Protein AF-0000000085027949 (afdb_homodimer)

Secondary structure (DSSP, 8-state):
--HHHHHHHHHTT-SEEETHHHHHHHHHH-SSPEEEEEE---S--BHIIIIIHHHHHHHHHHTT-EEEEEE-HHHHHHTTGGGG-HHHHHHHHHHHHHHHHHHT--GGGEEEEEHHHHHHHTHHHHHHHHHHHHHHSBHHHHHHHGGGGT--TTS--BTHHHHHHHHHHHHHHHTT-SEE--BGGGHHHHHHHHHHHHHTT-S-PPEEEEBP----SSTT-SS--TT-GGGS-BTT--HHHHHHHHHHS---TT--TT-HHHHHIIIIIHHHHSSEEE---GGGT--EEESSHHHHHHHHHTTSS-HHHHHHHHHHHHHHHHHHHHHHHHH-HHHHHHHHHHHTSPP--/--HHHHHHHHHTT-SEEETHHHHHHHHHH-SSPEEEEEE---S--BHIIIIIHHHHHHHHHHTT-EEEEEE-HHHHHHTTGGGG-HHHHHHHHHHHHHHHHHHT--GGGEEEEEHHHHHHHTHHHHHHHHHHHHHHSBHHHHHHHGGGGT--TTS--BTHHHHHHHHHHHHHHHTT-SEE--BGGGHHHHHHHHHHHHHTT-S-PPEEEEBPPPPPSSTT-SS--TT-GGGS-BTT--HHHHHHHHHHS---TT--TT-HHHHHIIIIIHHHHSSEEE---GGGT--EEE-SHHHHHHHHHTTSS-HHHHHHHHHHHHHHHHHHHHHHHHH-HHHHHHHHHHHTSPP--

Sequence (698 aa):
MTLDERYELCRSVGEECIQEAELRNLLDKKPVPVCYDGFEPSGRMHIAQGVMKCLNVNKLTKAGCHFKFWVADWFALMNNKMGGDLKKIQKVGQYMVEVWKAVGMDLSRVEFIWSSEEINKRGHEYWPLVLDIARRNKLARILRCTQIMGRSETDELAASQIFYPVMQCADIFFLGADICQLGVDQRKVNMLAREYCEDIKRKNKPVILSHHMLMGLKQGQEKMSKSDPESAIFMEDSEADVNVKLKKAYCPPGIVEGNPCLEYIKYVVIPWCGKFSVTRTEENGGDKDYLAYEEVEADFLAEALHPGDVKPALARHLNQILQPVRDHFQNNPEAKKLLDTIKKYKVTKMTLDERYELCRSVGEECIQEAELRNLLDKKPVPVCYDGFEPSGRMHIAQGVMKCLNVNKLTKAGCHFKFWVADWFALMNNKMGGDLKKIQKVGQYMVEVWKAVGMDLSRVEFIWSSEEINKRGHEYWPLVLDIARRNKLARILRCTQIMGRSETDELAASQIFYPVMQCADIFFLGADICQLGVDQRKVNMLAREYCEDIKRKNKPVILSHHMLMGLKQGQEKMSKSDPESAIFMEDSEADVNVKLKKAYCPPGIVEGNPCLEYIKYVVIPWCGKFSVTRTEENGGDKDYLAYEEVEADFLAEALHPGDVKPALARHLNQILQPVRDHFQNNPEAKKLLDTIKKYKVTK

Organism: Micromonas commoda (strain RCC299 / NOUM17 / CCMP2709) (NCBI:txid296587)

Foldseek 3Di:
DDLVLLLVLLLVQFPDKDPSVLSSVCVVPPQEAEEEDEDFLAFFAFCCLAQLVLLNQQSNVVSRYAYEYEDELVLNLLVCGLNNDSVLRVLSSVLSVLRNVLLPRDCVRYHYDYPVVVCVVPVVQQVVQLVVLVVVDDLVLLLPQLCLVVDHSPDDDDPSSSSNLSSVLSCCVVVNHQEYEEAPSNVSSLVSNQVVCVVVVNDRRRMYGHHAAQAWQAAPGRHDDPVDVLRTHGLQDDLVSLLVSLVPGDDDQLDDPRGRLLRCCQSGQCSPPQWQWWADDVVLVGID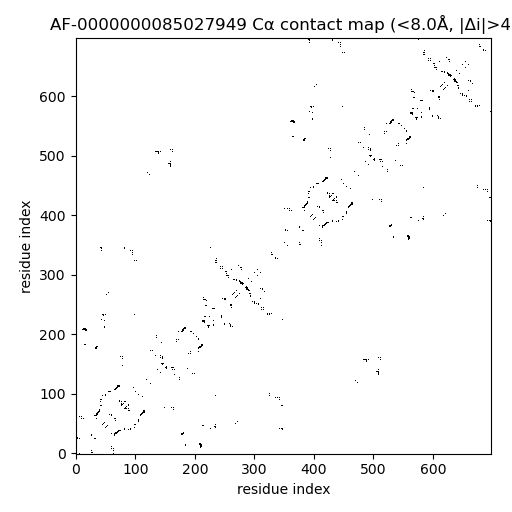IGRHSVVVNVCRNVRSDGSVGSSVSSSVSSCVSSVSVNCSLVVPPVNVVSVVVSVPRDRDD/DDLVLLLVLLLVQFPDKDPSVLSSVCVVPPQEAEEEDEDFLAFFAFCCLAQLVLLNQQSNVVSRYAYEYEDELVLNLLVCGLNNDSVLRVLSSVLRVLRNVLLPRDCVRYHYDYPVVVCVVPVVQQVVQLVVLVVVDDLVLLLPQLCLVVDHSPDDDDPSSSSNLSSVLSCCVVVNHQEYEEAPSNVSSLV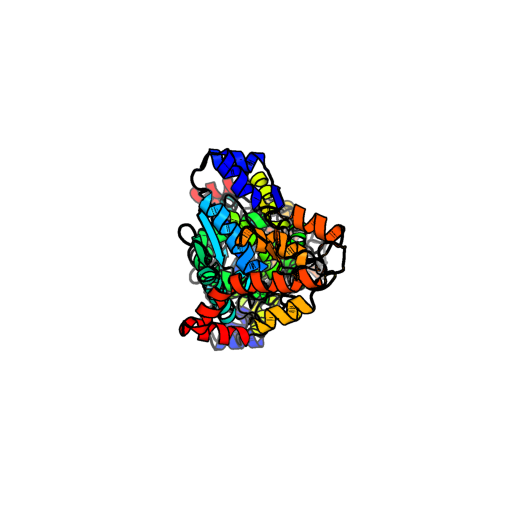SNQVVCVVVVNDRRRMYGHHAAQAWQAAPGRHDDPVDVLRTHGLQDDLVSLLVSLVPGDDDQLDDPRHRLLRCCQSGQCSPPQWQWWADDVVLVGIDTGRHSVVVNVCRNVRSDGSVGSSVSSSVSSCVSSVSVNCSLVVPPVNVVSVVVSVPRDRDD

Structure (mmCIF, N/CA/C/O backbone):
data_AF-0000000085027949-model_v1
#
loop_
_entity.id
_entity.type
_entity.pdbx_description
1 polymer 'tyrosine--tRNA ligase'
#
loop_
_atom_site.group_PDB
_atom_site.id
_atom_site.type_symbol
_atom_site.label_atom_id
_atom_site.label_alt_id
_atom_site.label_comp_id
_atom_site.label_asym_id
_atom_site.label_entity_id
_atom_site.label_seq_id
_atom_site.pdbx_PDB_ins_code
_atom_site.Cartn_x
_atom_site.Cartn_y
_atom_site.Cartn_z
_atom_site.occupancy
_atom_site.B_iso_or_equiv
_atom_site.auth_seq_id
_atom_site.auth_comp_id
_atom_site.auth_asym_id
_atom_site.auth_atom_id
_atom_site.pdbx_PDB_model_num
ATOM 1 N N . MET A 1 1 ? 14.586 40.469 1.258 1 92 1 MET A N 1
ATOM 2 C CA . MET A 1 1 ? 15.055 40.031 2.572 1 92 1 MET A CA 1
ATOM 3 C C . MET A 1 1 ? 16.453 39.469 2.488 1 92 1 MET A C 1
ATOM 5 O O . MET A 1 1 ? 16.797 38.781 1.519 1 92 1 MET A O 1
ATOM 9 N N . THR A 1 2 ? 17.219 39.75 3.473 1 96.56 2 THR A N 1
ATOM 10 C CA . THR A 1 2 ? 18.516 39.125 3.584 1 96.56 2 THR A CA 1
ATOM 11 C C . THR A 1 2 ? 18.375 37.656 3.969 1 96.56 2 THR A C 1
ATOM 13 O O . THR A 1 2 ? 17.297 37.188 4.375 1 96.56 2 THR A O 1
ATOM 16 N N . LEU A 1 3 ? 19.406 36.906 3.766 1 97.44 3 LEU A N 1
ATOM 17 C CA . LEU A 1 3 ? 19.406 35.5 4.148 1 97.44 3 LEU A CA 1
ATOM 18 C C . LEU A 1 3 ? 19.062 35.344 5.629 1 97.44 3 LEU A C 1
ATOM 20 O O . LEU A 1 3 ? 18.312 34.438 6.008 1 97.44 3 LEU A O 1
ATOM 24 N N . ASP A 1 4 ? 19.609 36.156 6.488 1 97.94 4 ASP A N 1
ATOM 25 C CA . ASP A 1 4 ? 19.359 36.094 7.926 1 97.94 4 ASP A CA 1
ATOM 26 C C . ASP A 1 4 ? 17.891 36.344 8.242 1 97.94 4 ASP A C 1
ATOM 28 O O . ASP A 1 4 ? 17.297 35.656 9.07 1 97.94 4 ASP A O 1
ATOM 32 N N . GLU A 1 5 ? 17.359 37.375 7.617 1 97.56 5 GLU A N 1
ATOM 33 C CA . GLU A 1 5 ? 15.953 37.688 7.816 1 97.56 5 GLU A CA 1
ATOM 34 C C . GLU A 1 5 ? 15.047 36.562 7.355 1 97.56 5 GLU A C 1
ATOM 36 O O . GLU A 1 5 ? 14.078 36.219 8.039 1 97.56 5 GLU A O 1
ATOM 41 N N . ARG A 1 6 ? 15.438 36.031 6.184 1 97.31 6 ARG A N 1
ATOM 42 C CA . ARG A 1 6 ? 14.695 34.906 5.621 1 97.31 6 ARG A CA 1
ATOM 43 C C . ARG A 1 6 ? 14.734 33.719 6.551 1 97.31 6 ARG A C 1
ATOM 45 O O . ARG A 1 6 ? 13.703 33.094 6.816 1 97.31 6 ARG A O 1
ATOM 52 N N . TYR A 1 7 ? 15.914 33.406 7.023 1 98.25 7 TYR A N 1
ATOM 53 C CA . TYR A 1 7 ? 16.109 32.281 7.922 1 98.25 7 TYR A CA 1
ATOM 54 C C . TYR A 1 7 ? 15.312 32.469 9.203 1 98.25 7 TYR A C 1
ATOM 56 O O . TYR A 1 7 ? 14.617 31.547 9.641 1 98.25 7 TYR A O 1
ATOM 64 N N . GLU A 1 8 ? 15.352 33.656 9.82 1 98.06 8 GLU A N 1
ATOM 65 C CA . GLU A 1 8 ? 14.672 33.906 11.086 1 98.06 8 GLU A CA 1
ATOM 66 C C . GLU A 1 8 ? 13.156 33.781 10.93 1 98.06 8 GLU A C 1
ATOM 68 O O . GLU A 1 8 ? 12.477 33.25 11.812 1 98.06 8 GLU A O 1
ATOM 73 N N . LEU A 1 9 ? 12.688 34.281 9.867 1 97.75 9 LEU A N 1
ATOM 74 C CA . LEU A 1 9 ? 11.25 34.25 9.617 1 97.75 9 LEU A CA 1
ATOM 75 C C . LEU A 1 9 ? 10.781 32.812 9.43 1 97.75 9 LEU A C 1
ATOM 77 O O . LEU A 1 9 ? 9.789 32.406 10.023 1 97.75 9 LEU A O 1
ATOM 81 N N . CYS A 1 10 ? 11.516 32.031 8.633 1 98.19 10 CYS A N 1
ATOM 82 C CA . CYS A 1 10 ? 11.172 30.609 8.43 1 98.19 10 CYS A CA 1
ATOM 83 C C . CYS A 1 10 ? 11.289 29.828 9.734 1 98.19 10 CYS A C 1
ATOM 85 O O . CYS A 1 10 ? 10.391 29.062 10.086 1 98.19 10 CYS A O 1
ATOM 87 N N . ARG A 1 11 ? 12.359 30.094 10.438 1 98.31 11 ARG A N 1
ATOM 88 C CA . ARG A 1 11 ? 12.625 29.359 11.672 1 98.31 11 ARG A CA 1
ATOM 89 C C . ARG A 1 11 ? 11.555 29.641 12.719 1 98.31 11 ARG A C 1
ATOM 91 O O . ARG A 1 11 ? 11.234 28.781 13.539 1 98.31 11 ARG A O 1
ATOM 98 N N . SER A 1 12 ? 10.938 30.781 12.695 1 97.19 12 SER A N 1
ATOM 99 C CA . SER A 1 12 ? 9.969 31.234 13.703 1 97.19 12 SER A CA 1
ATOM 100 C C . SER A 1 12 ? 8.703 30.391 13.648 1 97.19 12 SER A C 1
ATOM 102 O O . SER A 1 12 ? 7.914 30.375 14.594 1 97.19 12 SER A O 1
ATOM 104 N N . VAL A 1 13 ? 8.523 29.625 12.57 1 96.75 13 VAL A N 1
ATOM 105 C CA . VAL A 1 13 ? 7.309 28.844 12.375 1 96.75 13 VAL A CA 1
ATOM 106 C C . VAL A 1 13 ? 7.395 27.547 13.172 1 96.75 13 VAL A C 1
ATOM 108 O O . VAL A 1 13 ? 6.375 27.016 13.633 1 96.75 13 VAL A O 1
ATOM 111 N N . GLY A 1 14 ? 8.602 27.078 13.336 1 96.62 14 GLY A N 1
ATOM 112 C CA . GLY A 1 14 ? 8.773 25.75 13.922 1 96.62 14 GLY A CA 1
ATOM 113 C C . GLY A 1 14 ? 9.18 25.797 15.383 1 96.62 14 GLY A C 1
ATOM 114 O O . GLY A 1 14 ? 10.094 26.547 15.75 1 96.62 14 GLY A O 1
ATOM 115 N N . GLU A 1 15 ? 8.453 25.031 16.203 1 95.88 15 GLU A N 1
ATOM 116 C CA . GLU A 1 15 ? 8.945 24.734 17.547 1 95.88 15 GLU A CA 1
ATOM 117 C C . GLU A 1 15 ? 10.203 23.875 17.5 1 95.88 15 GLU A C 1
ATOM 119 O O . GLU A 1 15 ? 11.07 23.984 18.375 1 95.88 15 GLU A O 1
ATOM 124 N N . GLU A 1 16 ? 10.242 23.047 16.453 1 96.81 16 GLU A N 1
ATOM 125 C CA . GLU A 1 16 ? 11.391 22.188 16.188 1 96.81 16 GLU A CA 1
ATOM 126 C C . GLU A 1 16 ? 11.852 22.328 14.734 1 96.81 16 GLU A C 1
ATOM 128 O O . GLU A 1 16 ? 11.031 22.453 13.828 1 96.81 16 GLU A O 1
ATOM 133 N N . CYS A 1 17 ? 13.188 22.422 14.578 1 98.19 17 CYS A N 1
ATOM 134 C CA . CYS A 1 17 ? 13.781 22.453 13.25 1 98.19 17 CYS A CA 1
ATOM 135 C C . CYS A 1 17 ? 14.836 21.344 13.109 1 98.19 17 CYS A C 1
ATOM 137 O O . CYS A 1 17 ? 15.82 21.328 13.844 1 98.19 17 CYS A O 1
ATOM 139 N N . ILE A 1 18 ? 14.602 20.406 12.25 1 97.56 18 ILE A N 1
ATOM 140 C CA . ILE A 1 18 ? 15.57 19.359 11.938 1 97.56 18 ILE A CA 1
ATOM 141 C C . ILE A 1 18 ? 16.016 19.484 10.477 1 97.56 18 ILE A C 1
ATOM 143 O O . ILE A 1 18 ? 15.281 19.094 9.562 1 97.56 18 ILE A O 1
ATOM 147 N N . GLN A 1 19 ? 17.281 20.109 10.117 1 94.44 19 GLN A N 1
ATOM 148 C CA . GLN A 1 19 ? 18.25 20.688 11.047 1 94.44 19 GLN A CA 1
ATOM 149 C C . GLN A 1 19 ? 18.469 22.172 10.75 1 94.44 19 GLN A C 1
ATOM 151 O O . GLN A 1 19 ? 18.375 22.594 9.594 1 94.44 19 GLN A O 1
ATOM 156 N N . GLU A 1 20 ? 18.875 22.984 11.695 1 97.62 20 GLU A N 1
ATOM 157 C CA . GLU A 1 20 ? 19.031 24.422 11.547 1 97.62 20 GLU A CA 1
ATOM 158 C C . GLU A 1 20 ? 20.031 24.75 10.43 1 97.62 20 GLU A C 1
ATOM 160 O O . GLU A 1 20 ? 19.766 25.641 9.609 1 97.62 20 GLU A O 1
ATOM 165 N N . ALA A 1 21 ? 21.125 24.047 10.367 1 97.75 21 ALA A N 1
ATOM 166 C CA . ALA A 1 21 ? 22.141 24.297 9.352 1 97.75 21 ALA A CA 1
ATOM 167 C C . ALA A 1 21 ? 21.609 23.969 7.957 1 97.75 21 ALA A C 1
ATOM 169 O O . ALA A 1 21 ? 21.938 24.656 6.992 1 97.75 21 ALA A O 1
ATOM 170 N N . GLU A 1 22 ? 20.828 22.922 7.812 1 98.12 22 GLU A N 1
ATOM 171 C CA . GLU A 1 22 ? 20.25 22.531 6.531 1 98.12 22 GLU A CA 1
ATOM 172 C C . GLU A 1 22 ? 19.219 23.547 6.055 1 98.12 22 GLU A C 1
ATOM 174 O O . GLU A 1 22 ? 19.109 23.812 4.855 1 98.12 22 GLU A O 1
ATOM 179 N N . LEU A 1 23 ? 18.469 24.094 7.008 1 98.44 23 LEU A N 1
ATOM 180 C CA . LEU A 1 23 ? 17.516 25.141 6.648 1 98.44 23 LEU A CA 1
ATOM 181 C C . LEU A 1 23 ? 18.234 26.359 6.074 1 98.44 23 LEU A C 1
ATOM 183 O O . LEU A 1 23 ? 17.844 26.875 5.027 1 98.44 23 LEU A O 1
ATOM 187 N N . ARG A 1 24 ? 19.281 26.781 6.766 1 98.25 24 ARG A N 1
ATOM 188 C CA . ARG A 1 24 ? 20.031 27.938 6.305 1 98.25 24 ARG A CA 1
ATOM 189 C C . ARG A 1 24 ? 20.625 27.703 4.922 1 98.25 24 ARG A C 1
ATOM 191 O O . ARG A 1 24 ? 20.562 28.562 4.051 1 98.25 24 ARG A O 1
ATOM 198 N N . ASN A 1 25 ? 21.25 26.516 4.758 1 98.19 25 ASN A N 1
ATOM 199 C CA . ASN A 1 25 ? 21.844 26.156 3.479 1 98.19 25 ASN A CA 1
ATOM 200 C C . ASN A 1 25 ? 20.797 26.125 2.361 1 98.19 25 ASN A C 1
ATOM 202 O O . ASN A 1 25 ? 21.062 26.594 1.251 1 98.19 25 ASN A O 1
ATOM 206 N N . LEU A 1 26 ? 19.641 25.594 2.631 1 98.31 26 LEU A N 1
ATOM 207 C CA . LEU A 1 26 ? 18.562 25.531 1.656 1 98.31 26 LEU A CA 1
ATOM 208 C C . LEU A 1 26 ? 18.141 26.922 1.206 1 98.31 26 LEU A C 1
ATOM 210 O O . LEU A 1 26 ? 18.031 27.188 0.006 1 98.31 26 LEU A O 1
ATOM 214 N N . LEU A 1 27 ? 17.938 27.812 2.172 1 98.19 27 LEU A N 1
ATOM 215 C CA . LEU A 1 27 ? 17.469 29.156 1.871 1 98.19 27 LEU A CA 1
ATOM 216 C C . LEU A 1 27 ? 18.531 29.953 1.117 1 98.19 27 LEU A C 1
ATOM 218 O O . LEU A 1 27 ? 18.203 30.844 0.339 1 98.19 27 LEU A O 1
ATOM 222 N N . ASP A 1 28 ? 19.75 29.594 1.372 1 97.88 28 ASP A N 1
ATOM 223 C CA . ASP A 1 28 ? 20.859 30.25 0.684 1 97.88 28 ASP A CA 1
ATOM 224 C C . ASP A 1 28 ? 20.938 29.797 -0.777 1 97.88 28 ASP A C 1
ATOM 226 O O . ASP A 1 28 ? 21.203 30.609 -1.663 1 97.88 28 ASP A O 1
ATOM 230 N N . LYS A 1 29 ? 20.672 28.562 -1.055 1 97.44 29 LYS A N 1
ATOM 231 C CA . LYS A 1 29 ? 20.984 27.969 -2.354 1 97.44 29 LYS A CA 1
ATOM 232 C C . LYS A 1 29 ? 19.75 27.969 -3.25 1 97.44 29 LYS A C 1
ATOM 234 O O . LYS A 1 29 ? 19.859 27.969 -4.477 1 97.44 29 LYS A O 1
ATOM 239 N N . LYS A 1 30 ? 18.578 27.922 -2.678 1 97.25 30 LYS A N 1
ATOM 240 C CA . LYS A 1 30 ? 17.344 27.844 -3.459 1 97.25 30 LYS A CA 1
ATOM 241 C C . LYS A 1 30 ? 16.5 29.094 -3.277 1 97.25 30 LYS A C 1
ATOM 243 O O . LYS A 1 30 ? 15.969 29.328 -2.189 1 97.25 30 LYS A O 1
ATOM 248 N N . PRO A 1 31 ? 16.344 29.812 -4.266 1 96.31 31 PRO A N 1
ATOM 249 C CA . PRO A 1 31 ? 15.594 31.078 -4.156 1 96.31 31 PRO A CA 1
ATOM 250 C C . PRO A 1 31 ? 14.133 30.859 -3.76 1 96.31 31 PRO A C 1
ATOM 252 O O . PRO A 1 31 ? 13.57 31.641 -2.992 1 96.31 31 PRO A O 1
ATOM 255 N N . VAL A 1 32 ? 13.523 29.766 -4.285 1 98.25 32 VAL A N 1
ATOM 256 C CA . VAL A 1 32 ? 12.125 29.5 -3.977 1 98.25 32 VAL A CA 1
ATOM 257 C C . VAL A 1 32 ? 11.969 28.078 -3.443 1 98.25 32 VAL A C 1
ATOM 259 O O . VAL A 1 32 ? 11.555 27.172 -4.176 1 98.25 32 VAL A O 1
ATOM 262 N N . PRO A 1 33 ? 12.258 27.875 -2.148 1 98.44 33 PRO A N 1
ATOM 263 C CA . PRO A 1 33 ? 12.016 26.547 -1.571 1 98.44 33 PRO A CA 1
ATOM 264 C C . PRO A 1 33 ? 10.531 26.172 -1.578 1 98.44 33 PRO A C 1
ATOM 266 O O . PRO A 1 33 ? 9.664 27.031 -1.441 1 98.44 33 PRO A O 1
ATOM 269 N N . VAL A 1 34 ? 10.25 24.906 -1.696 1 98.81 34 VAL A N 1
ATOM 270 C CA . VAL A 1 34 ? 8.883 24.391 -1.691 1 98.81 34 VAL A CA 1
ATOM 271 C C . VAL A 1 34 ? 8.539 23.859 -0.304 1 98.81 34 VAL A C 1
ATOM 273 O O . VAL A 1 34 ? 9.219 22.969 0.218 1 98.81 34 VAL A O 1
ATOM 276 N N . CYS A 1 35 ? 7.547 24.469 0.305 1 98.69 35 CYS A N 1
ATOM 277 C CA . CYS A 1 35 ? 6.996 23.969 1.564 1 98.69 35 CYS A CA 1
ATOM 278 C C . CYS A 1 35 ? 5.77 23.109 1.32 1 98.69 35 CYS A C 1
ATOM 280 O O . CYS A 1 35 ? 5.082 23.266 0.312 1 98.69 35 CYS A O 1
ATOM 282 N N . TYR A 1 36 ? 5.617 22.203 2.299 1 96.94 36 TYR A N 1
ATOM 283 C CA . TYR A 1 36 ? 4.516 21.266 2.16 1 96.94 36 TYR A CA 1
ATOM 284 C C . TYR A 1 36 ? 3.781 21.094 3.484 1 96.94 36 TYR A C 1
ATOM 286 O O . TYR A 1 36 ? 4.402 21.078 4.551 1 96.94 36 TYR A O 1
ATOM 294 N N . ASP A 1 37 ? 2.48 21.031 3.398 1 97.56 37 ASP A N 1
ATOM 295 C CA . ASP A 1 37 ? 1.646 20.547 4.492 1 97.56 37 ASP A CA 1
ATOM 296 C C . ASP A 1 37 ? 0.448 19.75 3.963 1 97.56 37 ASP A C 1
ATOM 298 O O . ASP A 1 37 ? -0.269 20.234 3.08 1 97.56 37 ASP A O 1
ATOM 302 N N . GLY A 1 38 ? 0.281 18.578 4.445 1 96.06 38 GLY A N 1
ATOM 303 C CA . GLY A 1 38 ? -0.892 17.781 4.117 1 96.06 38 GLY A CA 1
ATOM 304 C C . GLY A 1 38 ? -1.945 17.797 5.211 1 96.06 38 GLY A C 1
ATOM 305 O O . GLY A 1 38 ? -1.616 17.766 6.398 1 96.06 38 GLY A O 1
ATOM 306 N N . PHE A 1 39 ? -3.215 17.875 4.82 1 93.19 39 PHE A N 1
ATOM 307 C CA . PHE A 1 39 ? -4.293 17.875 5.801 1 93.19 39 PHE A CA 1
ATOM 308 C C . PHE A 1 39 ? -5.387 16.891 5.414 1 93.19 39 PHE A C 1
ATOM 310 O O . PHE A 1 39 ? -5.781 16.828 4.246 1 93.19 39 PHE A O 1
ATOM 317 N N . GLU A 1 40 ? -5.852 16.141 6.34 1 94 40 GLU A N 1
ATOM 318 C CA . GLU A 1 40 ? -7 15.266 6.137 1 94 40 GLU A CA 1
ATOM 319 C C . GLU A 1 40 ? -8.312 16.016 6.297 1 94 40 GLU A C 1
ATOM 321 O O . GLU A 1 40 ? -8.609 16.531 7.379 1 94 40 GLU A O 1
ATOM 326 N N . PRO A 1 41 ? -9.102 16.094 5.25 1 95.31 41 PRO A N 1
ATOM 327 C CA . PRO A 1 41 ? -10.43 16.688 5.438 1 95.31 41 PRO A CA 1
ATOM 328 C C . PRO A 1 41 ? -11.336 15.82 6.312 1 95.31 41 PRO A C 1
ATOM 330 O O . PRO A 1 41 ? -11.805 14.766 5.871 1 95.31 41 PRO A O 1
ATOM 333 N N . SER A 1 42 ? -11.609 16.172 7.535 1 90.44 42 SER A N 1
ATOM 334 C CA . SER A 1 42 ? -12.328 15.289 8.445 1 90.44 42 SER A CA 1
ATOM 335 C C . SER A 1 42 ? -13.336 16.062 9.289 1 90.44 42 SER A C 1
ATOM 337 O O . SER A 1 42 ? -13.789 15.562 10.328 1 90.44 42 SER A O 1
ATOM 339 N N . GLY A 1 43 ? -13.797 17.219 8.93 1 90.31 43 GLY A N 1
ATOM 340 C CA . GLY A 1 43 ? -14.781 17.969 9.695 1 90.31 43 GLY A CA 1
ATOM 341 C C . GLY A 1 43 ? -14.5 19.453 9.742 1 90.31 43 GLY A C 1
ATOM 342 O O . GLY A 1 43 ? -13.812 20 8.867 1 90.31 43 GLY A O 1
ATOM 343 N N . ARG A 1 44 ? -15.117 20.062 10.773 1 93.12 44 ARG A N 1
ATOM 344 C CA . ARG A 1 44 ? -14.969 21.516 10.906 1 93.12 44 ARG A CA 1
ATOM 345 C C . ARG A 1 44 ? -13.547 21.891 11.32 1 93.12 44 ARG A C 1
ATOM 347 O O . ARG A 1 44 ? -12.906 21.172 12.094 1 93.12 44 ARG A O 1
ATOM 354 N N . MET A 1 45 ? -13.148 22.969 10.82 1 95.31 45 MET A N 1
ATOM 355 C CA . MET A 1 45 ? -11.781 23.438 11.062 1 95.31 45 MET A CA 1
ATOM 356 C C . MET A 1 45 ? -11.695 24.234 12.352 1 95.31 45 MET A C 1
ATOM 358 O O . MET A 1 45 ? -12.516 25.141 12.586 1 95.31 45 MET A O 1
ATOM 362 N N . HIS A 1 46 ? -10.758 23.844 13.172 1 95.69 46 HIS A N 1
ATOM 363 C CA . HIS A 1 46 ? -10.539 24.641 14.367 1 95.69 46 HIS A CA 1
ATOM 364 C C . HIS A 1 46 ? -9.461 25.703 14.133 1 95.69 46 HIS A C 1
ATOM 366 O O . HIS A 1 46 ? -8.836 25.734 13.07 1 95.69 46 HIS A O 1
ATOM 372 N N . ILE A 1 47 ? -9.203 26.578 15.094 1 96.25 47 ILE A N 1
ATOM 373 C CA . ILE A 1 47 ? -8.383 27.781 14.961 1 96.25 47 ILE A CA 1
ATOM 374 C C . ILE A 1 47 ? -6.926 27.391 14.734 1 96.25 47 ILE A C 1
ATOM 376 O O . ILE A 1 47 ? -6.18 28.094 14.062 1 96.25 47 ILE A O 1
ATOM 380 N N . ALA A 1 48 ? -6.465 26.234 15.305 1 94.75 48 ALA A N 1
ATOM 381 C CA . ALA A 1 48 ? -5.098 25.766 15.07 1 94.75 48 ALA A CA 1
ATOM 382 C C . ALA A 1 48 ? -4.863 25.484 13.586 1 94.75 48 ALA A C 1
ATOM 384 O O . ALA A 1 48 ? -3.852 25.906 13.023 1 94.75 48 ALA A O 1
ATOM 385 N N . GLN A 1 49 ? -5.777 24.844 12.945 1 94.56 49 GLN A N 1
ATOM 386 C CA . GLN A 1 49 ? -5.691 24.484 11.531 1 94.56 49 GLN A CA 1
ATOM 387 C C . GLN A 1 49 ? -5.941 25.703 10.641 1 94.56 49 GLN A C 1
ATOM 389 O O . GLN A 1 49 ? -5.488 25.734 9.492 1 94.56 49 GLN A O 1
ATOM 394 N N . GLY A 1 50 ? -6.719 26.609 11.148 1 96.19 50 GLY A N 1
ATOM 395 C CA . GLY A 1 50 ? -7.074 27.781 10.344 1 96.19 50 GLY A CA 1
ATOM 396 C C . GLY A 1 50 ? -6.121 28.938 10.531 1 96.19 50 GLY A C 1
ATOM 397 O O . GLY A 1 50 ? -5.215 29.141 9.719 1 96.19 50 GLY A O 1
ATOM 398 N N . VAL A 1 51 ? -6.215 29.547 11.695 1 97.25 51 VAL A N 1
ATOM 399 C CA . VAL A 1 51 ? -5.516 30.812 11.961 1 97.25 51 VAL A CA 1
ATOM 400 C C . VAL A 1 51 ? -4.016 30.547 12.094 1 97.25 51 VAL A C 1
ATOM 402 O O . VAL A 1 51 ? -3.203 31.219 11.469 1 97.25 51 VAL A O 1
ATOM 405 N N . MET A 1 52 ? -3.672 29.578 12.891 1 95.94 52 MET A N 1
ATOM 406 C CA . MET A 1 52 ? -2.252 29.297 13.102 1 95.94 52 MET A CA 1
ATOM 407 C C . MET A 1 52 ? -1.589 28.859 11.797 1 95.94 52 MET A C 1
ATOM 409 O O . MET A 1 52 ? -0.469 29.281 11.492 1 95.94 52 MET A O 1
ATOM 413 N N . LYS A 1 53 ? -2.254 28.031 11.047 1 96.69 53 LYS A N 1
ATOM 414 C CA . LYS A 1 53 ? -1.713 27.609 9.758 1 96.69 53 LYS A CA 1
ATOM 415 C C . LYS A 1 53 ? -1.559 28.797 8.812 1 96.69 53 LYS A C 1
ATOM 417 O O . LYS A 1 53 ? -0.554 28.906 8.109 1 96.69 53 LYS A O 1
ATOM 422 N N . CYS A 1 54 ? -2.523 29.641 8.805 1 97.62 54 CYS A N 1
ATOM 423 C CA . CYS A 1 54 ? -2.447 30.844 7.984 1 97.62 54 CYS A CA 1
ATOM 424 C C . CYS A 1 54 ? -1.229 31.688 8.352 1 97.62 54 CYS A C 1
ATOM 426 O O . CYS A 1 54 ? -0.49 32.125 7.48 1 97.62 54 CYS A O 1
ATOM 428 N N . LEU A 1 55 ? -1.021 31.844 9.648 1 97.38 55 LEU A N 1
ATOM 429 C CA . LEU A 1 55 ? 0.135 32.594 10.133 1 97.38 55 LEU A CA 1
ATOM 430 C C . LEU A 1 55 ? 1.433 31.984 9.609 1 97.38 55 LEU A C 1
ATOM 432 O O . LEU A 1 55 ? 2.291 32.688 9.078 1 97.38 55 LEU A O 1
ATOM 436 N N . ASN A 1 56 ? 1.545 30.703 9.758 1 97.69 56 ASN A N 1
ATOM 437 C CA . ASN A 1 56 ? 2.762 29.984 9.375 1 97.69 56 ASN A CA 1
ATOM 438 C C . ASN A 1 56 ? 3.002 30.078 7.867 1 97.69 56 ASN A C 1
ATOM 440 O O . ASN A 1 56 ? 4.121 30.328 7.426 1 97.69 56 ASN A O 1
ATOM 444 N N . VAL A 1 57 ? 1.97 29.875 7.086 1 98.12 57 VAL A N 1
ATOM 445 C CA . VAL A 1 57 ? 2.07 29.891 5.633 1 98.12 57 VAL A CA 1
ATOM 446 C C . VAL A 1 57 ? 2.463 31.297 5.16 1 98.12 57 VAL A C 1
ATOM 448 O O . VAL A 1 57 ? 3.34 31.438 4.305 1 98.12 57 VAL A O 1
ATOM 451 N N . ASN A 1 58 ? 1.842 32.312 5.742 1 97.75 58 ASN A N 1
ATOM 452 C CA . ASN A 1 58 ? 2.15 33.688 5.352 1 97.75 58 ASN A CA 1
ATOM 453 C C . ASN A 1 58 ? 3.6 34.031 5.668 1 97.75 58 ASN A C 1
ATOM 455 O O . ASN A 1 58 ? 4.25 34.75 4.895 1 97.75 58 ASN A O 1
ATOM 459 N N . LYS A 1 59 ? 4.102 33.562 6.793 1 97.62 59 LYS A N 1
ATOM 460 C CA . LYS A 1 59 ? 5.504 33.812 7.129 1 97.62 59 LYS A CA 1
ATOM 461 C C . LYS A 1 59 ? 6.43 33.156 6.109 1 97.62 59 LYS A C 1
ATOM 463 O O . LYS A 1 59 ? 7.383 33.781 5.641 1 97.62 59 LYS A O 1
ATOM 468 N N . LEU A 1 60 ? 6.125 31.969 5.707 1 98.38 60 LEU A N 1
ATOM 469 C CA . LEU A 1 60 ? 6.973 31.219 4.785 1 98.38 60 LEU A CA 1
ATOM 470 C C . LEU A 1 60 ? 6.91 31.812 3.381 1 98.38 60 LEU A C 1
ATOM 472 O O . LEU A 1 60 ? 7.938 31.922 2.709 1 98.38 60 LEU A O 1
ATOM 476 N N . THR A 1 61 ? 5.703 32.156 2.957 1 98 61 THR A N 1
ATOM 477 C CA . THR A 1 61 ? 5.574 32.75 1.631 1 98 61 THR A CA 1
ATOM 478 C C . THR A 1 61 ? 6.25 34.125 1.585 1 98 61 THR A C 1
ATOM 480 O O . THR A 1 61 ? 6.867 34.469 0.581 1 98 61 THR A O 1
ATOM 483 N N . LYS A 1 62 ? 6.125 34.875 2.686 1 97.5 62 LYS A N 1
ATOM 484 C CA . LYS A 1 62 ? 6.82 36.156 2.785 1 97.5 62 LYS A CA 1
ATOM 485 C C . LYS A 1 62 ? 8.336 35.969 2.695 1 97.5 62 LYS A C 1
ATOM 487 O O . LYS A 1 62 ? 9.039 36.812 2.141 1 97.5 62 LYS A O 1
ATOM 492 N N . ALA A 1 63 ? 8.773 34.812 3.17 1 97.62 63 ALA A N 1
ATOM 493 C CA . ALA A 1 63 ? 10.203 34.5 3.146 1 97.62 63 ALA A CA 1
ATOM 494 C C . ALA A 1 63 ? 10.625 34 1.774 1 97.62 63 ALA A C 1
ATOM 496 O O . ALA A 1 63 ? 11.797 33.656 1.569 1 97.62 63 ALA A O 1
ATOM 497 N N . GLY A 1 64 ? 9.68 33.875 0.855 1 97.31 64 GLY A N 1
ATOM 498 C CA . GLY A 1 64 ? 10.023 33.531 -0.513 1 97.31 64 GLY A CA 1
ATOM 499 C C . GLY A 1 64 ? 9.727 32.094 -0.858 1 97.31 64 GLY A C 1
ATOM 500 O O . GLY A 1 64 ? 10.047 31.625 -1.953 1 97.31 64 GLY A O 1
ATOM 501 N N . CYS A 1 65 ? 9.055 31.391 -0.021 1 98.44 65 CYS A N 1
ATOM 502 C CA . CYS A 1 65 ? 8.742 29.984 -0.266 1 98.44 65 CYS A CA 1
ATOM 503 C C . CYS A 1 65 ? 7.465 29.859 -1.088 1 98.44 65 CYS A C 1
ATOM 505 O O . CYS A 1 65 ? 6.648 30.766 -1.133 1 98.44 65 CYS A O 1
ATOM 507 N N . HIS A 1 66 ? 7.398 28.812 -1.833 1 98.75 66 HIS A N 1
ATOM 508 C CA . HIS A 1 66 ? 6.16 28.344 -2.434 1 98.75 66 HIS A CA 1
ATOM 509 C C . HIS A 1 66 ? 5.508 27.266 -1.573 1 98.75 66 HIS A C 1
ATOM 511 O O . HIS A 1 66 ? 6.168 26.297 -1.168 1 98.75 66 HIS A O 1
ATOM 517 N N . PHE A 1 67 ? 4.246 27.484 -1.292 1 98.62 67 PHE A N 1
ATOM 518 C CA . PHE A 1 67 ? 3.605 26.578 -0.347 1 98.62 67 PHE A CA 1
ATOM 519 C C . PHE A 1 67 ? 2.59 25.688 -1.054 1 98.62 67 PHE A C 1
ATOM 521 O O . PHE A 1 67 ? 1.671 26.188 -1.708 1 98.62 67 PHE A O 1
ATOM 528 N N . LYS A 1 68 ? 2.732 24.359 -0.896 1 98.62 68 LYS A N 1
ATOM 529 C CA . LYS A 1 68 ? 1.801 23.391 -1.442 1 98.62 68 LYS A CA 1
ATOM 530 C C . LYS A 1 68 ? 0.924 22.781 -0.345 1 98.62 68 LYS A C 1
ATOM 532 O O . LYS A 1 68 ? 1.416 22.078 0.531 1 98.62 68 LYS A O 1
ATOM 537 N N . PHE A 1 69 ? -0.315 23.141 -0.425 1 98.25 69 PHE A N 1
ATOM 538 C CA . PHE A 1 69 ? -1.294 22.469 0.42 1 98.25 69 PHE A CA 1
ATOM 539 C C . PHE A 1 69 ? -1.745 21.156 -0.213 1 98.25 69 PHE A C 1
ATOM 541 O O . PHE A 1 69 ? -2.352 21.156 -1.287 1 98.25 69 PHE A O 1
ATOM 548 N N . TRP A 1 70 ? -1.417 20.094 0.443 1 98.12 70 TRP A N 1
ATOM 549 C CA . TRP A 1 70 ? -1.821 18.766 0.006 1 98.12 70 TRP A CA 1
ATOM 550 C C . TRP A 1 70 ? -3.156 18.359 0.628 1 98.12 70 TRP A C 1
ATOM 552 O O . TRP A 1 70 ? -3.221 18.031 1.813 1 98.12 70 TRP A O 1
ATOM 562 N N . VAL A 1 71 ? -4.242 18.562 -0.112 1 97.88 71 VAL A N 1
ATOM 563 C CA . VAL A 1 71 ? -5.555 18.125 0.363 1 97.88 71 VAL A CA 1
ATOM 564 C C . VAL A 1 71 ? -5.637 16.594 0.34 1 97.88 71 VAL A C 1
ATOM 566 O O . VAL A 1 71 ? -5.848 16 -0.716 1 97.88 71 VAL A O 1
ATOM 569 N N . ALA A 1 72 ? -5.598 16.016 1.417 1 97.69 72 ALA A N 1
ATOM 570 C CA . ALA A 1 72 ? -5.348 14.594 1.555 1 97.69 72 ALA A CA 1
ATOM 571 C C . ALA A 1 72 ? -6.656 13.812 1.622 1 97.69 72 ALA A C 1
ATOM 573 O O . ALA A 1 72 ? -6.898 13.078 2.582 1 97.69 72 ALA A O 1
ATOM 574 N N . ASP A 1 73 ? -7.438 13.891 0.584 1 97.44 73 ASP A N 1
ATOM 575 C CA . ASP A 1 73 ? -8.742 13.234 0.565 1 97.44 73 ASP A CA 1
ATOM 576 C C . ASP A 1 73 ? -8.594 11.719 0.565 1 97.44 73 ASP A C 1
ATOM 578 O O . ASP A 1 73 ? -9.336 11.016 1.257 1 97.44 73 ASP A O 1
ATOM 582 N N . TRP A 1 74 ? -7.602 11.133 -0.119 1 96.25 74 TRP A N 1
ATOM 583 C CA . TRP A 1 74 ? -7.359 9.695 -0.11 1 96.25 74 TRP A CA 1
ATOM 584 C C . TRP A 1 74 ? -6.887 9.227 1.264 1 96.25 74 TRP A C 1
ATOM 586 O O . TRP A 1 74 ? -7.211 8.117 1.694 1 96.25 74 TRP A O 1
ATOM 596 N N . PHE A 1 75 ? -6.125 10.055 1.857 1 97.5 75 PHE A N 1
ATOM 597 C CA . PHE A 1 75 ? -5.625 9.695 3.178 1 97.5 75 PHE A CA 1
ATOM 598 C C . PHE A 1 75 ? -6.754 9.672 4.199 1 97.5 75 PHE A C 1
ATOM 600 O O . PHE A 1 75 ? -6.82 8.781 5.047 1 97.5 75 PHE A O 1
ATOM 607 N N . ALA A 1 76 ? -7.609 10.719 4.07 1 96.19 76 ALA A N 1
ATOM 608 C CA . ALA A 1 76 ? -8.797 10.711 4.922 1 96.19 76 ALA A CA 1
ATOM 609 C C . ALA A 1 76 ? -9.633 9.453 4.688 1 96.19 76 ALA A C 1
ATOM 611 O O . ALA A 1 76 ? -10.148 8.859 5.633 1 96.19 76 ALA A O 1
ATOM 612 N N . LEU A 1 77 ? -9.727 9.086 3.445 1 95.06 77 LEU A N 1
ATOM 613 C CA . LEU A 1 77 ? -10.453 7.875 3.082 1 95.06 77 LEU A CA 1
ATOM 614 C C . LEU A 1 77 ? -9.82 6.645 3.721 1 95.06 77 LEU A C 1
ATOM 616 O O . LEU A 1 77 ? -10.508 5.828 4.332 1 95.06 77 LEU A O 1
ATOM 620 N N . MET A 1 78 ? -8.516 6.504 3.625 1 94.69 78 MET A N 1
ATOM 621 C CA . MET A 1 78 ? -7.777 5.355 4.145 1 94.69 78 MET A CA 1
ATOM 622 C C . MET A 1 78 ? -7.891 5.277 5.664 1 94.69 78 MET A C 1
ATOM 624 O O . MET A 1 78 ? -7.797 4.195 6.246 1 94.69 78 MET A O 1
ATOM 628 N N . ASN A 1 79 ? -8.102 6.457 6.254 1 93.06 79 ASN A N 1
ATOM 629 C CA . ASN A 1 79 ? -8.266 6.52 7.699 1 93.06 79 ASN A CA 1
ATOM 630 C C . ASN A 1 79 ? -9.742 6.508 8.102 1 93.06 79 ASN A C 1
ATOM 632 O O . ASN A 1 79 ? -10.078 6.828 9.242 1 93.06 79 ASN A O 1
ATOM 636 N N . ASN A 1 80 ? -10.672 6.238 7.18 1 90.88 80 ASN A N 1
ATOM 637 C CA . ASN A 1 80 ? -12.109 6.031 7.355 1 90.88 80 ASN A CA 1
ATOM 638 C C . ASN A 1 80 ? -12.789 7.277 7.922 1 90.88 80 ASN A C 1
ATOM 640 O O . ASN A 1 80 ? -13.711 7.172 8.734 1 90.88 80 ASN A O 1
ATOM 644 N N . LYS A 1 81 ? -12.273 8.391 7.543 1 91.75 81 LYS A N 1
ATOM 645 C CA . LYS A 1 81 ? -12.945 9.625 7.949 1 91.75 81 LYS A CA 1
ATOM 646 C C . LYS A 1 81 ? -14.281 9.789 7.227 1 91.75 81 LYS A C 1
ATOM 648 O O . LYS A 1 81 ? -14.469 9.258 6.129 1 91.75 81 LYS A O 1
ATOM 653 N N . MET A 1 82 ? -15.211 10.453 7.883 1 92.75 82 MET A N 1
ATOM 654 C CA . MET A 1 82 ? -16.531 10.711 7.332 1 92.75 82 MET A CA 1
ATOM 655 C C . MET A 1 82 ? -17.203 9.406 6.891 1 92.75 82 MET A C 1
ATOM 657 O O . MET A 1 82 ? -17.875 9.367 5.859 1 92.75 82 MET A O 1
ATOM 661 N N . GLY A 1 83 ? -16.875 8.312 7.582 1 88.31 83 GLY A N 1
ATOM 662 C CA . GLY A 1 83 ? -17.469 7.016 7.293 1 88.31 83 GLY A CA 1
ATOM 663 C C . GLY A 1 83 ? -16.953 6.406 6 1 88.31 83 GLY A C 1
ATOM 664 O O . GLY A 1 83 ? -17.641 5.582 5.387 1 88.31 83 GLY A O 1
ATOM 665 N N . GLY A 1 84 ? -15.875 6.941 5.531 1 89.5 84 GLY A N 1
ATOM 666 C CA . GLY A 1 84 ? -15.312 6.418 4.297 1 89.5 84 GLY A CA 1
ATOM 667 C C . GLY A 1 84 ? -16.031 6.922 3.057 1 89.5 84 GLY A C 1
ATOM 668 O O . GLY A 1 84 ? -15.977 6.285 2.002 1 89.5 84 GLY A O 1
ATOM 669 N N . ASP A 1 85 ? -16.656 8 3.162 1 93.88 85 ASP A N 1
ATOM 670 C CA . ASP A 1 85 ? -17.375 8.609 2.041 1 93.88 85 ASP A CA 1
ATOM 671 C C . ASP A 1 85 ? -16.516 9.688 1.367 1 93.88 85 ASP A C 1
ATOM 673 O O . ASP A 1 85 ? -16.438 10.812 1.851 1 93.88 85 ASP A O 1
ATOM 677 N N . LEU A 1 86 ? -16 9.383 0.223 1 94.25 86 LEU A N 1
ATOM 678 C CA . LEU A 1 86 ? -15.062 10.258 -0.461 1 94.25 86 LEU A CA 1
ATOM 679 C C . LEU A 1 86 ? -15.719 11.578 -0.834 1 94.25 86 LEU A C 1
ATOM 681 O O . LEU A 1 86 ? -15.078 12.633 -0.777 1 94.25 86 LEU A O 1
ATOM 685 N N . LYS A 1 87 ? -16.953 11.547 -1.233 1 95.94 87 LYS A N 1
ATOM 686 C CA . LYS A 1 87 ? -17.656 12.773 -1.612 1 95.94 87 LYS A CA 1
ATOM 687 C C . LYS A 1 87 ? -17.797 13.719 -0.422 1 95.94 87 LYS A C 1
ATOM 689 O O . LYS A 1 87 ? -17.594 14.922 -0.554 1 95.94 87 LYS A O 1
ATOM 694 N N . LYS A 1 88 ? -18.125 13.172 0.703 1 96.75 88 LYS A N 1
ATOM 695 C CA . LYS A 1 88 ? -18.203 13.977 1.917 1 96.75 88 LYS A CA 1
ATOM 696 C C . LYS A 1 88 ? -16.844 14.555 2.283 1 96.75 88 LYS A C 1
ATOM 698 O O . LYS A 1 88 ? -16.734 15.719 2.652 1 96.75 88 LYS A O 1
ATOM 703 N N . ILE A 1 89 ? -15.852 13.695 2.145 1 97.12 89 ILE A N 1
ATOM 704 C CA . ILE A 1 89 ? -14.477 14.102 2.443 1 97.12 89 ILE A CA 1
ATOM 705 C C . ILE A 1 89 ? -14.078 15.273 1.551 1 97.12 89 ILE A C 1
ATOM 707 O O . ILE A 1 89 ? -13.5 16.25 2.025 1 97.12 89 ILE A O 1
ATOM 711 N N . GLN A 1 90 ? -14.406 15.203 0.319 1 97.5 90 GLN A N 1
ATOM 712 C CA . GLN A 1 90 ? -14.031 16.234 -0.64 1 97.5 90 GLN A CA 1
ATOM 713 C C . GLN A 1 90 ? -14.797 17.531 -0.374 1 97.5 90 GLN A C 1
ATOM 715 O O . GLN A 1 90 ? -14.258 18.625 -0.549 1 97.5 90 GLN A O 1
ATOM 720 N N . LYS A 1 91 ? -16.031 17.422 0.06 1 97.38 91 LYS A N 1
ATOM 721 C CA . LYS A 1 91 ? -16.781 18.609 0.455 1 97.38 91 LYS A CA 1
ATOM 722 C C . LYS A 1 91 ? -16.141 19.297 1.653 1 97.38 91 LYS A C 1
ATOM 724 O O . LYS A 1 91 ? -16.062 20.516 1.702 1 97.38 91 LYS A O 1
ATOM 729 N N . VAL A 1 92 ? -15.711 18.469 2.566 1 97.12 92 VAL A N 1
ATOM 730 C CA . VAL A 1 92 ? -15.023 19.031 3.729 1 97.12 92 VAL A CA 1
ATOM 731 C C . VAL A 1 92 ? -13.742 19.734 3.285 1 97.12 92 VAL A C 1
ATOM 733 O O . VAL A 1 92 ? -13.391 20.797 3.801 1 97.12 92 VAL A O 1
ATOM 736 N N . GLY A 1 93 ? -13.016 19.109 2.355 1 97.56 93 GLY A N 1
ATOM 737 C CA . GLY A 1 93 ? -11.828 19.75 1.808 1 97.56 93 GLY A CA 1
ATOM 738 C C . GLY A 1 93 ? -12.109 21.094 1.184 1 97.56 93 GLY A C 1
ATOM 739 O O . GLY A 1 93 ? -11.336 22.047 1.364 1 97.56 93 GLY A O 1
ATOM 740 N N . GLN A 1 94 ? -13.18 21.203 0.443 1 97.75 94 GLN A N 1
ATOM 741 C CA . GLN A 1 94 ? -13.586 22.469 -0.153 1 97.75 94 GLN A CA 1
ATOM 742 C C . GLN A 1 94 ? -13.859 23.516 0.92 1 97.75 94 GLN A C 1
ATOM 744 O O . GLN A 1 94 ? -13.453 24.672 0.786 1 97.75 94 GLN A O 1
ATOM 749 N N . TYR A 1 95 ? -14.516 23.062 1.927 1 97.69 95 TYR A N 1
ATOM 750 C CA . TYR A 1 95 ? -14.797 23.922 3.068 1 97.69 95 TYR A CA 1
ATOM 751 C C . TYR A 1 95 ? -13.508 24.453 3.682 1 97.69 95 TYR A C 1
ATOM 753 O O . TYR A 1 95 ? -13.391 25.656 3.953 1 97.69 95 TYR A O 1
ATOM 761 N N . MET A 1 96 ? -12.539 23.609 3.857 1 97.12 96 MET A N 1
ATOM 762 C CA . MET A 1 96 ? -11.273 24.016 4.457 1 97.12 96 MET A CA 1
ATOM 763 C C . MET A 1 96 ? -10.586 25.078 3.598 1 97.12 96 MET A C 1
ATOM 765 O O . MET A 1 96 ? -10.055 26.062 4.117 1 97.12 96 MET A O 1
ATOM 769 N N . VAL A 1 97 ? -10.594 24.875 2.314 1 96.38 97 VAL A N 1
ATOM 770 C CA . VAL A 1 97 ? -9.984 25.828 1.385 1 96.38 97 VAL A CA 1
ATOM 771 C C . VAL A 1 97 ? -10.68 27.188 1.494 1 96.38 97 VAL A C 1
ATOM 773 O O . VAL A 1 97 ? -10.031 28.219 1.523 1 96.38 97 VAL A O 1
ATOM 776 N N . GLU A 1 98 ? -12 27.172 1.615 1 97.06 98 GLU A N 1
ATOM 777 C CA . GLU A 1 98 ? -12.766 28.406 1.761 1 97.06 98 GLU A CA 1
ATOM 778 C C . GLU A 1 98 ? -12.398 29.141 3.051 1 97.06 98 GLU A C 1
ATOM 780 O O . GLU A 1 98 ? -12.328 30.375 3.078 1 97.06 98 GLU A O 1
ATOM 785 N N . VAL A 1 99 ? -12.18 28.375 4.047 1 97.88 99 VAL A N 1
ATOM 786 C CA . VAL A 1 99 ? -11.828 28.969 5.332 1 97.88 99 VAL A CA 1
ATOM 787 C C . VAL A 1 99 ? -10.492 29.703 5.219 1 97.88 99 VAL A C 1
ATOM 789 O O . VAL A 1 99 ? -10.352 30.828 5.676 1 97.88 99 VAL A O 1
ATOM 792 N N . TRP A 1 100 ? -9.5 29.062 4.598 1 97.25 100 TRP A N 1
ATOM 793 C CA . TRP A 1 100 ? -8.172 29.672 4.484 1 97.25 100 TRP A CA 1
ATOM 794 C C . TRP A 1 100 ? -8.211 30.906 3.598 1 97.25 100 TRP A C 1
ATOM 796 O O . TRP A 1 100 ? -7.516 31.891 3.863 1 97.25 100 TRP A O 1
ATOM 806 N N . LYS A 1 101 ? -9.023 30.891 2.623 1 95.25 101 LYS A N 1
ATOM 807 C CA . LYS A 1 101 ? -9.219 32.094 1.797 1 95.25 101 LYS A CA 1
ATOM 808 C C . LYS A 1 101 ? -9.859 33.219 2.6 1 95.25 101 LYS A C 1
ATOM 810 O O . LYS A 1 101 ? -9.406 34.344 2.537 1 95.25 101 LYS A O 1
ATOM 815 N N . ALA A 1 102 ? -10.797 32.875 3.363 1 97.25 102 ALA A N 1
ATOM 816 C CA . ALA A 1 102 ? -11.625 33.844 4.074 1 97.25 102 ALA A CA 1
ATOM 817 C C . ALA A 1 102 ? -10.852 34.469 5.23 1 97.25 102 ALA A C 1
ATOM 819 O O . ALA A 1 102 ? -11.062 35.656 5.559 1 97.25 102 ALA A O 1
ATOM 820 N N . VAL A 1 103 ? -10.016 33.688 5.867 1 96.94 103 VAL A N 1
ATOM 821 C CA . VAL A 1 103 ? -9.336 34.188 7.059 1 96.94 103 VAL A CA 1
ATOM 822 C C . VAL A 1 103 ? -8.227 35.156 6.652 1 96.94 103 VAL A C 1
ATOM 824 O O . VAL A 1 103 ? -7.746 35.938 7.477 1 96.94 103 VAL A O 1
ATOM 827 N N . GLY A 1 104 ? -7.777 35.125 5.367 1 93.25 104 GLY A N 1
ATOM 828 C CA . GLY A 1 104 ? -6.84 36.156 4.895 1 93.25 104 GLY A CA 1
ATOM 829 C C . GLY A 1 104 ? -5.48 35.562 4.547 1 93.25 104 GLY A C 1
ATOM 830 O O . GLY A 1 104 ? -4.473 36.281 4.586 1 93.25 104 GLY A O 1
ATOM 831 N N . MET A 1 105 ? -5.441 34.312 4.219 1 96.56 105 MET A N 1
ATOM 832 C CA . MET A 1 105 ? -4.18 33.75 3.766 1 96.56 105 MET A CA 1
ATOM 833 C C . MET A 1 105 ? -3.736 34.344 2.445 1 96.56 105 MET A C 1
ATOM 835 O O . MET A 1 105 ? -4.551 34.562 1.542 1 96.56 105 MET A O 1
ATOM 839 N N . ASP A 1 106 ? -2.496 34.812 2.42 1 96.5 106 ASP A N 1
ATOM 840 C CA . ASP A 1 106 ? -1.933 35.25 1.149 1 96.5 106 ASP A CA 1
ATOM 841 C C . ASP A 1 106 ? -1.739 34.062 0.192 1 96.5 106 ASP A C 1
ATOM 843 O O . ASP A 1 106 ? -0.829 33.281 0.372 1 96.5 106 ASP A O 1
ATOM 847 N N . LEU A 1 107 ? -2.496 34.031 -0.845 1 96.69 107 LEU A N 1
ATOM 848 C CA . LEU A 1 107 ? -2.533 32.875 -1.708 1 96.69 107 LEU A CA 1
ATOM 849 C C . LEU A 1 107 ? -1.611 33.031 -2.91 1 96.69 107 LEU A C 1
ATOM 851 O O . LEU A 1 107 ? -1.55 32.188 -3.785 1 96.69 107 LEU A O 1
ATOM 855 N N . SER A 1 108 ? -0.855 34.125 -2.939 1 96.94 108 SER A N 1
ATOM 856 C CA . SER A 1 108 ? -0.063 34.469 -4.121 1 96.94 108 SER A CA 1
ATOM 857 C C . SER A 1 108 ? 0.984 33.375 -4.398 1 96.94 108 SER A C 1
ATOM 859 O O . SER A 1 108 ? 1.377 33.188 -5.551 1 96.94 108 SER A O 1
ATOM 861 N N . ARG A 1 109 ? 1.441 32.688 -3.396 1 97.81 109 ARG A N 1
ATOM 862 C CA . ARG A 1 109 ? 2.453 31.625 -3.549 1 97.81 109 ARG A CA 1
ATOM 863 C C . ARG A 1 109 ? 1.98 30.312 -2.941 1 97.81 109 ARG A C 1
ATOM 865 O O . ARG A 1 109 ? 2.785 29.547 -2.416 1 97.81 109 ARG A O 1
ATOM 872 N N . VAL A 1 110 ? 0.658 30.172 -2.953 1 98.12 110 VAL A N 1
ATOM 873 C CA . VAL A 1 110 ? 0.056 28.984 -2.354 1 98.12 110 VAL A CA 1
ATOM 874 C C . VAL A 1 110 ? -0.68 28.172 -3.424 1 98.12 110 VAL A C 1
ATOM 876 O O . VAL A 1 110 ? -1.299 28.75 -4.324 1 98.12 110 VAL A O 1
ATOM 879 N N . GLU A 1 111 ? -0.512 26.906 -3.365 1 97.44 111 GLU A N 1
ATOM 880 C CA . GLU A 1 111 ? -1.234 25.984 -4.238 1 97.44 111 GLU A CA 1
ATOM 881 C C . GLU A 1 111 ? -1.969 24.906 -3.432 1 97.44 111 GLU A C 1
ATOM 883 O O . GLU A 1 111 ? -1.411 24.344 -2.49 1 97.44 111 GLU A O 1
ATOM 888 N N . PHE A 1 112 ? -3.236 24.703 -3.775 1 97.56 112 PHE A N 1
ATOM 889 C CA . PHE A 1 112 ? -4 23.594 -3.215 1 97.56 112 PHE A CA 1
ATOM 890 C C . PHE A 1 112 ? -4.035 22.422 -4.184 1 97.56 112 PHE A C 1
ATOM 892 O O . PHE A 1 112 ? -4.453 22.562 -5.336 1 97.56 112 PHE A O 1
ATOM 899 N N . ILE A 1 113 ? -3.57 21.266 -3.76 1 98.06 113 ILE A N 1
ATOM 900 C CA . ILE A 1 113 ? -3.473 20.078 -4.617 1 98.06 113 ILE A CA 1
ATOM 901 C C . ILE A 1 113 ? -4.242 18.922 -3.988 1 98.06 113 ILE A C 1
ATOM 903 O O . ILE A 1 113 ? -3.98 18.547 -2.844 1 98.06 113 ILE A O 1
ATOM 907 N N . TRP A 1 114 ? -5.141 18.391 -4.707 1 97.88 114 TRP A N 1
ATOM 908 C CA . TRP A 1 114 ? -5.922 17.266 -4.223 1 97.88 114 TRP A CA 1
ATOM 909 C C . TRP A 1 114 ? -5.168 15.953 -4.438 1 97.88 114 TRP A C 1
ATOM 911 O O . TRP A 1 114 ? -4.777 15.625 -5.559 1 97.88 114 TRP A O 1
ATOM 921 N N . SER A 1 115 ? -4.992 15.188 -3.408 1 97.69 115 SER A N 1
ATOM 922 C CA . SER A 1 115 ? -4.156 13.992 -3.463 1 97.69 115 SER A CA 1
ATOM 923 C C . SER A 1 115 ? -4.727 12.961 -4.43 1 97.69 115 SER A C 1
ATOM 925 O O . SER A 1 115 ? -4 12.398 -5.25 1 97.69 115 SER A O 1
ATOM 927 N N . SER A 1 116 ? -6.043 12.695 -4.355 1 95.75 116 SER A N 1
ATOM 928 C CA . SER A 1 116 ? -6.66 11.703 -5.223 1 95.75 116 SER A CA 1
ATOM 929 C C . SER A 1 116 ? -6.449 12.039 -6.695 1 95.75 116 SER A C 1
ATOM 931 O O . SER A 1 116 ? -6.043 11.188 -7.484 1 95.75 116 SER A O 1
ATOM 933 N N . GLU A 1 117 ? -6.625 13.305 -7.027 1 96.06 117 GLU A N 1
ATOM 934 C CA . GLU A 1 117 ? -6.5 13.742 -8.414 1 96.06 117 GLU A CA 1
ATOM 935 C C . GLU A 1 117 ? -5.055 13.656 -8.891 1 96.06 117 GLU A C 1
ATOM 937 O O . GLU A 1 117 ? -4.781 13.117 -9.969 1 96.06 117 GLU A O 1
ATOM 942 N N . GLU A 1 118 ? -4.164 14.195 -8.141 1 97.12 118 GLU A N 1
ATOM 943 C CA . GLU A 1 118 ? -2.764 14.289 -8.547 1 97.12 118 GLU A CA 1
ATOM 944 C C . GLU A 1 118 ? -2.125 12.906 -8.625 1 97.12 118 GLU A C 1
ATOM 946 O O . GLU A 1 118 ? -1.362 12.617 -9.547 1 97.12 118 GLU A O 1
ATOM 951 N N . ILE A 1 119 ? -2.408 12.031 -7.664 1 96.5 119 ILE A N 1
ATOM 952 C CA . ILE A 1 119 ? -1.854 10.68 -7.656 1 96.5 119 ILE A CA 1
ATOM 953 C C . ILE A 1 119 ? -2.387 9.898 -8.852 1 96.5 119 ILE A C 1
ATOM 955 O O . ILE A 1 119 ? -1.638 9.172 -9.508 1 96.5 119 ILE A O 1
ATOM 959 N N . ASN A 1 120 ? -3.674 10.055 -9.125 1 93.56 120 ASN A N 1
ATOM 960 C CA . ASN A 1 120 ? -4.258 9.352 -10.258 1 93.56 120 ASN A CA 1
ATOM 961 C C . ASN A 1 120 ? -3.662 9.828 -11.586 1 93.56 120 ASN A C 1
ATOM 963 O O . ASN A 1 120 ? -3.471 9.039 -12.508 1 93.56 120 ASN A O 1
ATOM 967 N N . LYS A 1 121 ? -3.383 11.102 -11.633 1 94.31 121 LYS A N 1
ATOM 968 C CA . LYS A 1 121 ? -2.83 11.68 -12.859 1 94.31 121 LYS A CA 1
ATOM 969 C C . LYS A 1 121 ? -1.398 11.211 -13.094 1 94.31 121 LYS A C 1
ATOM 971 O O . LYS A 1 121 ? -0.962 11.07 -14.234 1 94.31 121 LYS A O 1
ATOM 976 N N . ARG A 1 122 ? -0.698 10.93 -12.023 1 95.69 122 ARG A N 1
ATOM 977 C CA . ARG A 1 122 ? 0.723 10.617 -12.125 1 95.69 122 ARG A CA 1
ATOM 978 C C . ARG A 1 122 ? 1.057 9.344 -11.344 1 95.69 122 ARG A C 1
ATOM 980 O O . ARG A 1 122 ? 2.07 9.289 -10.648 1 95.69 122 ARG A O 1
ATOM 987 N N . GLY A 1 123 ? 0.141 8.391 -11.492 1 93.5 123 GLY A N 1
ATOM 988 C CA . GLY A 1 123 ? 0.315 7.133 -10.781 1 93.5 123 GLY A CA 1
ATOM 989 C C . GLY A 1 123 ? 1.617 6.434 -11.117 1 93.5 123 GLY A C 1
ATOM 990 O O . GLY A 1 123 ? 2.229 5.797 -10.258 1 93.5 123 GLY A O 1
ATOM 991 N N . HIS A 1 124 ? 2.156 6.555 -12.312 1 93.19 124 HIS A N 1
ATOM 992 C CA . HIS A 1 124 ? 3.359 5.887 -12.797 1 93.19 124 HIS A CA 1
ATOM 993 C C . HIS A 1 124 ? 4.602 6.398 -12.078 1 93.19 124 HIS A C 1
ATOM 995 O O . HIS A 1 124 ? 5.641 5.73 -12.07 1 93.19 124 HIS A O 1
ATOM 1001 N N . GLU A 1 125 ? 4.469 7.574 -11.5 1 95.81 125 GLU A N 1
ATOM 1002 C CA . GLU A 1 125 ? 5.551 8.148 -10.703 1 95.81 125 GLU A CA 1
ATOM 1003 C C . GLU A 1 125 ? 5.352 7.875 -9.219 1 95.81 125 GLU A C 1
ATOM 1005 O O . GLU A 1 125 ? 6.297 7.52 -8.516 1 95.81 125 GLU A O 1
ATOM 1010 N N . TYR A 1 126 ? 4.16 8 -8.789 1 97.62 126 TYR A N 1
ATOM 1011 C CA . TYR A 1 126 ? 3.822 8.008 -7.371 1 97.62 126 TYR A CA 1
ATOM 1012 C C . TYR A 1 126 ? 3.982 6.617 -6.77 1 97.62 126 TYR A C 1
ATOM 1014 O O . TYR A 1 126 ? 4.641 6.453 -5.738 1 97.62 126 TYR A O 1
ATOM 1022 N N . TRP A 1 127 ? 3.473 5.621 -7.371 1 96.69 127 TRP A N 1
ATOM 1023 C CA . TRP A 1 127 ? 3.324 4.332 -6.707 1 96.69 127 TRP A CA 1
ATOM 1024 C C . TRP A 1 127 ? 4.645 3.566 -6.703 1 96.69 127 TRP A C 1
ATOM 1026 O O . TRP A 1 127 ? 4.961 2.871 -5.734 1 96.69 127 TRP A O 1
ATOM 1036 N N . PRO A 1 128 ? 5.477 3.658 -7.805 1 95.44 128 PRO A N 1
ATOM 1037 C CA . PRO A 1 128 ? 6.82 3.092 -7.664 1 95.44 128 PRO A CA 1
ATOM 1038 C C . PRO A 1 128 ? 7.586 3.672 -6.477 1 95.44 128 PRO A C 1
ATOM 1040 O O . PRO A 1 128 ? 8.328 2.951 -5.805 1 95.44 128 PRO A O 1
ATOM 1043 N N . LEU A 1 129 ? 7.383 4.941 -6.223 1 97.75 129 LEU A N 1
ATOM 1044 C CA . LEU A 1 129 ? 8.016 5.586 -5.078 1 97.75 129 LEU A CA 1
ATOM 1045 C C . LEU A 1 129 ? 7.492 5.008 -3.77 1 97.75 129 LEU A C 1
ATOM 1047 O O . LEU A 1 129 ? 8.273 4.688 -2.869 1 97.75 129 LEU A O 1
ATOM 1051 N N . VAL A 1 130 ? 6.199 4.844 -3.658 1 98.31 130 VAL A N 1
ATOM 1052 C CA . VAL A 1 130 ? 5.566 4.273 -2.473 1 98.31 130 VAL A CA 1
ATOM 1053 C C . VAL A 1 130 ? 6.109 2.865 -2.225 1 98.31 130 VAL A C 1
ATOM 1055 O O . VAL A 1 130 ? 6.492 2.531 -1.103 1 98.31 130 VAL A O 1
ATOM 1058 N N . LEU A 1 131 ? 6.164 2.109 -3.266 1 97.19 131 LEU A N 1
ATOM 1059 C CA . LEU A 1 131 ? 6.598 0.724 -3.129 1 97.19 131 LEU A CA 1
ATOM 1060 C C . LEU A 1 131 ? 8.07 0.652 -2.732 1 97.19 131 LEU A C 1
ATOM 1062 O O . LEU A 1 131 ? 8.469 -0.22 -1.956 1 97.19 131 LEU A O 1
ATOM 1066 N N . ASP A 1 132 ? 8.898 1.528 -3.287 1 97.38 132 ASP A N 1
ATOM 1067 C CA . ASP A 1 132 ? 10.312 1.556 -2.92 1 97.38 132 ASP A CA 1
ATOM 1068 C C . ASP A 1 132 ? 10.484 1.878 -1.438 1 97.38 132 ASP A C 1
ATOM 1070 O O . ASP A 1 132 ? 11.281 1.236 -0.75 1 97.38 132 ASP A O 1
ATOM 1074 N N . ILE A 1 133 ? 9.727 2.822 -0.981 1 98.5 133 ILE A N 1
ATOM 1075 C CA . ILE A 1 133 ? 9.781 3.197 0.427 1 98.5 133 ILE A CA 1
ATOM 1076 C C . ILE A 1 133 ? 9.312 2.029 1.291 1 98.5 133 ILE A C 1
ATOM 1078 O O . ILE A 1 133 ? 9.93 1.716 2.311 1 98.5 133 ILE A O 1
ATOM 1082 N N . ALA A 1 134 ? 8.258 1.409 0.897 1 98.19 134 ALA A N 1
ATOM 1083 C CA . ALA A 1 134 ? 7.719 0.274 1.641 1 98.19 134 ALA A CA 1
ATOM 1084 C C . ALA A 1 134 ? 8.734 -0.864 1.717 1 98.19 134 ALA A C 1
ATOM 1086 O O . ALA A 1 134 ? 8.852 -1.53 2.748 1 98.19 134 ALA A O 1
ATOM 1087 N N . ARG A 1 135 ? 9.461 -1.106 0.643 1 96.88 135 ARG A N 1
ATOM 1088 C CA . ARG A 1 135 ? 10.43 -2.193 0.575 1 96.88 135 ARG A CA 1
ATOM 1089 C C . ARG A 1 135 ? 11.625 -1.921 1.485 1 96.88 135 ARG A C 1
ATOM 1091 O O . ARG A 1 135 ? 12.219 -2.852 2.037 1 96.88 135 ARG A O 1
ATOM 1098 N N . ARG A 1 136 ? 11.922 -0.701 1.675 1 97 136 ARG A N 1
ATOM 1099 C CA . ARG A 1 136 ? 13.141 -0.321 2.373 1 97 136 ARG A CA 1
ATOM 1100 C C . ARG A 1 136 ? 12.883 -0.122 3.863 1 97 136 ARG A C 1
ATOM 1102 O O . ARG A 1 136 ? 13.812 0.153 4.629 1 97 136 ARG A O 1
ATOM 1109 N N . ASN A 1 137 ? 11.602 -0.249 4.27 1 97.69 137 ASN A N 1
ATOM 1110 C CA . ASN A 1 137 ? 11.281 -0.063 5.676 1 97.69 137 ASN A CA 1
ATOM 1111 C C . ASN A 1 137 ? 10.625 -1.309 6.27 1 97.69 137 ASN A C 1
ATOM 1113 O O . ASN A 1 137 ? 9.789 -1.941 5.625 1 97.69 137 ASN A O 1
ATOM 1117 N N . LYS A 1 138 ? 11.031 -1.621 7.484 1 97.12 138 LYS A N 1
ATOM 1118 C CA . LYS A 1 138 ? 10.414 -2.736 8.203 1 97.12 138 LYS A CA 1
ATOM 1119 C C . LYS A 1 138 ? 8.992 -2.396 8.633 1 97.12 138 LYS A C 1
ATOM 1121 O O . LYS A 1 138 ? 8.688 -1.236 8.914 1 97.12 138 LYS A O 1
ATOM 1126 N N . LEU A 1 139 ? 8.172 -3.395 8.727 1 96.31 139 LEU A N 1
ATOM 1127 C CA . LEU A 1 139 ? 6.797 -3.213 9.164 1 96.31 139 LEU A CA 1
ATOM 1128 C C . LEU A 1 139 ? 6.746 -2.584 10.555 1 96.31 139 LEU A C 1
ATOM 1130 O O . LEU A 1 139 ? 5.918 -1.706 10.812 1 96.31 139 LEU A O 1
ATOM 1134 N N . ALA A 1 140 ? 7.629 -2.988 11.391 1 95.75 140 ALA A N 1
ATOM 1135 C CA . ALA A 1 140 ? 7.66 -2.469 12.758 1 95.75 140 ALA A CA 1
ATOM 1136 C C . ALA A 1 140 ? 7.863 -0.957 12.766 1 95.75 140 ALA A C 1
ATOM 1138 O O . ALA A 1 140 ? 7.258 -0.247 13.57 1 95.75 140 ALA A O 1
ATOM 1139 N N . ARG A 1 141 ? 8.703 -0.481 11.898 1 96.62 141 ARG A N 1
ATOM 1140 C CA . ARG A 1 141 ? 8.969 0.951 11.797 1 96.62 141 ARG A CA 1
ATOM 1141 C C . ARG A 1 141 ? 7.73 1.702 11.32 1 96.62 141 ARG A C 1
ATOM 1143 O O . ARG A 1 141 ? 7.398 2.762 11.852 1 96.62 141 ARG A O 1
ATOM 1150 N N . ILE A 1 142 ? 7.059 1.155 10.359 1 97.5 142 ILE A N 1
ATOM 1151 C CA . ILE A 1 142 ? 5.859 1.78 9.805 1 97.5 142 ILE A CA 1
ATOM 1152 C C . ILE A 1 142 ? 4.746 1.768 10.852 1 97.5 142 ILE A C 1
ATOM 1154 O O . ILE A 1 142 ? 3.984 2.73 10.969 1 97.5 142 ILE A O 1
ATOM 1158 N N . LEU A 1 143 ? 4.645 0.725 11.609 1 96.56 143 LEU A N 1
ATOM 1159 C CA . LEU A 1 143 ? 3.654 0.626 12.672 1 96.56 143 LEU A CA 1
ATOM 1160 C C . LEU A 1 143 ? 3.832 1.752 13.688 1 96.56 143 LEU A C 1
ATOM 1162 O O . LEU A 1 143 ? 2.85 2.348 14.133 1 96.56 143 LEU A O 1
ATOM 1166 N N . ARG A 1 144 ? 5.016 2.086 13.977 1 96.12 144 ARG A N 1
ATOM 1167 C CA . ARG A 1 144 ? 5.281 3.18 14.906 1 96.12 144 ARG A CA 1
ATOM 1168 C C . ARG A 1 144 ? 4.852 4.52 14.312 1 96.12 144 ARG A C 1
ATOM 1170 O O . ARG A 1 144 ? 4.445 5.426 15.039 1 96.12 144 ARG A O 1
ATOM 1177 N N . CYS A 1 145 ? 4.926 4.609 13.031 1 97.19 145 CYS A N 1
ATOM 1178 C CA . CYS A 1 145 ? 4.578 5.855 12.352 1 97.19 145 CYS A CA 1
ATOM 1179 C C . CYS A 1 145 ? 3.066 6.051 12.312 1 97.19 145 CYS A C 1
ATOM 1181 O O . CYS A 1 145 ? 2.586 7.148 12.023 1 97.19 145 CYS A O 1
ATOM 1183 N N . THR A 1 146 ? 2.242 5.059 12.656 1 95.56 146 THR A N 1
ATOM 1184 C CA . THR A 1 146 ? 0.792 5.18 12.562 1 95.56 146 THR A CA 1
ATOM 1185 C C . THR A 1 146 ? 0.264 6.191 13.57 1 95.56 146 THR A C 1
ATOM 1187 O O . THR A 1 146 ? -0.877 6.645 13.469 1 95.56 146 THR A O 1
ATOM 1190 N N . GLN A 1 147 ? 1.058 6.664 14.492 1 94 147 GLN A N 1
ATOM 1191 C CA . GLN A 1 147 ? 0.68 7.68 15.461 1 94 147 GLN A CA 1
ATOM 1192 C C . GLN A 1 147 ? 0.342 9 14.773 1 94 147 GLN A C 1
ATOM 1194 O O . GLN A 1 147 ? -0.414 9.812 15.32 1 94 147 GLN A O 1
ATOM 1199 N N . ILE A 1 148 ? 0.821 9.125 13.578 1 94.25 148 ILE A N 1
ATOM 1200 C CA . ILE A 1 148 ? 0.605 10.367 12.844 1 94.25 148 ILE A CA 1
ATOM 1201 C C . ILE A 1 148 ? -0.876 10.516 12.508 1 94.25 148 ILE A C 1
ATOM 1203 O O . ILE A 1 148 ? -1.338 11.609 12.172 1 94.25 148 ILE A O 1
ATOM 1207 N N . MET A 1 149 ? -1.577 9.414 12.586 1 91.88 149 MET A N 1
ATOM 1208 C CA . MET A 1 149 ? -3.01 9.461 12.297 1 91.88 149 MET A CA 1
ATOM 1209 C C . MET A 1 149 ? -3.822 9.305 13.578 1 91.88 149 MET A C 1
ATOM 1211 O O . MET A 1 149 ? -5.035 9.086 13.531 1 91.88 149 MET A O 1
ATOM 1215 N N . GLY A 1 150 ? -3.139 9.414 14.742 1 86.31 150 GLY A N 1
ATOM 1216 C CA . GLY A 1 150 ? -3.814 9.312 16.031 1 86.31 150 GLY A CA 1
ATOM 1217 C C . GLY A 1 150 ? -4.078 7.875 16.438 1 86.31 150 GLY A C 1
ATOM 1218 O O . GLY A 1 150 ? -4.973 7.609 17.25 1 86.31 150 GLY A O 1
ATOM 1219 N N . ARG A 1 151 ? -3.326 6.961 15.836 1 86.88 151 ARG A N 1
ATOM 1220 C CA . ARG A 1 151 ? -3.467 5.547 16.172 1 86.88 151 ARG A CA 1
ATOM 1221 C C . ARG A 1 151 ? -2.27 5.051 16.969 1 86.88 151 ARG A C 1
ATOM 1223 O O . ARG A 1 151 ? -1.148 5.527 16.781 1 86.88 151 ARG A O 1
ATOM 1230 N N . SER A 1 152 ? -2.662 4.113 17.828 1 86.19 152 SER A N 1
ATOM 1231 C CA . SER A 1 152 ? -1.587 3.447 18.562 1 86.19 152 SER A CA 1
ATOM 1232 C C . SER A 1 152 ? -1.265 2.088 17.938 1 86.19 152 SER A C 1
ATOM 1234 O O . SER A 1 152 ? -2.066 1.537 17.188 1 86.19 152 SER A O 1
ATOM 1236 N N . GLU A 1 153 ? -0.159 1.542 18.297 1 83.25 153 GLU A N 1
ATOM 1237 C CA . GLU A 1 153 ? 0.284 0.248 17.781 1 83.25 153 GLU A CA 1
ATOM 1238 C C . GLU A 1 153 ? -0.622 -0.878 18.281 1 83.25 153 GLU A C 1
ATOM 1240 O O . GLU A 1 153 ? -0.663 -1.954 17.672 1 83.25 153 GLU A O 1
ATOM 1245 N N . THR A 1 154 ? -1.291 -0.598 19.281 1 83.88 154 THR A N 1
ATOM 1246 C CA . THR A 1 154 ? -2.1 -1.643 19.891 1 83.88 154 THR A CA 1
ATOM 1247 C C . THR A 1 154 ? -3.52 -1.631 19.328 1 83.88 154 THR A C 1
ATOM 1249 O O . THR A 1 154 ? -4.297 -2.557 19.578 1 83.88 154 THR A O 1
ATOM 1252 N N . ASP A 1 155 ? -3.836 -0.583 18.609 1 88.12 155 ASP A N 1
ATOM 1253 C CA . ASP A 1 155 ? -5.168 -0.509 18.031 1 88.12 155 ASP A CA 1
ATOM 1254 C C . ASP A 1 155 ? -5.359 -1.588 16.953 1 88.12 155 ASP A C 1
ATOM 1256 O O . ASP A 1 155 ? -4.383 -2.086 16.391 1 88.12 155 ASP A O 1
ATOM 1260 N N . GLU A 1 156 ? -6.598 -2.006 16.906 1 92.5 156 GLU A N 1
ATOM 1261 C CA . GLU A 1 156 ? -6.926 -2.822 15.75 1 92.5 156 GLU A CA 1
ATOM 1262 C C . GLU A 1 156 ? -6.906 -1.99 14.469 1 92.5 156 GLU A C 1
ATOM 1264 O O . GLU A 1 156 ? -7.82 -1.199 14.219 1 92.5 156 GLU A O 1
ATOM 1269 N N . LEU A 1 157 ? -5.922 -2.195 13.695 1 94.69 157 LEU A N 1
ATOM 1270 C CA . LEU A 1 157 ? -5.695 -1.368 12.516 1 94.69 157 LEU A CA 1
ATOM 1271 C C . LEU A 1 157 ? -6.273 -2.027 11.266 1 94.69 157 LEU A C 1
ATOM 1273 O O . LEU A 1 157 ? -6.254 -3.256 11.141 1 94.69 157 LEU A O 1
ATOM 1277 N N . ALA A 1 158 ? -6.793 -1.22 10.406 1 95.75 158 ALA A N 1
ATOM 1278 C CA . ALA A 1 158 ? -7.008 -1.659 9.031 1 95.75 158 ALA A CA 1
ATOM 1279 C C . ALA A 1 158 ? -5.688 -1.721 8.258 1 95.75 158 ALA A C 1
ATOM 1281 O O . ALA A 1 158 ? -4.719 -1.055 8.633 1 95.75 158 ALA A O 1
ATOM 1282 N N . ALA A 1 159 ? -5.629 -2.539 7.207 1 97 159 ALA A N 1
ATOM 1283 C CA . ALA A 1 159 ? -4.418 -2.645 6.395 1 97 159 ALA A CA 1
ATOM 1284 C C . ALA A 1 159 ? -4.062 -1.3 5.766 1 97 159 ALA A C 1
ATOM 1286 O O . ALA A 1 159 ? -2.885 -0.978 5.598 1 97 159 ALA A O 1
ATOM 1287 N N . SER A 1 160 ? -5.094 -0.515 5.461 1 97.06 160 SER A N 1
ATOM 1288 C CA . SER A 1 160 ? -4.891 0.78 4.816 1 97.06 160 SER A CA 1
ATOM 1289 C C . SER A 1 160 ? -4.07 1.713 5.703 1 97.06 160 SER A C 1
ATOM 1291 O O . SER A 1 160 ? -3.383 2.605 5.203 1 97.06 160 SER A O 1
ATOM 1293 N N . GLN A 1 161 ? -4.117 1.514 6.949 1 96.06 161 GLN A N 1
ATOM 1294 C CA . GLN A 1 161 ? -3.408 2.381 7.887 1 96.06 161 GLN A CA 1
ATOM 1295 C C . GLN A 1 161 ? -1.912 2.078 7.895 1 96.06 161 GLN A C 1
ATOM 1297 O O . GLN A 1 161 ? -1.12 2.85 8.438 1 96.06 161 GLN A O 1
ATOM 1302 N N . ILE A 1 162 ? -1.461 0.979 7.27 1 96.81 162 ILE A N 1
ATOM 1303 C CA . ILE A 1 162 ? -0.052 0.719 7 1 96.81 162 ILE A CA 1
ATOM 1304 C C . ILE A 1 162 ? 0.371 1.443 5.723 1 96.81 162 ILE A C 1
ATOM 1306 O O . ILE A 1 162 ? 1.499 1.933 5.625 1 96.81 162 ILE A O 1
ATOM 1310 N N . PHE A 1 163 ? -0.519 1.555 4.758 1 98.12 163 PHE A N 1
ATOM 1311 C CA . PHE A 1 163 ? -0.267 2.287 3.523 1 98.12 163 PHE A CA 1
ATOM 1312 C C . PHE A 1 163 ? -0.04 3.768 3.809 1 98.12 163 PHE A C 1
ATOM 1314 O O . PHE A 1 163 ? 0.814 4.402 3.186 1 98.12 163 PHE A O 1
ATOM 1321 N N . TYR A 1 164 ? -0.658 4.242 4.781 1 97.81 164 TYR A N 1
ATOM 1322 C CA . TYR A 1 164 ? -0.79 5.668 5.062 1 97.81 164 TYR A CA 1
ATOM 1323 C C . TYR A 1 164 ? 0.573 6.305 5.316 1 97.81 164 TYR A C 1
ATOM 1325 O O . TYR A 1 164 ? 0.993 7.203 4.582 1 97.81 164 TYR A O 1
ATOM 1333 N N . PRO A 1 165 ? 1.376 5.82 6.301 1 98.25 165 PRO A N 1
ATOM 1334 C CA . PRO A 1 165 ? 2.668 6.465 6.539 1 98.25 165 PRO A CA 1
ATOM 1335 C C . PRO A 1 165 ? 3.611 6.352 5.344 1 98.25 165 PRO A C 1
ATOM 1337 O O . PRO A 1 165 ? 4.383 7.277 5.07 1 98.25 165 PRO A O 1
ATOM 1340 N N . VAL A 1 166 ? 3.553 5.246 4.66 1 98.75 166 VAL A N 1
ATOM 1341 C CA . VAL A 1 166 ? 4.402 5.039 3.494 1 98.75 166 VAL A CA 1
ATOM 1342 C C . VAL A 1 166 ? 4.051 6.055 2.408 1 98.75 166 VAL A C 1
ATOM 1344 O O . VAL A 1 166 ? 4.938 6.684 1.828 1 98.75 166 VAL A O 1
ATOM 1347 N N . MET A 1 167 ? 2.797 6.191 2.18 1 98.69 167 MET A N 1
ATOM 1348 C CA . MET A 1 167 ? 2.324 7.145 1.179 1 98.69 167 MET A CA 1
ATOM 1349 C C . MET A 1 167 ? 2.654 8.578 1.592 1 98.69 167 MET A C 1
ATOM 1351 O O . MET A 1 167 ? 3.064 9.391 0.76 1 98.69 167 MET A O 1
ATOM 1355 N N . GLN A 1 168 ? 2.43 8.859 2.859 1 98.69 168 GLN A N 1
ATOM 1356 C CA . GLN A 1 168 ? 2.742 10.211 3.314 1 98.69 168 GLN A CA 1
ATOM 1357 C C . GLN A 1 168 ? 4.223 10.523 3.127 1 98.69 168 GLN A C 1
ATOM 1359 O O . GLN A 1 168 ? 4.586 11.641 2.758 1 98.69 168 GLN A O 1
ATOM 1364 N N . CYS A 1 169 ? 5.066 9.57 3.43 1 98.75 169 CYS A N 1
ATOM 1365 C CA . CYS A 1 169 ? 6.488 9.742 3.15 1 98.75 169 CYS A CA 1
ATOM 1366 C C . CYS A 1 169 ? 6.727 10 1.668 1 98.75 169 CYS A C 1
ATOM 1368 O O . CYS A 1 169 ? 7.5 10.891 1.307 1 98.75 169 CYS A O 1
ATOM 1370 N N . ALA A 1 170 ? 6.039 9.273 0.813 1 98.75 170 ALA A N 1
ATOM 1371 C CA . ALA A 1 170 ? 6.172 9.422 -0.634 1 98.75 170 ALA A CA 1
ATOM 1372 C C . ALA A 1 170 ? 5.73 10.805 -1.087 1 98.75 170 ALA A C 1
ATOM 1374 O O . ALA A 1 170 ? 6.301 11.367 -2.027 1 98.75 170 ALA A O 1
ATOM 1375 N N . ASP A 1 171 ? 4.723 11.367 -0.425 1 98.75 171 ASP A N 1
ATOM 1376 C CA . ASP A 1 171 ? 4.195 12.688 -0.78 1 98.75 171 ASP A CA 1
ATOM 1377 C C . ASP A 1 171 ? 5.293 13.742 -0.738 1 98.75 171 ASP A C 1
ATOM 1379 O O . ASP A 1 171 ? 5.332 14.641 -1.585 1 98.75 171 ASP A O 1
ATOM 1383 N N . ILE A 1 172 ? 6.125 13.641 0.229 1 98.62 172 ILE A N 1
ATOM 1384 C CA . ILE A 1 172 ? 7.184 14.617 0.432 1 98.62 172 ILE A CA 1
ATOM 1385 C 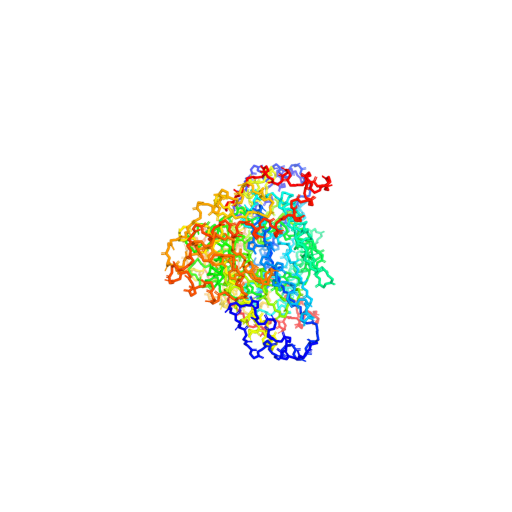C . ILE A 1 172 ? 8.062 14.695 -0.814 1 98.62 172 ILE A C 1
ATOM 1387 O O . ILE A 1 172 ? 8.352 15.789 -1.314 1 98.62 172 ILE A O 1
ATOM 1391 N N . PHE A 1 173 ? 8.352 13.586 -1.391 1 98.62 173 PHE A N 1
ATOM 1392 C CA . PHE A 1 173 ? 9.227 13.516 -2.561 1 98.62 173 PHE A CA 1
ATOM 1393 C C . PHE A 1 173 ? 8.43 13.773 -3.838 1 98.62 173 PHE A C 1
ATOM 1395 O O . PHE A 1 173 ? 8.914 14.461 -4.742 1 98.62 173 PHE A O 1
ATOM 1402 N N . PHE A 1 174 ? 7.258 13.266 -3.93 1 98.62 174 PHE A N 1
ATOM 1403 C CA . PHE A 1 174 ? 6.387 13.398 -5.09 1 98.62 174 PHE A CA 1
ATOM 1404 C C . PHE A 1 174 ? 6.066 14.867 -5.363 1 98.62 174 PHE A C 1
ATOM 1406 O O . PHE A 1 174 ? 6.02 15.289 -6.52 1 98.62 174 PHE A O 1
ATOM 1413 N N . LEU A 1 175 ? 5.895 15.633 -4.273 1 98.38 175 LEU A N 1
ATOM 1414 C CA . LEU A 1 175 ? 5.539 17.047 -4.383 1 98.38 175 LEU A CA 1
ATOM 1415 C C . LEU A 1 175 ? 6.785 17.906 -4.52 1 98.38 175 LEU A C 1
ATOM 1417 O O . LEU A 1 175 ? 6.688 19.125 -4.727 1 98.38 175 LEU A O 1
ATOM 1421 N N . GLY A 1 176 ? 7.949 17.328 -4.355 1 98.06 176 GLY A N 1
ATOM 1422 C CA . GLY A 1 176 ? 9.188 18.094 -4.402 1 98.06 176 GLY A CA 1
ATOM 1423 C C . GLY A 1 176 ? 9.367 19 -3.203 1 98.06 176 GLY A C 1
ATOM 1424 O O . GLY A 1 176 ? 9.875 20.109 -3.336 1 98.06 176 GLY A O 1
ATOM 1425 N N . ALA A 1 177 ? 8.953 18.547 -2.053 1 98.38 177 ALA A N 1
ATOM 1426 C CA . ALA A 1 177 ? 8.992 19.375 -0.848 1 98.38 177 ALA A CA 1
ATOM 1427 C C . ALA A 1 177 ? 10.43 19.516 -0.336 1 98.38 177 ALA A C 1
ATOM 1429 O O . ALA A 1 177 ? 11.164 18.531 -0.239 1 98.38 177 ALA A O 1
ATOM 1430 N N . ASP A 1 178 ? 10.82 20.734 -0.077 1 98.69 178 ASP A N 1
ATOM 1431 C CA . ASP A 1 178 ? 12.094 21.031 0.569 1 98.69 178 ASP A CA 1
ATOM 1432 C C . ASP A 1 178 ? 11.93 21.156 2.082 1 98.69 178 ASP A C 1
ATOM 1434 O O . ASP A 1 178 ? 12.836 20.812 2.842 1 98.69 178 ASP A O 1
ATOM 1438 N N . ILE A 1 179 ? 10.789 21.672 2.471 1 98.75 179 ILE A N 1
ATOM 1439 C CA . ILE A 1 179 ? 10.484 21.906 3.879 1 98.75 179 ILE A CA 1
ATOM 1440 C C . ILE A 1 179 ? 9.148 21.25 4.23 1 98.75 179 ILE A C 1
ATOM 1442 O O . ILE A 1 179 ? 8.125 21.531 3.605 1 98.75 179 ILE A O 1
ATOM 1446 N N . CYS A 1 180 ? 9.211 20.344 5.145 1 98.62 180 CYS A N 1
ATOM 1447 C CA . CYS A 1 180 ? 7.984 19.797 5.723 1 98.62 180 CYS A CA 1
ATOM 1448 C C . CYS A 1 180 ? 7.492 20.672 6.867 1 98.62 180 CYS A C 1
ATOM 1450 O O . CYS A 1 180 ? 8.016 20.609 7.98 1 98.62 180 CYS A O 1
ATOM 1452 N N . GLN A 1 181 ? 6.504 21.438 6.59 1 98.31 181 GLN A N 1
ATOM 1453 C CA . GLN A 1 181 ? 5.941 22.297 7.621 1 98.31 181 GLN A CA 1
ATOM 1454 C C . GLN A 1 181 ? 4.66 21.719 8.195 1 98.31 181 GLN A C 1
ATOM 1456 O O . GLN A 1 181 ? 3.559 22.172 7.871 1 98.31 181 GLN A O 1
ATOM 1461 N N . LEU A 1 182 ? 4.797 20.781 9.078 1 97.56 182 LEU A N 1
ATOM 1462 C CA . LEU A 1 182 ? 3.699 20.078 9.742 1 97.56 182 LEU A CA 1
ATOM 1463 C C . LEU A 1 182 ? 3.783 20.25 11.258 1 97.56 182 LEU A C 1
ATOM 1465 O O . LEU A 1 182 ? 4.668 20.938 11.758 1 97.56 182 LEU A O 1
ATOM 1469 N N . GLY A 1 183 ? 2.83 19.672 11.945 1 96.94 183 GLY A N 1
ATOM 1470 C CA . GLY A 1 183 ? 2.869 19.672 13.398 1 96.94 183 GLY A CA 1
ATOM 1471 C C . GLY A 1 183 ? 3.91 18.719 13.961 1 96.94 183 GLY A C 1
ATOM 1472 O O . GLY A 1 183 ? 4.371 17.812 13.273 1 96.94 183 GLY A O 1
ATOM 1473 N N . VAL A 1 184 ? 4.238 18.938 15.188 1 96.69 184 VAL A N 1
ATOM 1474 C CA . VAL A 1 184 ? 5.227 18.109 15.859 1 96.69 184 VAL A CA 1
ATOM 1475 C C . VAL A 1 184 ? 4.738 16.672 15.914 1 96.69 184 VAL A C 1
ATOM 1477 O O . VAL A 1 184 ? 5.543 15.734 15.922 1 96.69 184 VAL A O 1
ATOM 1480 N N . ASP A 1 185 ? 3.49 16.453 15.891 1 94.56 185 ASP A N 1
ATOM 1481 C CA . ASP A 1 185 ? 2.92 15.117 15.961 1 94.56 185 ASP A CA 1
ATOM 1482 C C . ASP A 1 185 ? 3.209 14.336 14.68 1 94.56 185 ASP A C 1
ATOM 1484 O O . ASP A 1 185 ? 3.043 13.109 14.648 1 94.56 185 ASP A O 1
ATOM 1488 N N . GLN A 1 186 ? 3.654 14.984 13.633 1 97.12 186 GLN A N 1
ATOM 1489 C CA . GLN A 1 186 ? 3.951 14.328 12.367 1 97.12 186 GLN A CA 1
ATOM 1490 C C . GLN A 1 186 ? 5.441 14.023 12.242 1 97.12 186 GLN A C 1
ATOM 1492 O O . GLN A 1 186 ? 5.906 13.594 11.18 1 97.12 186 GLN A O 1
ATOM 1497 N N . ARG A 1 187 ? 6.16 14.164 13.312 1 97 187 ARG A N 1
ATOM 1498 C CA . ARG A 1 187 ? 7.617 14.062 13.32 1 97 187 ARG A CA 1
ATOM 1499 C C . ARG A 1 187 ? 8.07 12.695 12.812 1 97 187 ARG A C 1
ATOM 1501 O O . ARG A 1 187 ? 9.047 12.594 12.07 1 97 187 ARG A O 1
ATOM 1508 N N . LYS A 1 188 ? 7.41 11.664 13.188 1 97.31 188 LYS A N 1
ATOM 1509 C CA . LYS A 1 188 ? 7.859 10.305 12.891 1 97.31 188 LYS A CA 1
ATOM 1510 C C . LYS A 1 188 ? 7.93 10.062 11.391 1 97.31 188 LYS A C 1
ATOM 1512 O O . LYS A 1 188 ? 8.914 9.508 10.891 1 97.31 188 LYS A O 1
ATOM 1517 N N . VAL A 1 189 ? 6.953 10.469 10.641 1 98.06 189 VAL A N 1
ATOM 1518 C CA . VAL A 1 189 ? 6.949 10.227 9.195 1 98.06 189 VAL A CA 1
ATOM 1519 C C . VAL A 1 189 ? 7.926 11.188 8.516 1 98.06 189 VAL A C 1
ATOM 1521 O O . VAL A 1 189 ? 8.539 10.836 7.5 1 98.06 189 VAL A O 1
ATOM 1524 N N . ASN A 1 190 ? 8.086 12.398 9.07 1 98.19 190 ASN A N 1
ATOM 1525 C CA . ASN A 1 190 ? 9.078 13.32 8.531 1 98.19 190 ASN A CA 1
ATOM 1526 C C . ASN A 1 190 ? 10.492 12.758 8.664 1 98.19 190 ASN A C 1
ATOM 1528 O O . ASN A 1 190 ? 11.305 12.883 7.746 1 98.19 190 ASN A O 1
ATOM 1532 N N . MET A 1 191 ? 10.703 12.141 9.836 1 98.31 191 MET A N 1
ATOM 1533 C CA . MET A 1 191 ? 12 11.5 10.047 1 98.31 191 MET A CA 1
ATOM 1534 C C . MET A 1 191 ? 12.164 10.297 9.125 1 98.31 191 MET A C 1
ATOM 1536 O O . MET A 1 191 ? 13.266 10.016 8.648 1 98.31 191 MET A O 1
ATOM 1540 N N . LEU A 1 192 ? 11.109 9.609 8.898 1 98.62 192 LEU A N 1
ATOM 1541 C CA . LEU A 1 192 ? 11.125 8.5 7.953 1 98.62 192 LEU A CA 1
ATOM 1542 C C . LEU A 1 192 ? 11.609 8.961 6.582 1 98.62 192 LEU A C 1
ATOM 1544 O O . LEU A 1 192 ? 12.375 8.266 5.922 1 98.62 192 LEU A O 1
ATOM 1548 N N . ALA A 1 193 ? 11.141 10.117 6.133 1 98.62 193 ALA A N 1
ATOM 1549 C CA . ALA A 1 193 ? 11.531 10.672 4.844 1 98.62 193 ALA A CA 1
ATOM 1550 C C . ALA A 1 193 ? 13.023 10.969 4.801 1 98.62 193 ALA A C 1
ATOM 1552 O O . ALA A 1 193 ? 13.688 10.711 3.793 1 98.62 193 ALA A O 1
ATOM 1553 N N . ARG A 1 194 ? 13.555 11.492 5.902 1 98.56 194 ARG A N 1
ATOM 1554 C CA . ARG A 1 194 ? 14.977 11.797 5.945 1 98.56 194 ARG A CA 1
ATOM 1555 C C . ARG A 1 194 ? 15.805 10.516 5.934 1 98.56 194 ARG A C 1
ATOM 1557 O O . ARG A 1 194 ? 16.844 10.445 5.277 1 98.56 194 ARG A O 1
ATOM 1564 N N . GLU A 1 195 ? 15.359 9.492 6.66 1 98.38 195 GLU A N 1
ATOM 1565 C CA . GLU A 1 195 ? 16.031 8.195 6.66 1 98.38 195 GLU A CA 1
ATOM 1566 C C . GLU A 1 195 ? 16 7.562 5.273 1 98.38 195 GLU A C 1
ATOM 1568 O O . GLU A 1 195 ? 16.984 6.945 4.848 1 98.38 195 GLU A O 1
ATOM 1573 N N . TYR A 1 196 ? 14.914 7.699 4.586 1 98.5 196 TYR A N 1
ATOM 1574 C CA . TYR A 1 196 ? 14.805 7.199 3.221 1 98.5 196 TYR A CA 1
ATOM 1575 C C . TYR A 1 196 ? 15.852 7.836 2.318 1 98.5 196 TYR A C 1
ATOM 1577 O O . TYR A 1 196 ? 16.438 7.168 1.46 1 98.5 196 TYR A O 1
ATOM 1585 N N . CYS A 1 197 ? 16.094 9.133 2.508 1 98.44 197 CYS A N 1
ATOM 1586 C CA . CYS A 1 197 ? 17.141 9.812 1.743 1 98.44 197 CYS A CA 1
ATOM 1587 C C . CYS A 1 197 ? 18.5 9.164 1.959 1 98.44 197 CYS A C 1
ATOM 1589 O O . CYS A 1 197 ? 19.297 9.086 1.032 1 98.44 197 CYS A O 1
ATOM 1591 N N . GLU A 1 198 ? 18.703 8.75 3.205 1 97.88 198 GLU A N 1
ATOM 1592 C CA . GLU A 1 198 ? 19.953 8.047 3.479 1 97.88 198 GLU A CA 1
ATOM 1593 C C . GLU A 1 198 ? 20.031 6.734 2.703 1 97.88 198 GLU A C 1
ATOM 1595 O O . GLU A 1 198 ? 21.062 6.406 2.125 1 97.88 198 GLU A O 1
ATOM 1600 N N . ASP A 1 199 ? 18.938 6.012 2.695 1 96 199 ASP A N 1
ATOM 1601 C CA . ASP A 1 199 ? 18.875 4.723 2.021 1 96 199 ASP A CA 1
ATOM 1602 C C . ASP A 1 199 ? 19.172 4.863 0.531 1 96 199 ASP A C 1
ATOM 1604 O O . ASP A 1 199 ? 19.844 4 -0.058 1 96 199 ASP A O 1
ATOM 1608 N N . ILE A 1 200 ? 18.719 5.934 -0.087 1 96.62 200 ILE A N 1
ATOM 1609 C CA . ILE A 1 200 ? 18.859 6.062 -1.534 1 96.62 200 ILE A CA 1
ATOM 1610 C C . ILE A 1 200 ? 20.016 7.012 -1.86 1 96.62 200 ILE A C 1
ATOM 1612 O O . ILE A 1 200 ? 20.188 7.406 -3.014 1 96.62 200 ILE A O 1
ATOM 1616 N N . LYS A 1 201 ? 20.703 7.496 -0.813 1 97.12 201 LYS A N 1
ATOM 1617 C CA . LYS A 1 201 ? 21.906 8.336 -0.923 1 97.12 201 LYS A CA 1
ATOM 1618 C C . LYS A 1 201 ? 21.562 9.68 -1.565 1 97.12 201 LYS A C 1
ATOM 1620 O O . LYS A 1 201 ? 22.312 10.164 -2.426 1 97.12 201 LYS A O 1
ATOM 1625 N N . ARG A 1 202 ? 20.422 10.102 -1.187 1 96.5 202 ARG A N 1
ATOM 1626 C CA . ARG A 1 202 ? 20.047 11.453 -1.583 1 96.5 202 ARG A CA 1
ATOM 1627 C C . ARG A 1 202 ? 20.625 12.492 -0.625 1 96.5 202 ARG A C 1
ATOM 1629 O O . ARG A 1 202 ? 20.406 12.414 0.586 1 96.5 202 ARG A O 1
ATOM 1636 N N . LYS A 1 203 ? 21.281 13.445 -1.151 1 93.69 203 LYS A N 1
ATOM 1637 C CA . LYS A 1 203 ? 22 14.422 -0.331 1 93.69 203 LYS A CA 1
ATOM 1638 C C . LYS A 1 203 ? 21.047 15.453 0.263 1 93.69 203 LYS A C 1
ATOM 1640 O O . LYS A 1 203 ? 21.109 15.758 1.455 1 93.69 203 LYS A O 1
ATOM 1645 N N . ASN A 1 204 ? 20.172 15.961 -0.599 1 94.69 204 ASN A N 1
ATOM 1646 C CA . ASN A 1 204 ? 19.25 16.984 -0.119 1 94.69 204 ASN A CA 1
ATOM 1647 C C . ASN A 1 204 ? 18.047 16.359 0.586 1 94.69 204 ASN A C 1
ATOM 1649 O O . ASN A 1 204 ? 17.109 15.883 -0.066 1 94.69 204 ASN A O 1
ATOM 1653 N N . LYS A 1 205 ? 18.078 16.406 1.888 1 97.94 205 LYS A N 1
ATOM 1654 C CA . LYS A 1 205 ? 16.984 15.898 2.699 1 97.94 205 LYS A CA 1
ATOM 1655 C C . LYS A 1 205 ? 15.961 17 2.988 1 97.94 205 LYS A C 1
ATOM 1657 O O . LYS A 1 205 ? 16.312 18.172 3.074 1 97.94 205 LYS A O 1
ATOM 1662 N N . PRO A 1 206 ? 14.727 16.625 3.057 1 98.44 206 PRO A N 1
ATOM 1663 C CA . PRO A 1 206 ? 13.758 17.641 3.467 1 98.44 206 PRO A CA 1
ATOM 1664 C C . PRO A 1 206 ? 14.047 18.203 4.859 1 98.44 206 PRO A C 1
ATOM 1666 O O . PRO A 1 206 ? 14.445 17.453 5.758 1 98.44 206 PRO A O 1
ATOM 1669 N N . VAL A 1 207 ? 13.906 19.484 4.98 1 98.69 207 VAL A N 1
ATOM 1670 C CA . VAL A 1 207 ? 14.016 20.125 6.281 1 98.69 207 VAL A CA 1
ATOM 1671 C C . VAL A 1 207 ? 12.68 20.031 7.02 1 98.69 207 VAL A C 1
ATOM 1673 O O . VAL A 1 207 ? 11.617 20.219 6.426 1 98.69 207 VAL A O 1
ATOM 1676 N N . ILE A 1 208 ? 12.781 19.672 8.289 1 98.56 208 ILE A N 1
ATOM 1677 C CA . ILE A 1 208 ? 11.57 19.516 9.094 1 98.56 208 ILE A CA 1
ATOM 1678 C C . ILE A 1 208 ? 11.375 20.75 9.977 1 98.56 208 ILE A C 1
ATOM 1680 O O . ILE A 1 208 ? 12.219 21.062 10.812 1 98.56 208 ILE A O 1
ATOM 1684 N N . LEU A 1 209 ? 10.352 21.469 9.719 1 98.31 209 LEU A N 1
ATOM 1685 C CA . LEU A 1 209 ? 9.922 22.594 10.523 1 98.31 209 LEU A CA 1
ATOM 1686 C C . LEU A 1 209 ? 8.562 22.328 11.164 1 98.31 209 LEU A C 1
ATOM 1688 O O . LEU A 1 209 ? 7.523 22.656 10.586 1 98.31 209 LEU A O 1
ATOM 1692 N N . SER A 1 210 ? 8.586 21.844 12.406 1 98.06 210 SER A N 1
ATOM 1693 C CA . SER A 1 210 ? 7.363 21.391 13.07 1 98.06 210 SER A CA 1
ATOM 1694 C C . SER A 1 210 ? 6.797 22.5 13.961 1 98.06 210 SER A C 1
ATOM 1696 O O . SER A 1 210 ? 7.484 23 14.852 1 98.06 210 SER A O 1
ATOM 1698 N N . HIS A 1 211 ? 5.594 22.766 13.719 1 97.38 211 HIS A N 1
ATOM 1699 C CA . HIS A 1 211 ? 4.98 23.797 14.555 1 97.38 211 HIS A CA 1
ATOM 1700 C C . HIS A 1 211 ? 4.34 23.188 15.797 1 97.38 211 HIS A C 1
ATOM 1702 O O . HIS A 1 211 ? 4.129 21.969 15.859 1 97.38 211 HIS A O 1
ATOM 1708 N N . HIS A 1 212 ? 4.09 24.062 16.719 1 95.88 212 HIS A N 1
ATOM 1709 C CA . HIS A 1 212 ? 3.48 23.703 18 1 95.88 212 HIS A CA 1
ATOM 1710 C C . HIS A 1 212 ? 2.029 23.266 17.812 1 95.88 212 HIS A C 1
ATOM 1712 O O . HIS A 1 212 ? 1.312 23.828 16.984 1 95.88 212 HIS A O 1
ATOM 1718 N N . MET A 1 213 ? 1.658 22.25 18.625 1 94.69 213 MET A N 1
ATOM 1719 C CA . MET A 1 213 ? 0.255 21.859 18.656 1 94.69 213 MET A CA 1
ATOM 1720 C C . MET A 1 213 ? -0.527 22.688 19.656 1 94.69 213 MET A C 1
ATOM 1722 O O . MET A 1 213 ? -0.289 22.609 20.859 1 94.69 213 MET A O 1
ATOM 1726 N N . LEU A 1 214 ? -1.46 23.453 19.203 1 95.38 214 LEU A N 1
ATOM 1727 C CA . LEU A 1 214 ? -2.234 24.328 20.094 1 95.38 214 LEU A CA 1
ATOM 1728 C C . LEU A 1 214 ? -3.107 23.516 21.031 1 95.38 214 LEU A C 1
ATOM 1730 O O . LEU A 1 214 ? -3.766 22.562 20.609 1 95.38 214 LEU A O 1
ATOM 1734 N N . MET A 1 215 ? -3.207 23.953 22.281 1 95.25 215 MET A N 1
ATOM 1735 C CA . MET A 1 215 ? -3.943 23.234 23.312 1 95.25 215 MET A CA 1
ATOM 1736 C C . MET A 1 215 ? -5.449 23.359 23.109 1 95.25 215 MET A C 1
ATOM 1738 O O . MET A 1 215 ? -5.914 24.359 22.547 1 95.25 215 MET A O 1
ATOM 1742 N N . GLY A 1 216 ? -6.148 22.328 23.594 1 95.88 216 GLY A N 1
ATOM 1743 C CA . GLY A 1 216 ? -7.578 22.516 23.781 1 95.88 216 GLY A CA 1
ATOM 1744 C C . GLY A 1 216 ? -7.918 23.438 24.938 1 95.88 216 GLY A C 1
ATOM 1745 O O . GLY A 1 216 ? -7.047 23.781 25.734 1 95.88 216 GLY A O 1
ATOM 1746 N N . LEU A 1 217 ? -9.141 23.719 25.062 1 97.19 217 LEU A N 1
ATOM 1747 C CA . LEU A 1 217 ? -9.547 24.75 26.031 1 97.19 217 LEU A CA 1
ATOM 1748 C C . LEU A 1 217 ? -9.68 24.156 27.422 1 97.19 217 LEU A C 1
ATOM 1750 O O . LEU A 1 217 ? -9.703 24.891 28.422 1 97.19 217 LEU A O 1
ATOM 1754 N N . LYS A 1 218 ? -9.734 22.828 27.5 1 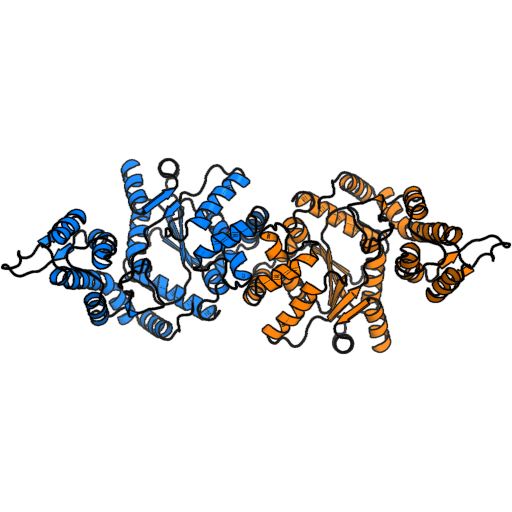95.5 218 LYS A N 1
ATOM 1755 C CA . LYS A 1 218 ? -9.961 22.188 28.781 1 95.5 218 LYS A CA 1
ATOM 1756 C C . LYS A 1 218 ? -8.641 21.766 29.422 1 95.5 218 LYS A C 1
ATOM 1758 O O . LYS A 1 218 ? -7.637 21.578 28.734 1 95.5 218 LYS A O 1
ATOM 1763 N N . GLN A 1 219 ? -8.695 21.594 30.703 1 94.06 219 GLN A N 1
ATOM 1764 C CA . GLN A 1 219 ? -7.5 21.203 31.453 1 94.06 219 GLN A CA 1
ATOM 1765 C C . GLN A 1 219 ? -6.945 19.875 30.922 1 94.06 219 GLN A C 1
ATOM 1767 O O . GLN A 1 219 ? -7.691 18.922 30.734 1 94.06 219 GLN A O 1
ATOM 1772 N N . GLY A 1 220 ? -5.695 19.938 30.641 1 90.88 220 GLY A N 1
ATOM 1773 C CA . GLY A 1 220 ? -5.02 18.688 30.344 1 90.88 220 GLY A CA 1
ATOM 1774 C C . GLY A 1 220 ? -5.074 18.328 28.859 1 90.88 220 GLY A C 1
ATOM 1775 O O . GLY A 1 220 ? -4.496 17.328 28.438 1 90.88 220 GLY A O 1
ATOM 1776 N N . GLN A 1 221 ? -5.695 19.094 28.016 1 90.19 221 GLN A N 1
ATOM 1777 C CA . GLN A 1 221 ? -5.762 18.844 26.578 1 90.19 221 GLN A CA 1
ATOM 1778 C C . GLN A 1 221 ? -4.531 19.391 25.875 1 90.19 221 GLN A C 1
ATOM 1780 O O . GLN A 1 221 ? -4.449 20.594 25.609 1 90.19 221 GLN A O 1
ATOM 1785 N N . GLU A 1 222 ? -3.705 18.469 25.484 1 85.62 222 GLU A N 1
ATOM 1786 C CA . GLU A 1 222 ? -2.43 18.859 24.891 1 85.62 222 GLU A CA 1
ATOM 1787 C C . GLU A 1 222 ? -2.605 19.312 23.453 1 85.62 222 GLU A C 1
ATOM 1789 O O . GLU A 1 222 ? -1.741 20 22.891 1 85.62 222 GLU A O 1
ATOM 1794 N N . LYS A 1 223 ? -3.674 18.891 22.875 1 84.94 223 LYS A N 1
ATOM 1795 C CA . LYS A 1 223 ? -3.998 19.344 21.531 1 84.94 223 LYS A CA 1
ATOM 1796 C C . LYS A 1 223 ? -5.508 19.484 21.344 1 84.94 223 LYS A C 1
ATOM 1798 O O . LYS A 1 223 ? -6.285 18.828 22.031 1 84.94 223 LYS A O 1
ATOM 1803 N N . MET A 1 224 ? -5.777 20.344 20.5 1 85.31 224 MET A N 1
ATOM 1804 C CA . MET A 1 224 ? -7.191 20.547 20.203 1 85.31 224 MET A CA 1
ATOM 1805 C C . MET A 1 224 ? -7.789 19.312 19.531 1 85.31 224 MET A C 1
ATOM 1807 O O . MET A 1 224 ? -7.102 18.609 18.797 1 85.31 224 MET A O 1
ATOM 1811 N N . SER A 1 225 ? -9.102 19.031 19.984 1 79.5 225 SER A N 1
ATOM 1812 C CA . SER A 1 225 ? -9.781 17.875 19.406 1 79.5 225 SER A CA 1
ATOM 1813 C C . SER A 1 225 ? -11.141 18.266 18.828 1 79.5 225 SER A C 1
ATOM 1815 O O . SER A 1 225 ? -11.852 19.078 19.422 1 79.5 225 SER A O 1
ATOM 1817 N N . LYS A 1 226 ? -11.43 17.656 17.703 1 79.69 226 LYS A N 1
ATOM 1818 C CA . LYS A 1 226 ? -12.719 17.891 17.062 1 79.69 226 LYS A CA 1
ATOM 1819 C C . LYS A 1 226 ? -13.828 17.094 17.734 1 79.69 226 LYS A C 1
ATOM 1821 O O . LYS A 1 226 ? -15.016 17.391 17.578 1 79.69 226 LYS A O 1
ATOM 1826 N N . SER A 1 227 ? -13.445 16.141 18.547 1 77.25 227 SER A N 1
ATOM 1827 C CA . SER A 1 227 ? -14.398 15.203 19.125 1 77.25 227 SER A CA 1
ATOM 1828 C C . SER A 1 227 ? -15.164 15.844 20.281 1 77.25 227 SER A C 1
ATOM 1830 O O . SER A 1 227 ? -16.266 15.406 20.625 1 77.25 227 SER A O 1
ATOM 1832 N N . ASP A 1 228 ? -14.609 16.953 20.828 1 82.25 228 ASP A N 1
ATOM 1833 C CA . ASP A 1 228 ? -15.273 17.719 21.859 1 82.25 228 ASP A CA 1
ATOM 1834 C C . ASP A 1 228 ? -15.461 19.172 21.422 1 82.25 228 ASP A C 1
ATOM 1836 O O . ASP A 1 228 ? -14.609 20.031 21.672 1 82.25 228 ASP A O 1
ATOM 1840 N N . PRO A 1 229 ? -16.594 19.438 20.938 1 83.44 229 PRO A N 1
ATOM 1841 C CA . PRO A 1 229 ? -16.812 20.75 20.344 1 83.44 229 PRO A CA 1
ATOM 1842 C C . PRO A 1 229 ? -16.625 21.891 21.359 1 83.44 229 PRO A C 1
ATOM 1844 O O . PRO A 1 229 ? -16.297 23.016 20.969 1 83.44 229 PRO A O 1
ATOM 1847 N N . GLU A 1 230 ? -16.781 21.609 22.562 1 88.56 230 GLU A N 1
ATOM 1848 C CA . GLU A 1 230 ? -16.672 22.656 23.578 1 88.56 230 GLU A CA 1
ATOM 1849 C C . GLU A 1 230 ? -15.211 22.938 23.938 1 88.56 230 GLU A C 1
ATOM 1851 O O . GLU A 1 230 ? -14.898 23.953 24.547 1 88.56 230 GLU A O 1
ATOM 1856 N N . SER A 1 231 ? -14.398 22.078 23.484 1 91.44 231 SER A N 1
ATOM 1857 C CA . SER A 1 231 ? -12.992 22.203 23.859 1 91.44 231 SER A CA 1
ATOM 1858 C C . SER A 1 231 ? -12.18 22.859 22.766 1 91.44 231 SER A C 1
ATOM 1860 O O . SER A 1 231 ? -10.961 23 22.875 1 91.44 231 SER A O 1
ATOM 1862 N N . ALA A 1 232 ? -12.867 23.281 21.703 1 94.25 232 ALA A N 1
ATOM 1863 C CA . ALA A 1 232 ? -12.148 23.859 20.562 1 94.25 232 ALA A CA 1
ATOM 1864 C C . ALA A 1 232 ? -12.891 25.078 20 1 94.25 232 ALA A C 1
ATOM 1866 O O . ALA A 1 232 ? -14.117 25.156 20.094 1 94.25 232 ALA A O 1
ATOM 1867 N N . ILE A 1 233 ? -12.125 26 19.547 1 96.56 233 ILE A N 1
ATOM 1868 C CA . ILE A 1 233 ? -12.703 27.125 18.812 1 96.56 233 ILE A CA 1
ATOM 1869 C C . ILE A 1 233 ? -12.68 26.812 17.312 1 96.56 233 ILE A C 1
ATOM 1871 O O . ILE A 1 233 ? -11.609 26.625 16.734 1 96.56 233 ILE A O 1
ATOM 1875 N N . PHE A 1 234 ? -13.859 26.766 16.75 1 96.5 234 PHE A N 1
ATOM 1876 C CA . PHE A 1 234 ? -13.938 26.516 15.312 1 96.5 234 PHE A CA 1
ATOM 1877 C C . PHE A 1 234 ? -13.945 27.828 14.531 1 96.5 234 PHE A C 1
ATOM 1879 O O . PHE A 1 234 ? -14.352 28.875 15.055 1 96.5 234 PHE A O 1
ATOM 1886 N N . MET A 1 235 ? -13.547 27.781 13.32 1 97.62 235 MET A N 1
ATOM 1887 C CA . MET A 1 235 ? -13.289 28.969 12.5 1 97.62 235 MET A CA 1
ATOM 1888 C C . MET A 1 235 ? -14.57 29.734 12.234 1 97.62 235 MET A C 1
ATOM 1890 O O . MET A 1 235 ? -14.539 30.953 12.055 1 97.62 235 MET A O 1
ATOM 1894 N N . GLU A 1 236 ? -15.68 29.031 12.25 1 96.44 236 GLU A N 1
ATOM 1895 C CA . GLU A 1 236 ? -16.938 29.688 11.922 1 96.44 236 GLU A CA 1
ATOM 1896 C C . GLU A 1 236 ? -17.812 29.875 13.156 1 96.44 236 GLU A C 1
ATOM 1898 O O . GLU A 1 236 ? -18.984 30.219 13.047 1 96.44 236 GLU A O 1
ATOM 1903 N N . ASP A 1 237 ? -17.297 29.594 14.312 1 96.94 237 ASP A N 1
ATOM 1904 C CA . ASP A 1 237 ? -18.062 29.781 15.539 1 96.94 237 ASP A CA 1
ATOM 1905 C C . ASP A 1 237 ? -18.625 31.188 15.625 1 96.94 237 ASP A C 1
ATOM 1907 O O . ASP A 1 237 ? -17.953 32.156 15.266 1 96.94 237 ASP A O 1
ATOM 1911 N N . SER A 1 238 ? -19.797 31.328 16.156 1 97.25 238 SER A N 1
ATOM 1912 C CA . SER A 1 238 ? -20.359 32.656 16.406 1 97.25 238 SER A CA 1
ATOM 1913 C C . SER A 1 238 ? -19.625 33.375 17.531 1 97.25 238 SER A C 1
ATOM 1915 O O . SER A 1 238 ? -18.891 32.719 18.297 1 97.25 238 SER A O 1
ATOM 1917 N N . GLU A 1 239 ? -19.797 34.656 17.547 1 98.25 239 GLU A N 1
ATOM 1918 C CA . GLU A 1 239 ? -19.203 35.406 18.656 1 98.25 239 GLU A CA 1
ATOM 1919 C C . GLU A 1 239 ? -19.688 34.875 20 1 98.25 239 GLU A C 1
ATOM 1921 O O . GLU A 1 239 ? -18.891 34.75 20.938 1 98.25 239 GLU A O 1
ATOM 1926 N N . ALA A 1 240 ? -20.938 34.562 20.078 1 98.06 240 ALA A N 1
ATOM 1927 C CA . ALA A 1 240 ? -21.5 34 21.297 1 98.06 240 ALA A CA 1
ATOM 1928 C C . ALA A 1 240 ? -20.828 32.688 21.672 1 98.06 240 ALA A C 1
ATOM 1930 O O . ALA A 1 240 ? -20.516 32.469 22.844 1 98.06 240 ALA A O 1
ATOM 1931 N N . ASP A 1 241 ? -20.656 31.844 20.719 1 97.06 241 ASP A N 1
ATOM 1932 C CA . ASP A 1 241 ? -20.016 30.562 20.938 1 97.06 241 ASP A CA 1
ATOM 1933 C C . ASP A 1 241 ? -18.594 30.75 21.484 1 97.06 241 ASP A C 1
ATOM 1935 O O . ASP A 1 241 ? -18.203 30.078 22.438 1 97.06 241 ASP A O 1
ATOM 1939 N N . VAL A 1 242 ? -17.828 31.609 20.859 1 98.31 242 VAL A N 1
ATOM 1940 C CA . VAL A 1 242 ? -16.453 31.875 21.266 1 98.31 242 VAL A CA 1
ATOM 1941 C C . VAL A 1 242 ? -16.422 32.375 22.703 1 98.31 242 VAL A C 1
ATOM 1943 O O . VAL A 1 242 ? -15.617 31.938 23.516 1 98.31 242 VAL A O 1
ATOM 1946 N N . ASN A 1 243 ? -17.312 33.312 23 1 98.19 243 ASN A N 1
ATOM 1947 C CA . ASN A 1 243 ? -17.375 33.875 24.328 1 98.19 243 ASN A CA 1
ATOM 1948 C C . ASN A 1 243 ? -17.672 32.844 25.391 1 98.19 243 ASN A C 1
ATOM 1950 O O . ASN A 1 243 ? -17.047 32.812 26.453 1 98.19 243 ASN A O 1
ATOM 1954 N N . VAL A 1 244 ? -18.625 31.969 25.109 1 97.69 244 VAL A N 1
ATOM 1955 C CA . VAL A 1 244 ? -19.031 30.938 26.047 1 97.69 244 VAL A CA 1
ATOM 1956 C C . VAL A 1 244 ? -17.891 29.938 26.266 1 97.69 244 VAL A C 1
ATOM 1958 O O . VAL A 1 244 ? -17.578 29.562 27.391 1 97.69 244 VAL A O 1
ATOM 1961 N N . LYS A 1 245 ? -17.266 29.516 25.188 1 97.31 245 LYS A N 1
ATOM 1962 C CA . LYS A 1 245 ? -16.188 28.547 25.266 1 97.31 245 LYS A CA 1
ATOM 1963 C C . LYS A 1 245 ? -15 29.109 26.031 1 97.31 245 LYS A C 1
ATOM 1965 O O . LYS A 1 245 ? -14.406 28.422 26.875 1 97.31 245 LYS A O 1
ATOM 1970 N N . LEU A 1 246 ? -14.656 30.375 25.844 1 97.88 246 LEU A N 1
ATOM 1971 C CA . LEU A 1 246 ? -13.516 30.984 26.516 1 97.88 246 LEU A CA 1
ATOM 1972 C C . LEU A 1 246 ? -13.828 31.25 27.984 1 97.88 246 LEU A C 1
ATOM 1974 O O . LEU A 1 246 ? -12.945 31.172 28.828 1 97.88 246 LEU A O 1
ATOM 1978 N N . LYS A 1 247 ? -15.086 31.562 28.234 1 97.31 247 LYS A N 1
ATOM 1979 C CA . LYS A 1 247 ? -15.5 31.734 29.625 1 97.31 247 LYS A CA 1
ATOM 1980 C C . LYS A 1 247 ? -15.266 30.453 30.422 1 97.31 247 LYS A C 1
ATOM 1982 O O . LYS A 1 247 ? -14.883 30.516 31.594 1 97.31 247 LYS A O 1
ATOM 1987 N N . LYS A 1 248 ? -15.445 29.359 29.812 1 96.56 248 LYS A N 1
ATOM 1988 C CA . LYS A 1 248 ? -15.344 28.062 30.484 1 96.56 248 LYS A CA 1
ATOM 1989 C C . LYS A 1 248 ? -13.93 27.5 30.375 1 96.56 248 LYS A C 1
ATOM 1991 O O . LYS A 1 248 ? -13.602 26.5 31 1 96.56 248 LYS A O 1
ATOM 1996 N N . ALA A 1 249 ? -13.07 28.125 29.625 1 97.56 249 ALA A N 1
ATOM 1997 C CA . ALA A 1 249 ? -11.727 27.625 29.344 1 97.56 249 ALA A CA 1
ATOM 1998 C C . ALA A 1 249 ? -10.883 27.562 30.609 1 97.56 249 ALA A C 1
ATOM 2000 O O . ALA A 1 249 ? -11.031 28.406 31.5 1 97.56 249 ALA A O 1
ATOM 2001 N N . TYR A 1 250 ? -10.047 26.578 30.719 1 97.81 250 TYR A N 1
ATOM 2002 C CA . TYR A 1 250 ? -9.133 26.422 31.844 1 97.81 250 TYR A CA 1
ATOM 2003 C C . TYR A 1 250 ? -8.133 27.562 31.891 1 97.81 250 TYR A C 1
ATOM 2005 O O . TYR A 1 250 ? -7.352 27.75 30.953 1 97.81 250 TYR A O 1
ATOM 2013 N N . CYS A 1 251 ? -8.148 28.375 32.938 1 98.12 251 CYS A N 1
ATOM 2014 C CA . CYS A 1 251 ? -7.262 29.516 33.156 1 98.12 251 CYS A CA 1
ATOM 2015 C C . CYS A 1 251 ? -7.129 29.844 34.625 1 98.12 251 CYS A C 1
ATOM 2017 O O . CYS A 1 251 ? -7.617 30.875 35.094 1 98.12 251 CYS A O 1
ATOM 2019 N N . PRO A 1 252 ? -6.34 28.969 35.344 1 97.69 252 PRO A N 1
ATOM 2020 C CA . PRO A 1 252 ? -6.168 29.234 36.75 1 97.69 252 PRO A CA 1
ATOM 2021 C C . PRO A 1 252 ? -5.27 30.453 37.031 1 97.69 252 PRO A C 1
ATOM 2023 O O . PRO A 1 252 ? -4.277 30.656 36.344 1 97.69 252 PRO A O 1
ATOM 2026 N N . PRO A 1 253 ? -5.68 31.188 38.031 1 97.12 253 PRO A N 1
ATOM 2027 C CA . PRO A 1 253 ? -4.879 32.375 38.375 1 97.12 253 PRO A CA 1
ATOM 2028 C C . PRO A 1 253 ? -3.43 32.031 38.688 1 97.12 253 PRO A C 1
ATOM 2030 O O . PRO A 1 253 ? -3.174 31.109 39.469 1 97.12 253 PRO A O 1
ATOM 2033 N N . GLY A 1 254 ? -2.564 32.719 38.031 1 97.12 254 GLY A N 1
ATOM 2034 C CA . GLY A 1 254 ? -1.152 32.656 38.375 1 97.12 254 GLY A CA 1
ATOM 2035 C C . GLY A 1 254 ? -0.476 31.406 37.812 1 97.12 254 GLY A C 1
ATOM 2036 O O . GLY A 1 254 ? 0.702 31.156 38.094 1 97.12 254 GLY A O 1
ATOM 2037 N N . ILE A 1 255 ? -1.135 30.641 37.125 1 97.06 255 ILE A N 1
ATOM 2038 C CA . ILE A 1 255 ? -0.561 29.422 36.562 1 97.06 255 ILE A CA 1
ATOM 2039 C C . ILE A 1 255 ? -0.414 29.562 35.062 1 97.06 255 ILE A C 1
ATOM 2041 O O . ILE A 1 255 ? -1.41 29.672 34.344 1 97.06 255 ILE A O 1
ATOM 2045 N N . VAL A 1 256 ? 0.791 29.516 34.562 1 96.75 256 VAL A N 1
ATOM 2046 C CA . VAL A 1 256 ? 1.084 29.734 33.156 1 96.75 256 VAL A CA 1
ATOM 2047 C C . VAL A 1 256 ? 1.121 28.391 32.438 1 96.75 256 VAL A C 1
ATOM 2049 O O . VAL A 1 256 ? 0.61 28.266 31.328 1 96.75 256 VAL A O 1
ATOM 2052 N N . GLU A 1 257 ? 1.726 27.328 33.125 1 95.19 257 GLU A N 1
ATOM 2053 C CA . GLU A 1 257 ? 1.899 26.016 32.5 1 95.19 257 GLU A CA 1
ATOM 2054 C C . GLU A 1 257 ? 0.554 25.344 32.281 1 95.19 257 GLU A C 1
ATOM 2056 O O . GLU A 1 257 ? -0.294 25.297 33.156 1 95.19 257 GLU A O 1
ATOM 2061 N N . GLY A 1 258 ? 0.421 24.875 31.031 1 95.56 258 GLY A N 1
ATOM 2062 C CA . GLY A 1 258 ? -0.788 24.125 30.703 1 95.56 258 GLY A CA 1
ATOM 2063 C C . GLY A 1 258 ? -2.014 25.016 30.578 1 95.56 258 GLY A C 1
ATOM 2064 O O . GLY A 1 258 ? -3.145 24.531 30.703 1 95.56 258 GLY A O 1
ATOM 2065 N N . ASN A 1 259 ? -1.808 26.328 30.406 1 97.31 259 ASN A N 1
ATOM 2066 C CA . ASN A 1 259 ? -2.895 27.297 30.312 1 97.31 259 ASN A CA 1
ATOM 2067 C C . ASN A 1 259 ? -3.24 27.625 28.875 1 97.31 259 ASN A C 1
ATOM 2069 O O . ASN A 1 259 ? -2.539 28.406 28.219 1 97.31 259 ASN A O 1
ATOM 2073 N N . PRO A 1 260 ? -4.363 27.109 28.391 1 97.38 260 PRO A N 1
ATOM 2074 C CA . PRO A 1 260 ? -4.676 27.312 26.969 1 97.38 260 PRO A CA 1
ATOM 2075 C C . PRO A 1 260 ? -4.902 28.766 26.609 1 97.38 260 PRO A C 1
ATOM 2077 O O . PRO A 1 260 ? -4.57 29.203 25.5 1 97.38 260 PRO A O 1
ATOM 2080 N N . CYS A 1 261 ? -5.434 29.547 27.484 1 98.19 261 CYS A N 1
ATOM 2081 C CA . CYS A 1 261 ? -5.691 30.953 27.203 1 98.19 261 CYS A CA 1
ATOM 2082 C C . CYS A 1 261 ? -4.391 31.688 26.922 1 98.19 261 CYS A C 1
ATOM 2084 O O . CYS A 1 261 ? -4.297 32.469 25.969 1 98.19 261 CYS A O 1
ATOM 2086 N N . LEU A 1 262 ? -3.465 31.438 27.781 1 98.12 262 LEU A N 1
ATOM 2087 C CA . LEU A 1 262 ? -2.166 32.062 27.578 1 98.12 262 LEU A CA 1
ATOM 2088 C C . LEU A 1 262 ? -1.497 31.562 26.312 1 98.12 262 LEU A C 1
ATOM 2090 O O . LEU A 1 262 ? -0.838 32.312 25.594 1 98.12 262 LEU A O 1
ATOM 2094 N N . GLU A 1 263 ? -1.695 30.359 26.078 1 96.44 263 GLU A N 1
ATOM 2095 C CA . GLU A 1 263 ? -1.135 29.75 24.875 1 96.44 263 GLU A CA 1
ATOM 2096 C C . GLU A 1 263 ? -1.697 30.422 23.609 1 96.44 263 GLU A C 1
ATOM 2098 O O . GLU A 1 263 ? -0.96 30.688 22.672 1 96.44 263 GLU A O 1
ATOM 2103 N N . TYR A 1 264 ? -2.969 30.625 23.562 1 98 264 TYR A N 1
ATOM 2104 C CA . TYR A 1 264 ? -3.611 31.25 22.422 1 98 264 TYR A CA 1
ATOM 2105 C C . TYR A 1 264 ? -3.111 32.688 22.234 1 98 264 TYR A C 1
ATOM 2107 O O . TYR A 1 264 ? -2.982 33.156 21.094 1 98 264 TYR A O 1
ATOM 2115 N N . ILE A 1 265 ? -2.854 33.344 23.328 1 98.44 265 ILE A N 1
ATOM 2116 C CA . ILE A 1 265 ? -2.291 34.688 23.25 1 98.44 265 ILE A CA 1
ATOM 2117 C C . ILE A 1 265 ? -0.904 34.625 22.609 1 98.44 265 ILE A C 1
ATOM 2119 O O . ILE A 1 265 ? -0.594 35.406 21.719 1 98.44 265 ILE A O 1
ATOM 2123 N N . LYS A 1 266 ? -0.128 33.656 23.016 1 97.62 266 LYS A N 1
ATOM 2124 C CA . LYS A 1 266 ? 1.262 33.5 22.594 1 97.62 266 LYS A CA 1
ATOM 2125 C C . LYS A 1 266 ? 1.351 33.125 21.125 1 97.62 266 LYS A C 1
ATOM 2127 O O . LYS A 1 266 ? 2.143 33.719 20.375 1 97.62 266 LYS A O 1
ATOM 2132 N N . TYR A 1 267 ? 0.497 32.219 20.672 1 96.94 267 TYR A N 1
ATOM 2133 C CA . TYR A 1 267 ? 0.719 31.609 19.359 1 96.94 267 TYR A CA 1
ATOM 2134 C C . TYR A 1 267 ? -0.263 32.156 18.328 1 96.94 267 TYR A C 1
ATOM 2136 O O . TYR A 1 267 ? -0.059 31.984 17.125 1 96.94 267 TYR A O 1
ATOM 2144 N N . VAL A 1 268 ? -1.321 32.812 18.75 1 97.44 268 VAL A N 1
ATOM 2145 C CA . VAL A 1 268 ? -2.344 33.25 17.812 1 97.44 268 VAL A CA 1
ATOM 2146 C C . VAL A 1 268 ? -2.512 34.75 17.875 1 97.44 268 VAL A C 1
ATOM 2148 O O . VAL A 1 268 ? -2.172 35.469 16.922 1 97.44 268 VAL A O 1
ATOM 2151 N N . VAL A 1 269 ? -2.799 35.312 19.031 1 98.31 269 VAL A N 1
ATOM 2152 C CA . VAL A 1 269 ? -3.268 36.688 19.156 1 98.31 269 VAL A CA 1
ATOM 2153 C C . VAL A 1 269 ? -2.111 37.625 18.891 1 98.31 269 VAL A C 1
ATOM 2155 O O . VAL A 1 269 ? -2.211 38.531 18.031 1 98.31 269 VAL A O 1
ATOM 2158 N N . ILE A 1 270 ? -1.059 37.469 19.594 1 98.06 270 ILE A N 1
ATOM 2159 C CA . ILE A 1 270 ? 0.032 38.438 19.469 1 98.06 270 ILE A CA 1
ATOM 2160 C C . ILE A 1 270 ? 0.657 38.312 18.078 1 98.06 270 ILE A C 1
ATOM 2162 O O . ILE A 1 270 ? 0.867 39.312 17.391 1 98.06 270 ILE A O 1
ATOM 2166 N N . PRO A 1 271 ? 0.871 37.125 17.625 1 96.62 271 PRO A N 1
ATOM 2167 C CA . PRO A 1 271 ? 1.412 37.031 16.281 1 96.62 271 PRO A CA 1
ATOM 2168 C C . PRO A 1 271 ? 0.461 37.594 15.219 1 96.62 271 PRO A C 1
ATOM 2170 O O . PRO A 1 271 ? 0.908 38.125 14.211 1 96.62 271 PRO A O 1
ATOM 2173 N N . TRP A 1 272 ? -0.805 37.469 15.414 1 97.25 272 TRP A N 1
ATOM 2174 C CA . TRP A 1 272 ? -1.784 37.875 14.414 1 97.25 272 TRP A CA 1
ATOM 2175 C C . TRP A 1 272 ? -2.031 39.375 14.492 1 97.25 272 TRP A C 1
ATOM 2177 O O . TRP A 1 272 ? -2.059 40.062 13.461 1 97.25 272 TRP A O 1
ATOM 2187 N N . CYS A 1 273 ? -2.17 39.875 15.75 1 96.81 273 CYS A N 1
ATOM 2188 C CA . CYS A 1 273 ? -2.623 41.25 15.961 1 96.81 273 CYS A CA 1
ATOM 2189 C C . CYS A 1 273 ? -1.449 42.156 16.266 1 96.81 273 CYS A C 1
ATOM 2191 O O . CYS A 1 273 ? -1.585 43.406 16.219 1 96.81 273 CYS A O 1
ATOM 2193 N N . GLY A 1 274 ? -0.358 41.625 16.625 1 96.62 274 GLY A N 1
ATOM 2194 C CA . GLY A 1 274 ? 0.801 42.406 17.016 1 96.62 274 GLY A CA 1
ATOM 2195 C C . GLY A 1 274 ? 0.766 42.875 18.453 1 96.62 274 GLY A C 1
ATOM 2196 O O . GLY A 1 274 ? 1.731 43.438 18.953 1 96.62 274 GLY A O 1
ATOM 2197 N N . LYS A 1 275 ? -0.357 42.625 19.078 1 98.06 275 LYS A N 1
ATOM 2198 C CA . LYS A 1 275 ? -0.521 43 20.484 1 98.06 275 LYS A CA 1
ATOM 2199 C C . LYS A 1 275 ? -1.674 42.219 21.125 1 98.06 275 LYS A C 1
ATOM 2201 O O . LYS A 1 275 ? -2.539 41.688 20.422 1 98.06 275 LYS A O 1
ATOM 2206 N N . PHE A 1 276 ? -1.678 42.125 22.391 1 98.5 276 PHE A N 1
ATOM 2207 C CA . PHE A 1 276 ? -2.789 41.688 23.219 1 98.5 276 PHE A CA 1
ATOM 2208 C C . PHE A 1 276 ? -3.307 42.812 24.094 1 98.5 276 PHE A C 1
ATOM 2210 O O . PHE A 1 276 ? -2.598 43.312 24.969 1 98.5 276 PHE A O 1
ATOM 2217 N N . SER A 1 277 ? -4.504 43.25 23.859 1 98.44 277 SER A N 1
ATOM 2218 C CA . SER A 1 277 ? -5.07 44.406 24.516 1 98.44 277 SER A CA 1
ATOM 2219 C C . SER A 1 277 ? -6.074 44 25.594 1 98.44 277 SER A C 1
ATOM 2221 O O . SER A 1 277 ? -7.043 43.312 25.312 1 98.44 277 SER A O 1
ATOM 2223 N N . VAL A 1 278 ? -5.84 44.5 26.734 1 97.31 278 VAL A N 1
ATOM 2224 C CA . VAL A 1 278 ? -6.723 44.25 27.875 1 97.31 278 VAL A CA 1
ATOM 2225 C C . VAL A 1 278 ? -7.398 45.562 28.297 1 97.31 278 VAL A C 1
ATOM 2227 O O . VAL A 1 278 ? -6.75 46.625 28.359 1 97.31 278 VAL A O 1
ATOM 2230 N N . THR A 1 279 ? -8.648 45.5 28.469 1 94.06 279 THR A N 1
ATOM 2231 C CA . THR A 1 279 ? -9.43 46.656 28.953 1 94.06 279 THR A CA 1
ATOM 2232 C C . THR A 1 279 ? -9.898 46.406 30.391 1 94.06 279 THR A C 1
ATOM 2234 O O . THR A 1 279 ? -10.617 45.438 30.656 1 94.06 279 THR A O 1
ATOM 2237 N N . ARG A 1 280 ? -9.461 47.188 31.25 1 90.81 280 ARG A N 1
ATOM 2238 C CA . ARG A 1 280 ? -9.828 47.062 32.656 1 90.81 280 ARG A CA 1
ATOM 2239 C C . ARG A 1 280 ? -10.102 48.438 33.25 1 90.81 280 ARG A C 1
ATOM 2241 O O . ARG A 1 280 ? -9.773 49.469 32.656 1 90.81 280 ARG A O 1
ATOM 2248 N N . THR A 1 281 ? -10.766 48.438 34.344 1 88.06 281 THR A N 1
ATOM 2249 C CA . THR A 1 281 ? -11 49.688 35.062 1 88.06 281 THR A CA 1
ATOM 2250 C C . THR A 1 281 ? -9.688 50.25 35.594 1 88.06 281 THR A C 1
ATOM 2252 O O . THR A 1 281 ? -8.703 49.531 35.75 1 88.06 281 THR A O 1
ATOM 2255 N N . GLU A 1 282 ? -9.812 51.531 35.906 1 87.94 282 GLU A N 1
ATOM 2256 C CA . GLU A 1 282 ? -8.625 52.156 36.469 1 87.94 282 GLU A CA 1
ATOM 2257 C C . GLU A 1 282 ? -8.219 51.5 37.781 1 87.94 282 GLU A C 1
ATOM 2259 O O . GLU A 1 282 ? -7.031 51.375 38.094 1 87.94 282 GLU A O 1
ATOM 2264 N N . GLU A 1 283 ? -9.156 51.094 38.562 1 86.56 283 GLU A N 1
ATOM 2265 C CA . GLU A 1 283 ? -8.914 50.438 39.844 1 86.56 283 GLU A CA 1
ATOM 2266 C C . GLU A 1 283 ? -8.164 49.125 39.688 1 86.56 283 GLU A C 1
ATOM 2268 O O . GLU A 1 283 ? -7.398 48.719 40.562 1 86.56 283 GLU A O 1
ATOM 2273 N N . ASN A 1 284 ? -8.312 48.594 38.469 1 83.69 284 ASN A N 1
ATOM 2274 C CA . ASN A 1 284 ? -7.703 47.281 38.219 1 83.69 284 ASN A CA 1
ATOM 2275 C C . ASN A 1 284 ? -6.469 47.406 37.344 1 83.69 284 ASN A C 1
ATOM 2277 O O . ASN A 1 284 ? -6.047 46.406 36.719 1 83.69 284 ASN A O 1
ATOM 2281 N N . GLY A 1 285 ? -5.902 48.656 37.219 1 84.12 285 GLY A N 1
ATOM 2282 C CA . GLY A 1 285 ? -4.652 48.844 36.5 1 84.12 285 GLY A CA 1
ATOM 2283 C C . GLY A 1 285 ? -4.828 49.531 35.156 1 84.12 285 GLY A C 1
ATOM 2284 O O . GLY A 1 285 ? -3.85 49.906 34.5 1 84.12 285 GLY A O 1
ATOM 2285 N N . GLY A 1 286 ? -6.145 49.688 34.625 1 89.31 286 GLY A N 1
ATOM 2286 C CA . GLY A 1 286 ? -6.398 50.406 33.375 1 89.31 286 GLY A CA 1
ATOM 2287 C C . GLY A 1 286 ? -6.098 49.594 32.156 1 89.31 286 GLY A C 1
ATOM 2288 O O . GLY A 1 286 ? -5.613 48.438 32.25 1 89.31 286 GLY A O 1
ATOM 2289 N N . ASP A 1 287 ? -6.363 50.156 31.031 1 94.44 287 ASP A N 1
ATOM 2290 C CA . ASP A 1 287 ? -6.133 49.5 29.734 1 94.44 287 ASP A CA 1
ATOM 2291 C C . ASP A 1 287 ? -4.645 49.312 29.484 1 94.44 287 ASP A C 1
ATOM 2293 O O . ASP A 1 287 ? -3.822 50.156 29.844 1 94.44 287 ASP A O 1
ATOM 2297 N N . LYS A 1 288 ? -4.348 48.188 28.969 1 96.31 288 LYS A N 1
ATOM 2298 C CA . LYS A 1 288 ? -2.947 47.875 28.688 1 96.31 288 LYS A CA 1
ATOM 22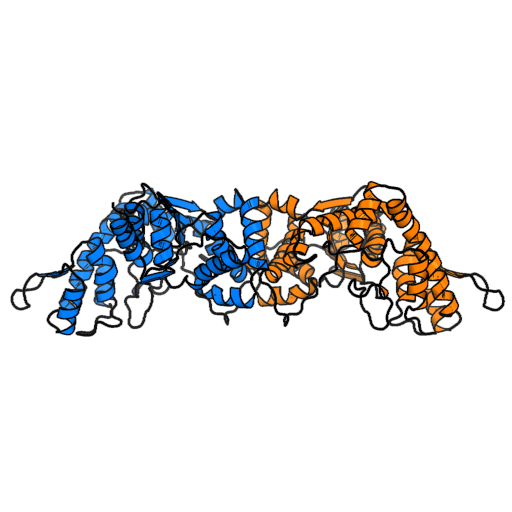99 C C . LYS A 1 288 ? -2.811 47.062 27.406 1 96.31 288 LYS A C 1
ATOM 2301 O O . LYS A 1 288 ? -3.609 46.156 27.141 1 96.31 288 LYS A O 1
ATOM 2306 N N . ASP A 1 289 ? -1.829 47.469 26.609 1 97.62 289 ASP A N 1
ATOM 2307 C CA . ASP A 1 289 ? -1.441 46.719 25.406 1 97.62 289 ASP A CA 1
ATOM 2308 C C . ASP A 1 289 ? -0.14 45.969 25.641 1 97.62 289 ASP A C 1
ATOM 2310 O O . ASP A 1 289 ? 0.893 46.562 25.953 1 97.62 289 ASP A O 1
ATOM 2314 N N . TYR A 1 290 ? -0.238 44.688 25.578 1 98.06 290 TYR A N 1
ATOM 2315 C CA . TYR A 1 290 ? 0.96 43.844 25.625 1 98.06 290 TYR A CA 1
ATOM 2316 C C . TYR A 1 290 ? 1.51 43.594 24.234 1 98.06 290 TYR A C 1
ATOM 2318 O O . TYR A 1 290 ? 0.821 43.031 23.375 1 98.06 290 TYR A O 1
ATOM 2326 N N . LEU A 1 291 ? 2.729 43.906 23.969 1 97.44 291 LEU A N 1
ATOM 2327 C CA . LEU A 1 291 ? 3.33 43.75 22.641 1 97.44 291 LEU A CA 1
ATOM 2328 C C . LEU A 1 291 ? 4.129 42.438 22.562 1 97.44 291 LEU A C 1
ATOM 2330 O O . LEU A 1 291 ? 4.453 41.969 21.484 1 97.44 291 LEU A O 1
ATOM 2334 N N . ALA A 1 292 ? 4.461 41.938 23.75 1 97.5 292 ALA A N 1
ATOM 2335 C CA . ALA A 1 292 ? 5.219 40.688 23.828 1 97.5 292 ALA A CA 1
ATOM 2336 C C . ALA A 1 292 ? 4.586 39.75 24.828 1 97.5 292 ALA A C 1
ATOM 2338 O O . ALA A 1 292 ? 4.098 40.156 25.891 1 97.5 292 ALA A O 1
ATOM 2339 N N . TYR A 1 293 ? 4.652 38.469 24.453 1 97.56 293 TYR A N 1
ATOM 2340 C CA . TYR A 1 293 ? 4.027 37.469 25.312 1 97.56 293 TYR A CA 1
ATOM 2341 C C . TYR A 1 293 ? 4.691 37.438 26.672 1 97.56 293 TYR A C 1
ATOM 2343 O O . TYR A 1 293 ? 4.023 37.188 27.688 1 97.56 293 TYR A O 1
ATOM 2351 N N . GLU A 1 294 ? 5.984 37.625 26.75 1 97.88 294 GLU A N 1
ATOM 2352 C CA . GLU A 1 294 ? 6.734 37.562 28 1 97.88 294 GLU A CA 1
ATOM 2353 C C . GLU A 1 294 ? 6.152 38.531 29.031 1 97.88 294 GLU A C 1
ATOM 2355 O O . GLU A 1 294 ? 6.164 38.25 30.219 1 97.88 294 GLU A O 1
ATOM 2360 N N . GLU A 1 295 ? 5.641 39.625 28.531 1 97.94 295 GLU A N 1
ATOM 2361 C CA . GLU A 1 295 ? 5.023 40.594 29.422 1 97.94 295 GLU A CA 1
ATOM 2362 C C . GLU A 1 295 ? 3.701 40.094 29.984 1 97.94 295 GLU A C 1
ATOM 2364 O O . GLU A 1 295 ? 3.377 40.312 31.141 1 97.94 295 GLU A O 1
ATOM 2369 N N . VAL A 1 296 ? 2.951 39.438 29.156 1 98.12 296 VAL A N 1
ATOM 2370 C CA . VAL A 1 296 ? 1.699 38.844 29.594 1 98.12 296 VAL A CA 1
ATOM 2371 C C . VAL A 1 296 ? 1.98 37.781 30.672 1 98.12 296 VAL A C 1
ATOM 2373 O O . VAL A 1 296 ? 1.34 37.781 31.719 1 98.12 296 VAL A O 1
ATOM 2376 N N . GLU A 1 297 ? 2.924 36.938 30.344 1 98.19 297 GLU A N 1
ATOM 2377 C CA . GLU A 1 297 ? 3.295 35.844 31.25 1 98.19 297 GLU A CA 1
ATOM 2378 C C . GLU A 1 297 ? 3.74 36.406 32.594 1 98.19 297 GLU A C 1
ATOM 2380 O O . GLU A 1 297 ? 3.328 35.906 33.656 1 98.19 297 GLU A O 1
ATOM 2385 N N . ALA A 1 298 ? 4.574 37.406 32.594 1 97.88 298 ALA A N 1
ATOM 2386 C CA . ALA A 1 298 ? 5.086 38 33.844 1 97.88 298 ALA A CA 1
ATOM 2387 C C . ALA A 1 298 ? 3.949 38.562 34.688 1 97.88 298 ALA A C 1
ATOM 2389 O O . ALA A 1 298 ? 3.881 38.312 35.875 1 97.88 298 ALA A O 1
ATOM 2390 N N . ASP A 1 299 ? 3.082 39.312 34.062 1 97.25 299 ASP A N 1
ATOM 2391 C CA . ASP A 1 299 ? 1.971 39.938 34.781 1 97.25 299 ASP A CA 1
ATOM 2392 C C . ASP A 1 299 ? 0.999 38.875 35.281 1 97.25 299 ASP A C 1
ATOM 2394 O O . ASP A 1 299 ? 0.409 39.031 36.375 1 97.25 299 ASP A O 1
ATOM 2398 N N . PHE A 1 300 ? 0.792 37.844 34.531 1 97.81 300 PHE A N 1
ATOM 2399 C CA . PHE A 1 300 ? -0.124 36.781 34.938 1 97.81 300 PHE A CA 1
ATOM 2400 C C . PHE A 1 300 ? 0.43 36.031 36.125 1 97.81 300 PHE A C 1
ATOM 2402 O O . PHE A 1 300 ? -0.302 35.719 37.062 1 97.81 300 PHE A O 1
ATOM 2409 N N . LEU A 1 301 ? 1.725 35.719 36.094 1 97.38 301 LEU A N 1
ATOM 2410 C CA . LEU A 1 301 ? 2.396 35.031 37.188 1 97.38 301 LEU A CA 1
ATOM 2411 C C . LEU A 1 301 ? 2.354 35.844 38.469 1 97.38 301 LEU A C 1
ATOM 2413 O O . LEU A 1 301 ? 2.213 35.312 39.562 1 97.38 301 LEU A O 1
ATOM 2417 N N . ALA A 1 302 ? 2.447 37.156 38.312 1 95.81 302 ALA A N 1
ATOM 2418 C CA . ALA A 1 302 ? 2.445 38.062 39.438 1 95.81 302 ALA A CA 1
ATOM 2419 C C . ALA A 1 302 ? 1.022 38.375 39.906 1 95.81 302 ALA A C 1
ATOM 2421 O O . ALA A 1 302 ? 0.819 39.125 40.844 1 95.81 302 ALA A O 1
ATOM 2422 N N . GLU A 1 303 ? 0.041 37.906 39.156 1 94.62 303 GLU A N 1
ATOM 2423 C CA . GLU A 1 303 ? -1.381 38.094 39.438 1 94.62 303 GLU A CA 1
ATOM 2424 C C . GLU A 1 303 ? -1.782 39.531 39.281 1 94.62 303 GLU A C 1
ATOM 2426 O O . GLU A 1 303 ? -2.738 40 39.906 1 94.62 303 GLU A O 1
ATOM 2431 N N . ALA A 1 304 ? -0.941 40.219 38.531 1 94.31 304 ALA A N 1
ATOM 2432 C CA . ALA A 1 304 ? -1.317 41.562 38.094 1 94.31 304 ALA A CA 1
ATOM 2433 C C . ALA A 1 304 ? -2.309 41.531 36.938 1 94.31 304 ALA A C 1
ATOM 2435 O O . ALA A 1 304 ? -2.99 42.5 36.656 1 94.31 304 ALA A O 1
ATOM 2436 N N . LEU A 1 305 ? -2.301 40.469 36.281 1 95.44 305 LEU A N 1
ATOM 2437 C CA . LEU A 1 305 ? -3.287 40.156 35.281 1 95.44 305 LEU A CA 1
ATOM 2438 C C . LEU A 1 305 ? -4.074 38.906 35.656 1 95.44 305 LEU A C 1
ATOM 2440 O O . LEU A 1 305 ? -3.484 37.875 35.969 1 95.44 305 LEU A O 1
ATOM 2444 N N . HIS A 1 306 ? -5.43 39 35.656 1 95.19 306 HIS A N 1
ATOM 2445 C CA . HIS A 1 306 ? -6.277 37.938 36.156 1 95.19 306 HIS A CA 1
ATOM 2446 C C . HIS A 1 306 ? -7.082 37.312 35.031 1 95.19 306 HIS A C 1
ATOM 2448 O O . HIS A 1 306 ? -7.336 37.938 34.031 1 95.19 306 HIS A O 1
ATOM 2454 N N . PRO A 1 307 ? -7.469 36.031 35.281 1 96.56 307 PRO A N 1
ATOM 2455 C CA . PRO A 1 307 ? -8.289 35.344 34.281 1 96.56 307 PRO A CA 1
ATOM 2456 C C . PRO A 1 307 ? -9.523 36.156 33.875 1 96.56 307 PRO A C 1
ATOM 2458 O O . PRO A 1 307 ? -9.945 36.094 32.719 1 96.56 307 PRO A O 1
ATOM 2461 N N . GLY A 1 308 ? -10.039 36.812 34.781 1 95.12 308 GLY A N 1
ATOM 2462 C CA . GLY A 1 308 ? -11.211 37.625 34.5 1 95.12 308 GLY A CA 1
ATOM 2463 C C . GLY A 1 308 ? -10.945 38.719 33.5 1 95.12 308 GLY A C 1
ATOM 2464 O O . GLY A 1 308 ? -11.883 39.219 32.875 1 95.12 308 GLY A O 1
ATOM 2465 N N . ASP A 1 309 ? -9.703 39.188 33.375 1 95.44 309 ASP A N 1
ATOM 2466 C CA . ASP A 1 309 ? -9.289 40.125 32.344 1 95.44 309 ASP A CA 1
ATOM 2467 C C . ASP A 1 309 ? -8.867 39.438 31.062 1 95.44 309 ASP A C 1
ATOM 2469 O O . ASP A 1 309 ? -9.188 39.875 29.969 1 95.44 309 ASP A O 1
ATOM 2473 N N . VAL A 1 310 ? -8.195 38.344 31.25 1 97.56 310 VAL A N 1
ATOM 2474 C CA . VAL A 1 310 ? -7.566 37.625 30.141 1 97.56 310 VAL A CA 1
ATOM 2475 C C . VAL A 1 310 ? -8.641 37.062 29.219 1 97.56 310 VAL A C 1
ATOM 2477 O O . VAL A 1 310 ? -8.586 37.219 28 1 97.56 310 VAL A O 1
ATOM 2480 N N . LYS A 1 311 ? -9.625 36.344 29.766 1 97.94 311 LYS A N 1
ATOM 2481 C CA . LYS A 1 311 ? -10.602 35.594 28.984 1 97.94 311 LYS A CA 1
ATOM 2482 C C . LYS A 1 311 ? -11.43 36.531 28.094 1 97.94 311 LYS A C 1
ATOM 2484 O O . LYS A 1 311 ? -11.539 36.312 26.875 1 97.94 311 LYS A O 1
ATOM 2489 N N . PRO A 1 312 ? -11.977 37.594 28.656 1 97.5 312 PRO A N 1
ATOM 2490 C CA . PRO A 1 312 ? -12.734 38.5 27.766 1 97.5 312 PRO A CA 1
ATOM 2491 C C . PRO A 1 312 ? -11.859 39.156 26.719 1 97.5 312 PRO A C 1
ATOM 2493 O O . PRO A 1 312 ? -12.297 39.375 25.578 1 97.5 312 PRO A O 1
ATOM 2496 N N . ALA A 1 313 ? -10.688 39.594 27.062 1 98.25 313 ALA A N 1
ATOM 2497 C CA . ALA A 1 313 ? -9.773 40.219 26.109 1 98.25 313 ALA A CA 1
ATOM 2498 C C . ALA A 1 313 ? -9.43 39.219 24.984 1 98.25 313 ALA A C 1
ATOM 2500 O O . ALA A 1 313 ? -9.406 39.594 23.812 1 98.25 313 ALA A O 1
ATOM 2501 N N . LEU A 1 314 ? -9.109 38 25.406 1 98.62 314 LEU A N 1
ATOM 2502 C CA . LEU A 1 314 ? -8.828 36.969 24.438 1 98.62 314 LEU A CA 1
ATOM 2503 C C . LEU A 1 314 ? -10.008 36.75 23.5 1 98.62 314 LEU A C 1
ATOM 2505 O O . LEU A 1 314 ? -9.828 36.656 22.281 1 98.62 314 LEU A O 1
ATOM 2509 N N . ALA A 1 315 ? -11.188 36.688 24.016 1 98.62 315 ALA A N 1
ATOM 2510 C CA . ALA A 1 315 ? -12.398 36.5 23.219 1 98.62 315 ALA A CA 1
ATOM 2511 C C . ALA A 1 315 ? -12.555 37.625 22.203 1 98.62 315 ALA A C 1
ATOM 2513 O O . ALA A 1 315 ? -12.898 37.375 21.047 1 98.62 315 ALA A O 1
ATOM 2514 N N . ARG A 1 316 ? -12.312 38.812 22.625 1 98.38 316 ARG A N 1
ATOM 2515 C CA . ARG A 1 316 ? -12.43 39.969 21.734 1 98.38 316 ARG A CA 1
ATOM 2516 C C . ARG A 1 316 ? -11.461 39.844 20.562 1 98.38 316 ARG A C 1
ATOM 2518 O O . ARG A 1 316 ? -11.844 40.062 19.406 1 98.38 316 ARG A O 1
ATOM 2525 N N . HIS A 1 317 ? -10.219 39.562 20.844 1 98.62 317 HIS A N 1
ATOM 2526 C CA . HIS A 1 317 ? -9.227 39.406 19.797 1 98.62 317 HIS A CA 1
ATOM 2527 C C . HIS A 1 317 ? -9.594 38.281 18.844 1 98.62 317 HIS A C 1
ATOM 2529 O O . HIS A 1 317 ? -9.523 38.438 17.625 1 98.62 317 HIS A O 1
ATOM 2535 N N . LEU A 1 318 ? -9.969 37.125 19.406 1 98.62 318 LEU A N 1
ATOM 2536 C CA . LEU A 1 318 ? -10.297 35.969 18.562 1 98.62 318 LEU A CA 1
ATOM 2537 C C . LEU A 1 318 ? -11.523 36.25 17.703 1 98.62 318 LEU A C 1
ATOM 2539 O O . LEU A 1 318 ? -11.578 35.844 16.547 1 98.62 318 LEU A O 1
ATOM 2543 N N . ASN A 1 319 ? -12.5 36.906 18.297 1 98.69 319 ASN A N 1
ATOM 2544 C CA . ASN A 1 319 ? -13.688 37.25 17.516 1 98.69 319 ASN A CA 1
ATOM 2545 C C . ASN A 1 319 ? -13.344 38.156 16.344 1 98.69 319 ASN A C 1
ATOM 2547 O O . ASN A 1 319 ? -13.93 38.031 15.266 1 98.69 319 ASN A O 1
ATOM 2551 N N . GLN A 1 320 ? -12.43 39.062 16.547 1 98.38 320 GLN A N 1
ATOM 2552 C CA . GLN A 1 320 ? -11.977 39.938 15.461 1 98.38 320 GLN A CA 1
ATOM 2553 C C . GLN A 1 320 ? -11.305 39.125 14.359 1 98.38 320 GLN A C 1
ATOM 2555 O O . GLN A 1 320 ? -11.523 39.344 13.172 1 98.38 320 GLN A O 1
ATOM 2560 N N . ILE A 1 321 ? -10.516 38.188 14.758 1 98.25 321 ILE A N 1
ATOM 2561 C CA . ILE A 1 321 ? -9.766 37.375 13.828 1 98.25 321 ILE A CA 1
ATOM 2562 C C . ILE A 1 321 ? -10.734 36.5 13.008 1 98.25 321 ILE A C 1
ATOM 2564 O O . ILE A 1 321 ? -10.531 36.312 11.812 1 98.25 321 ILE A O 1
ATOM 2568 N N . LEU A 1 322 ? -11.828 36 13.625 1 98.5 322 LEU A N 1
ATOM 2569 C CA . LEU A 1 322 ? -12.727 35.031 13.016 1 98.5 322 LEU A CA 1
ATOM 2570 C C . LEU A 1 322 ? -13.797 35.75 12.188 1 98.5 322 LEU A C 1
ATOM 2572 O O . LEU A 1 322 ? -14.469 35.094 11.375 1 98.5 322 LEU A O 1
ATOM 2576 N N . GLN A 1 323 ? -13.906 37.062 12.336 1 98.38 323 GLN A N 1
ATOM 2577 C CA . GLN A 1 323 ? -15.023 37.781 11.742 1 98.38 323 GLN A CA 1
ATOM 2578 C C . GLN A 1 323 ? -15.031 37.656 10.227 1 98.38 323 GLN A C 1
ATOM 2580 O O . GLN A 1 323 ? -16.078 37.438 9.625 1 98.38 323 GLN A O 1
ATOM 2585 N N . PRO A 1 324 ? -13.891 37.781 9.555 1 98.19 324 PRO A N 1
ATOM 2586 C CA . PRO A 1 324 ? -13.906 37.656 8.094 1 98.19 324 PRO A CA 1
ATOM 2587 C C . PRO A 1 324 ? -14.438 36.281 7.648 1 98.19 324 PRO A C 1
ATOM 2589 O O . PRO A 1 324 ? -15.062 36.188 6.594 1 98.19 324 PRO A O 1
ATOM 2592 N N . VAL A 1 325 ? -14.141 35.25 8.391 1 98.5 325 VAL A N 1
ATOM 2593 C CA . VAL A 1 325 ? -14.617 33.906 8.062 1 98.5 325 VAL A CA 1
ATOM 2594 C C . VAL A 1 325 ? -16.141 33.844 8.227 1 98.5 325 VAL A C 1
ATOM 2596 O O . VAL A 1 325 ? -16.844 33.344 7.352 1 98.5 325 VAL A O 1
ATOM 2599 N N . ARG A 1 326 ? -16.609 34.406 9.352 1 98.19 326 ARG A N 1
ATOM 2600 C CA . ARG A 1 326 ? -18.062 34.5 9.555 1 98.19 326 ARG A CA 1
ATOM 2601 C C . ARG A 1 326 ? -18.734 35.219 8.406 1 98.19 326 ARG A C 1
ATOM 2603 O O . ARG A 1 326 ? -19.75 34.75 7.879 1 98.19 326 ARG A O 1
ATOM 2610 N N . ASP A 1 327 ? -18.172 36.344 8.055 1 98.25 327 ASP A N 1
ATOM 2611 C CA . ASP A 1 327 ? -18.734 37.156 6.98 1 98.25 327 ASP A CA 1
ATOM 2612 C C . ASP A 1 327 ? -18.781 36.375 5.672 1 98.25 327 ASP A C 1
ATOM 2614 O O . ASP A 1 327 ? -19.781 36.438 4.938 1 98.25 327 ASP A O 1
ATOM 2618 N N . HIS A 1 328 ? -17.734 35.688 5.363 1 98.06 328 HIS A N 1
ATOM 2619 C CA . HIS A 1 328 ? -17.641 34.906 4.129 1 98.06 328 HIS A CA 1
ATOM 2620 C C . HIS A 1 328 ? -18.75 33.875 4.043 1 98.06 328 HIS A C 1
ATOM 2622 O O . HIS A 1 328 ? -19.438 33.781 3.027 1 98.06 328 HIS A O 1
ATOM 2628 N N . PHE A 1 329 ? -18.969 33.125 5.125 1 97.38 329 PHE A N 1
ATOM 2629 C CA . PHE A 1 329 ? -19.922 32.031 5.09 1 97.38 329 PHE A CA 1
ATOM 2630 C C . PHE A 1 329 ? -21.344 32.531 5.254 1 97.38 329 PHE A C 1
ATOM 2632 O O . PHE A 1 329 ? -22.312 31.828 4.953 1 97.38 329 PHE A O 1
ATOM 2639 N N . GLN A 1 330 ? -21.438 33.75 5.707 1 96.62 330 GLN A N 1
ATOM 2640 C CA . GLN A 1 330 ? -22.766 34.375 5.824 1 96.62 330 GLN A CA 1
ATOM 2641 C C . GLN A 1 330 ? -23.156 35.062 4.527 1 96.62 330 GLN A C 1
ATOM 2643 O O . GLN A 1 330 ? -24.328 35 4.125 1 96.62 330 GLN A O 1
ATOM 2648 N N . ASN A 1 331 ? -22.219 35.688 3.822 1 97.19 331 ASN A N 1
ATOM 2649 C CA . ASN A 1 331 ? -22.547 36.594 2.727 1 97.19 331 ASN A CA 1
ATOM 2650 C C . ASN A 1 331 ? -22.359 35.906 1.369 1 97.19 331 ASN A C 1
ATOM 2652 O O . ASN A 1 331 ? -22.875 36.406 0.357 1 97.19 331 ASN A O 1
ATOM 2656 N N . ASN A 1 332 ? -21.609 34.875 1.238 1 97.06 332 ASN A N 1
ATOM 2657 C CA . ASN A 1 332 ? -21.453 34.094 0.017 1 97.06 332 ASN A CA 1
ATOM 2658 C C . ASN A 1 332 ? -22.406 32.906 -0.003 1 97.06 332 ASN A C 1
ATOM 2660 O O . ASN A 1 332 ? -22.234 31.938 0.738 1 97.06 332 ASN A O 1
ATOM 2664 N N . PRO A 1 333 ? -23.312 32.906 -0.922 1 97.19 333 PRO A N 1
ATOM 2665 C CA . PRO A 1 333 ? -24.359 31.891 -0.914 1 97.19 333 PRO A CA 1
ATOM 2666 C C . PRO A 1 333 ? -23.797 30.484 -1.082 1 97.19 333 PRO A C 1
ATOM 2668 O O . PRO A 1 333 ? -24.25 29.547 -0.42 1 97.19 333 PRO A O 1
ATOM 2671 N N . GLU A 1 334 ? -22.891 30.359 -1.927 1 97.38 334 GLU A N 1
ATOM 2672 C CA . GLU A 1 334 ? -22.297 29.047 -2.146 1 97.38 334 GLU A CA 1
ATOM 2673 C C . GLU A 1 334 ? -21.547 28.562 -0.907 1 97.38 334 GLU A C 1
ATOM 2675 O O . GLU A 1 334 ? -21.656 27.391 -0.527 1 97.38 334 GLU A O 1
ATOM 2680 N N . ALA A 1 335 ? -20.844 29.422 -0.295 1 97.25 335 ALA A N 1
ATOM 2681 C CA . ALA A 1 335 ? -20.094 29.094 0.917 1 97.25 335 ALA A CA 1
ATOM 2682 C C . ALA A 1 335 ? -21.047 28.781 2.072 1 97.25 335 ALA A C 1
ATOM 2684 O O . ALA A 1 335 ? -20.781 27.875 2.875 1 97.25 335 ALA A O 1
ATOM 2685 N N . LYS A 1 336 ? -22.047 29.562 2.133 1 97.25 336 LYS A N 1
ATOM 2686 C CA . LYS A 1 336 ? -23.047 29.344 3.18 1 97.25 336 LYS A CA 1
ATOM 2687 C C . LYS A 1 336 ? -23.672 27.953 3.068 1 97.25 336 LYS A C 1
ATOM 2689 O O . LYS A 1 336 ? -23.797 27.25 4.066 1 97.25 336 LYS A O 1
ATOM 2694 N N . LYS A 1 337 ? -24.031 27.594 1.868 1 97.62 337 LYS A N 1
ATOM 2695 C CA . LYS A 1 337 ? -24.609 26.266 1.627 1 97.62 337 LYS A CA 1
ATOM 2696 C C . LYS A 1 337 ? -23.609 25.156 1.98 1 97.62 337 LYS A C 1
ATOM 2698 O O . LYS A 1 337 ? -24 24.141 2.557 1 97.62 337 LYS A O 1
ATOM 2703 N N . LEU A 1 338 ? -22.422 25.375 1.62 1 97.56 338 LEU A N 1
ATOM 2704 C CA . LEU A 1 338 ? -21.359 24.422 1.921 1 97.56 338 LEU A CA 1
ATOM 2705 C C . LEU A 1 338 ? -21.219 24.234 3.426 1 97.56 338 LEU A C 1
ATOM 2707 O O . LEU A 1 338 ? -21.156 23.094 3.912 1 97.56 338 LEU A O 1
ATOM 2711 N N . LEU A 1 339 ? -21.172 25.281 4.172 1 96.88 339 LEU A N 1
ATOM 2712 C CA . LEU A 1 339 ? -21.031 25.219 5.621 1 96.88 339 LEU A CA 1
ATOM 2713 C C . LEU A 1 339 ? -22.203 24.484 6.25 1 96.88 339 LEU A C 1
ATOM 2715 O O . LEU A 1 339 ? -22.031 23.672 7.168 1 96.88 339 LEU A O 1
ATOM 2719 N N . ASP A 1 340 ? -23.375 24.766 5.762 1 96.44 340 ASP A N 1
ATOM 2720 C CA . ASP A 1 340 ? -24.562 24.094 6.262 1 96.44 340 ASP A CA 1
ATOM 2721 C C . ASP A 1 340 ? -24.469 22.578 6.059 1 96.44 340 ASP A C 1
ATOM 2723 O O . ASP A 1 340 ? -24.875 21.797 6.926 1 96.44 340 ASP A O 1
ATOM 2727 N N . THR A 1 341 ? -23.953 22.25 4.949 1 96.25 341 THR A N 1
ATOM 2728 C CA . THR A 1 341 ? -23.766 20.844 4.633 1 96.25 341 THR A CA 1
ATOM 2729 C C . THR A 1 341 ? -22.75 20.203 5.582 1 96.25 341 THR A C 1
ATOM 2731 O O . THR A 1 341 ? -23 19.125 6.113 1 96.25 341 THR A O 1
ATOM 2734 N N . ILE A 1 342 ? -21.656 20.875 5.852 1 95.12 342 ILE A N 1
ATOM 2735 C CA . ILE A 1 342 ? -20.562 20.359 6.68 1 95.12 342 ILE A CA 1
ATOM 2736 C C . ILE A 1 342 ? -21.047 20.203 8.125 1 95.12 342 ILE A C 1
ATOM 2738 O O . ILE A 1 342 ? -20.719 19.219 8.797 1 95.12 342 ILE A O 1
ATOM 2742 N N . LYS A 1 343 ? -21.797 21.141 8.602 1 92.06 343 LYS A N 1
ATOM 2743 C CA . LYS A 1 343 ? -22.281 21.125 9.977 1 92.06 343 LYS A CA 1
ATOM 2744 C C . LYS A 1 343 ? -23.188 19.922 10.227 1 92.06 343 LYS A C 1
ATOM 2746 O O . LYS A 1 343 ? -23.359 19.5 11.367 1 92.06 343 LYS A O 1
ATOM 2751 N N . LYS A 1 344 ? -23.703 19.328 9.203 1 91.81 344 LYS A N 1
ATOM 2752 C CA . LYS A 1 344 ? -24.625 18.188 9.32 1 91.81 344 LYS A CA 1
ATOM 2753 C C . LYS A 1 344 ? -23.844 16.875 9.352 1 91.81 344 LYS A C 1
ATOM 2755 O O . LYS A 1 344 ? -24.406 15.828 9.711 1 91.81 344 LYS A O 1
ATOM 2760 N N . TYR A 1 345 ? -22.609 17.031 8.961 1 89.88 345 TYR A N 1
ATOM 2761 C CA . TYR A 1 345 ? -21.812 15.805 8.93 1 89.88 345 TYR A CA 1
ATOM 2762 C C . TYR A 1 345 ? -21.453 15.359 10.336 1 89.88 345 TYR A C 1
ATOM 2764 O O . TYR A 1 345 ? -21.156 16.188 11.203 1 89.88 345 TYR A O 1
ATOM 2772 N N . LYS A 1 346 ? -21.469 14.109 10.648 1 75.25 346 LYS A N 1
ATOM 2773 C CA . LYS A 1 346 ? -20.969 13.539 11.891 1 75.25 346 LYS A CA 1
ATOM 2774 C C . LYS A 1 346 ? -19.453 13.367 11.836 1 75.25 346 LYS A C 1
ATOM 2776 O O . LYS A 1 346 ? -18.906 12.938 10.82 1 75.25 346 LYS A O 1
ATOM 2781 N N . VAL A 1 347 ? -18.906 13.82 12.906 1 69.75 347 VAL A N 1
ATOM 2782 C CA . VAL A 1 347 ? -17.469 13.656 12.969 1 69.75 347 VAL A CA 1
ATOM 2783 C C . VAL A 1 347 ? -17.125 12.219 13.344 1 69.75 347 VAL A C 1
ATOM 2785 O O . VAL A 1 347 ? -17.703 11.656 14.273 1 69.75 347 VAL A O 1
ATOM 2788 N N . THR A 1 348 ? -16.297 11.562 12.609 1 67.38 348 THR A N 1
ATOM 2789 C CA . THR A 1 348 ? -15.883 10.188 12.883 1 67.38 348 THR A CA 1
ATOM 2790 C C . THR A 1 348 ? -14.438 10.141 13.359 1 67.38 348 THR A C 1
ATOM 2792 O O . THR A 1 348 ? -13.609 10.945 12.922 1 67.38 348 THR A O 1
ATOM 2795 N N . LYS A 1 349 ? -14.133 9.281 14.352 1 66.75 349 LYS A N 1
ATOM 2796 C CA . LYS A 1 349 ? -12.781 9.078 14.867 1 66.75 349 LYS A CA 1
ATOM 2797 C C . LYS A 1 349 ? -12.023 8.07 14.016 1 66.75 349 LYS A C 1
ATOM 2799 O O . LYS A 1 349 ? -12.609 7.141 13.461 1 66.75 349 LYS A O 1
ATOM 2804 N N . MET B 1 1 ? -17.75 -28.922 -26.734 1 92.12 1 MET B N 1
ATOM 2805 C CA . MET B 1 1 ? -17.891 -29.688 -25.5 1 92.12 1 MET B CA 1
ATOM 2806 C C . MET B 1 1 ? -19.219 -29.375 -24.812 1 92.12 1 MET B C 1
ATOM 2808 O O . MET B 1 1 ? -19.672 -28.234 -24.828 1 92.12 1 MET B O 1
ATOM 2812 N N . THR B 1 2 ? -19.766 -30.375 -24.25 1 96.56 2 THR B N 1
ATOM 2813 C CA . THR B 1 2 ? -20.938 -30.188 -23.422 1 96.56 2 THR B CA 1
ATOM 2814 C C . THR B 1 2 ? -20.578 -29.5 -22.094 1 96.56 2 THR B C 1
ATOM 2816 O O . THR B 1 2 ? -19.391 -29.422 -21.75 1 96.56 2 THR B O 1
ATOM 2819 N N . LEU B 1 3 ? -21.547 -28.984 -21.453 1 97.44 3 LEU B N 1
ATOM 2820 C CA . LEU B 1 3 ? -21.312 -28.344 -20.156 1 97.44 3 LEU B CA 1
ATOM 2821 C C . LEU B 1 3 ? -20.656 -29.328 -19.188 1 97.44 3 LEU B C 1
ATOM 2823 O O . LEU B 1 3 ? -19.75 -28.969 -18.438 1 97.44 3 LEU B O 1
ATOM 2827 N N . ASP B 1 4 ? -21.078 -30.578 -19.156 1 97.94 4 ASP B N 1
ATOM 2828 C CA . ASP B 1 4 ? -20.531 -31.594 -18.266 1 97.94 4 ASP B CA 1
ATOM 2829 C C . ASP B 1 4 ? -19.047 -31.844 -18.578 1 97.94 4 ASP B C 1
ATOM 2831 O O . ASP B 1 4 ? -18.234 -31.969 -17.672 1 97.94 4 ASP B O 1
ATOM 2835 N N . GLU B 1 5 ? -18.781 -31.969 -19.844 1 97.62 5 GLU B N 1
ATOM 2836 C CA . GLU B 1 5 ? -17.406 -32.219 -20.266 1 97.62 5 GLU B CA 1
ATOM 2837 C C . GLU B 1 5 ? -16.5 -31.031 -19.891 1 97.62 5 GLU B C 1
ATOM 2839 O O . GLU B 1 5 ? -15.383 -31.219 -19.406 1 97.62 5 GLU B O 1
ATOM 2844 N N . ARG B 1 6 ? -17.078 -29.844 -20.156 1 97.38 6 ARG B N 1
ATOM 2845 C CA . ARG B 1 6 ? -16.359 -28.625 -19.812 1 97.38 6 ARG B CA 1
ATOM 2846 C C . ARG B 1 6 ? -16.094 -28.547 -18.312 1 97.38 6 ARG B C 1
ATOM 2848 O O . ARG B 1 6 ? -14.969 -28.234 -17.906 1 97.38 6 ARG B O 1
ATOM 2855 N N . TYR B 1 7 ? -17.094 -28.844 -17.547 1 98.19 7 TYR B N 1
ATOM 2856 C CA . TYR B 1 7 ? -16.984 -28.797 -16.094 1 98.19 7 TYR B CA 1
ATOM 2857 C C . TYR B 1 7 ? -15.953 -29.797 -15.609 1 98.19 7 TYR B C 1
ATOM 2859 O O . TYR B 1 7 ? -15.094 -29.469 -14.781 1 98.19 7 TYR B O 1
ATOM 2867 N N . GLU B 1 8 ? -15.992 -31.031 -16.094 1 98.06 8 GLU B N 1
ATOM 2868 C CA . GLU B 1 8 ? -15.086 -32.094 -15.648 1 98.06 8 GLU B CA 1
ATOM 2869 C C . GLU B 1 8 ? -13.633 -31.734 -15.977 1 98.06 8 GLU B C 1
ATOM 2871 O O . GLU B 1 8 ? -12.734 -32 -15.18 1 98.06 8 GLU B O 1
ATOM 2876 N N . LEU B 1 9 ? -13.453 -31.234 -17.125 1 97.75 9 LEU B N 1
ATOM 2877 C CA . LEU B 1 9 ? -12.109 -30.859 -17.547 1 97.75 9 LEU B CA 1
ATOM 2878 C C . LEU B 1 9 ? -11.555 -29.734 -16.688 1 97.75 9 LEU B C 1
ATOM 2880 O O . LEU B 1 9 ? -10.422 -29.828 -16.203 1 97.75 9 LEU B O 1
ATOM 2884 N N . CYS B 1 10 ? -12.352 -28.703 -16.438 1 98.19 10 CYS B N 1
ATOM 2885 C CA . CYS B 1 10 ? -11.922 -27.609 -15.578 1 98.19 10 CYS B CA 1
ATOM 2886 C C . CYS B 1 10 ? -11.68 -28.094 -14.156 1 98.19 10 CYS B C 1
ATOM 2888 O O . CYS B 1 10 ? -10.656 -27.766 -13.547 1 98.19 10 CYS B O 1
ATOM 2890 N N . ARG B 1 11 ? -12.594 -28.891 -13.68 1 98.31 11 ARG B N 1
ATOM 2891 C CA . ARG B 1 11 ? -12.516 -29.375 -12.305 1 98.31 11 ARG B CA 1
ATOM 2892 C C . ARG B 1 11 ? -11.281 -30.25 -12.094 1 98.31 11 ARG B C 1
ATOM 2894 O O . ARG B 1 11 ? -10.703 -30.266 -11 1 98.31 11 ARG B O 1
ATOM 2901 N N . SER B 1 12 ? -10.797 -30.906 -13.102 1 97.19 12 SER B N 1
ATOM 2902 C CA . SER B 1 12 ? -9.688 -31.844 -13.016 1 97.19 12 SER B CA 1
ATOM 2903 C C . SER B 1 12 ? -8.375 -31.141 -12.688 1 97.19 12 SER B C 1
ATOM 2905 O O . SER B 1 12 ? -7.41 -31.766 -12.258 1 97.19 12 SER B O 1
ATOM 2907 N N . VAL B 1 13 ? -8.367 -29.812 -12.82 1 96.69 13 VAL B N 1
ATOM 2908 C CA . VAL B 1 13 ? -7.156 -29.031 -12.617 1 96.69 13 VAL B CA 1
ATOM 2909 C C . VAL B 1 13 ? -6.934 -28.797 -11.125 1 96.69 13 VAL B C 1
ATOM 2911 O O . VAL B 1 13 ? -5.793 -28.688 -10.664 1 96.69 13 VAL B O 1
ATOM 2914 N N . GLY B 1 14 ? -8.023 -28.734 -10.422 1 96.56 14 GLY B N 1
ATOM 2915 C CA . GLY B 1 14 ? -7.934 -28.344 -9.023 1 96.56 14 GLY B CA 1
ATOM 2916 C C . GLY B 1 14 ? -8.031 -29.516 -8.062 1 96.56 14 GLY B C 1
ATOM 2917 O O . GLY B 1 14 ? -8.914 -30.359 -8.195 1 96.56 14 GLY B O 1
ATOM 2918 N N . GLU B 1 15 ? -7.059 -29.578 -7.125 1 95.88 15 GLU B N 1
ATOM 2919 C CA . GLU B 1 15 ? -7.219 -30.453 -5.969 1 95.88 15 GLU B CA 1
ATOM 2920 C C . GLU B 1 15 ? -8.367 -29.984 -5.078 1 95.88 15 GLU B C 1
ATOM 2922 O O . GLU B 1 15 ? -9.023 -30.797 -4.426 1 95.88 15 GLU B O 1
ATOM 2927 N N . GLU B 1 16 ? -8.547 -28.656 -5.086 1 96.75 16 GLU B N 1
ATOM 2928 C CA . GLU B 1 16 ? -9.633 -28 -4.367 1 96.75 16 GLU B CA 1
ATOM 2929 C C . GLU B 1 16 ? -10.406 -27.047 -5.281 1 96.75 16 GLU B C 1
ATOM 2931 O O . GLU B 1 16 ? -9.812 -26.359 -6.117 1 96.75 16 GLU B O 1
ATOM 2936 N N . CYS B 1 17 ? -11.734 -27.125 -5.156 1 98.12 17 CYS B N 1
ATOM 2937 C CA . CYS B 1 17 ? -12.602 -26.188 -5.871 1 98.12 17 CYS B CA 1
ATOM 2938 C C . CYS B 1 17 ? -13.547 -25.484 -4.91 1 98.12 17 CYS B C 1
ATOM 2940 O O . CYS B 1 17 ? -14.344 -26.125 -4.223 1 98.12 17 CYS B O 1
ATOM 2942 N N . ILE B 1 18 ? -13.414 -24.172 -4.781 1 97.44 18 ILE B N 1
ATOM 2943 C CA . ILE B 1 18 ? -14.312 -23.359 -3.975 1 97.44 18 ILE B CA 1
ATOM 2944 C C . ILE B 1 18 ? -15.078 -22.391 -4.875 1 97.44 18 ILE B C 1
ATOM 2946 O O . ILE B 1 18 ? -14.523 -21.375 -5.312 1 97.44 18 ILE B O 1
ATOM 2950 N N . GLN B 1 19 ? -16.469 -22.641 -5.297 1 94.25 19 GLN B N 1
ATOM 2951 C CA . GLN B 1 19 ? -17.266 -23.828 -4.961 1 94.25 19 GLN B CA 1
ATOM 2952 C C . GLN B 1 19 ? -17.672 -24.578 -6.215 1 94.25 19 GLN B C 1
ATOM 2954 O O . GLN B 1 19 ? -17.875 -23.984 -7.273 1 94.25 19 GLN B O 1
ATOM 2959 N N . GLU B 1 20 ? -17.938 -25.859 -6.152 1 97.56 20 GLU B N 1
ATOM 2960 C CA . GLU B 1 20 ? -18.266 -26.703 -7.297 1 97.56 20 GLU B CA 1
ATOM 2961 C C . GLU B 1 20 ? -19.5 -26.188 -8.023 1 97.56 20 GLU B C 1
ATOM 2963 O O . GLU B 1 20 ? -19.516 -26.109 -9.258 1 97.56 20 GLU B O 1
ATOM 2968 N N . ALA B 1 21 ? -20.5 -25.781 -7.285 1 97.69 21 ALA B N 1
ATOM 2969 C CA . ALA B 1 21 ? -21.734 -25.281 -7.887 1 97.69 21 ALA B CA 1
ATOM 2970 C C . ALA B 1 21 ? -21.5 -23.969 -8.625 1 97.69 21 ALA B C 1
ATOM 2972 O O . ALA B 1 21 ? -22.094 -23.719 -9.68 1 97.69 21 ALA B O 1
ATOM 2973 N N . GLU B 1 22 ? -20.656 -23.109 -8.102 1 98.06 22 GLU B N 1
ATOM 2974 C CA . GLU B 1 22 ? -20.344 -21.828 -8.727 1 98.06 22 GLU B CA 1
ATOM 2975 C C . GLU B 1 22 ? -19.547 -22.031 -10.016 1 98.06 22 GLU B C 1
ATOM 2977 O O . GLU B 1 22 ? -19.719 -21.281 -10.977 1 98.06 22 GLU B O 1
ATOM 2982 N N . LEU B 1 23 ? -18.656 -23.016 -9.984 1 98.44 23 LEU B N 1
ATOM 2983 C CA . LEU B 1 23 ? -17.922 -23.328 -11.203 1 98.44 23 LEU B CA 1
ATOM 2984 C C . LEU B 1 23 ? -18.859 -23.766 -12.32 1 98.44 23 LEU B C 1
ATOM 2986 O O . LEU B 1 23 ? -18.75 -23.266 -13.445 1 98.44 23 LEU B O 1
ATOM 2990 N N . ARG B 1 24 ? -19.766 -24.656 -11.984 1 98.25 24 ARG B N 1
ATOM 2991 C CA . ARG B 1 24 ? -20.703 -25.141 -12.992 1 98.25 24 ARG B CA 1
ATOM 2992 C C . ARG B 1 24 ? -21.562 -24 -13.539 1 98.25 24 ARG B C 1
ATOM 2994 O O . ARG B 1 24 ? -21.766 -23.891 -14.742 1 98.25 24 ARG B O 1
ATOM 3001 N N . ASN B 1 25 ? -22.078 -23.172 -12.609 1 98.19 25 ASN B N 1
ATOM 3002 C CA . ASN B 1 25 ? -22.906 -22.031 -13.008 1 98.19 25 ASN B CA 1
ATOM 3003 C C . ASN B 1 25 ? -22.125 -21.062 -13.906 1 98.19 25 ASN B C 1
ATOM 3005 O O . ASN B 1 25 ? -22.672 -20.562 -14.891 1 98.19 25 ASN B O 1
ATOM 3009 N N . LEU B 1 26 ? -20.891 -20.812 -13.586 1 98.31 26 LEU B N 1
ATOM 3010 C CA . LEU B 1 26 ? -20.031 -19.922 -14.367 1 98.31 26 LEU B CA 1
ATOM 3011 C C . LEU B 1 26 ? -19.859 -20.453 -15.789 1 98.31 26 LEU B C 1
ATOM 3013 O O . LEU B 1 26 ? -20.031 -19.703 -16.75 1 98.31 26 LEU B O 1
ATOM 3017 N N . LEU B 1 27 ? -19.547 -21.734 -15.898 1 98.19 27 LEU B N 1
ATOM 3018 C CA . LEU B 1 27 ? -19.297 -22.328 -17.203 1 98.19 27 LEU B CA 1
ATOM 3019 C C . LEU B 1 27 ? -20.562 -22.391 -18.047 1 98.19 27 LEU B C 1
ATOM 3021 O O . LEU B 1 27 ? -20.516 -22.344 -19.266 1 98.19 27 LEU B O 1
ATOM 3025 N N . ASP B 1 28 ? -21.656 -22.453 -17.359 1 97.94 28 ASP B N 1
ATOM 3026 C CA . ASP B 1 28 ? -22.953 -22.469 -18.031 1 97.94 28 ASP B CA 1
ATOM 3027 C C . ASP B 1 28 ? -23.281 -21.094 -18.594 1 97.94 28 ASP B C 1
ATOM 3029 O O . ASP B 1 28 ? -23.812 -20.984 -19.703 1 97.94 28 ASP B O 1
ATOM 3033 N N . LYS B 1 29 ? -22.969 -20.062 -17.875 1 97.44 29 LYS B N 1
ATOM 3034 C CA . LYS B 1 29 ? -23.484 -18.719 -18.172 1 97.44 29 LYS B CA 1
ATOM 3035 C C . LYS B 1 29 ? -22.469 -17.922 -18.984 1 97.44 29 LYS B C 1
ATOM 3037 O O . LYS B 1 29 ? -22.844 -17 -19.719 1 97.44 29 LYS B O 1
ATOM 3042 N N . LYS B 1 30 ? -21.219 -18.203 -18.859 1 97.25 30 LYS B N 1
ATOM 3043 C CA . LYS B 1 30 ? -20.188 -17.438 -19.547 1 97.25 30 LYS B CA 1
ATOM 3044 C C . LYS B 1 30 ? -19.438 -18.312 -20.562 1 97.25 30 LYS B C 1
ATOM 3046 O O . LYS B 1 30 ? -18.719 -19.234 -20.188 1 97.25 30 LYS B O 1
ATOM 3051 N N . PRO B 1 31 ? -19.578 -18.016 -21.75 1 96.31 31 PRO B N 1
ATOM 3052 C CA . PRO B 1 31 ? -18.953 -18.844 -22.781 1 96.31 31 PRO B CA 1
ATOM 3053 C C . PRO B 1 31 ? -17.438 -18.859 -22.688 1 96.31 31 PRO B C 1
ATOM 3055 O O . PRO B 1 31 ? -16.812 -19.891 -22.938 1 96.31 31 PRO B O 1
ATOM 3058 N N . VAL B 1 32 ? -16.844 -17.703 -22.328 1 98.25 32 VAL B N 1
ATOM 3059 C CA . VAL B 1 32 ? -15.391 -17.625 -22.234 1 98.25 32 VAL B CA 1
ATOM 3060 C C . VAL B 1 32 ? -14.984 -17.078 -20.859 1 98.25 32 VAL B C 1
ATOM 3062 O O . VAL B 1 32 ? -14.672 -15.898 -20.719 1 98.25 32 VAL B O 1
ATOM 3065 N N . PRO B 1 33 ? -14.961 -17.969 -19.844 1 98.44 33 PRO B N 1
ATOM 3066 C CA . PRO B 1 33 ? -14.469 -17.516 -18.547 1 98.44 33 PRO B CA 1
ATOM 3067 C C . PRO B 1 33 ? -12.992 -17.109 -18.578 1 98.44 33 PRO B C 1
ATOM 3069 O O . PRO B 1 33 ? -12.211 -17.688 -19.328 1 98.44 33 PRO B O 1
ATOM 3072 N N . VAL B 1 34 ? -12.625 -16.172 -17.75 1 98.81 34 VAL B N 1
ATOM 3073 C CA . VAL B 1 34 ? -11.25 -15.711 -17.656 1 98.81 34 VAL B CA 1
ATOM 3074 C C . VAL B 1 34 ? -10.555 -16.375 -16.469 1 98.81 34 VAL B C 1
ATOM 3076 O O . VAL B 1 34 ? -11.023 -16.266 -15.336 1 98.81 34 VAL B O 1
ATOM 3079 N N . CYS B 1 35 ? -9.516 -17.125 -16.75 1 98.69 35 CYS B N 1
ATOM 3080 C CA . CYS B 1 35 ? -8.664 -17.703 -15.719 1 98.69 35 CYS B CA 1
ATOM 3081 C C . CYS B 1 35 ? -7.434 -16.828 -15.477 1 98.69 35 CYS B C 1
ATOM 3083 O O . CYS B 1 35 ? -6.996 -16.109 -16.375 1 98.69 35 CYS B O 1
ATOM 3085 N N . TYR B 1 36 ? -6.984 -16.984 -14.234 1 96.94 36 TYR B N 1
ATOM 3086 C CA . TYR B 1 36 ? -5.836 -16.156 -13.859 1 96.94 36 TYR B CA 1
ATOM 3087 C C . TYR B 1 36 ? -4.832 -16.969 -13.047 1 96.94 36 TYR B C 1
ATOM 3089 O O . TYR B 1 36 ? -5.215 -17.812 -12.242 1 96.94 36 TYR B O 1
ATOM 3097 N N . ASP B 1 37 ? -3.576 -16.734 -13.32 1 97.5 37 ASP B N 1
ATOM 3098 C CA . ASP B 1 37 ? -2.488 -17.156 -12.445 1 97.5 37 ASP B CA 1
ATOM 3099 C C . ASP B 1 37 ? -1.356 -16.125 -12.453 1 97.5 37 ASP B C 1
ATOM 3101 O O . ASP B 1 37 ? -0.93 -15.672 -13.516 1 97.5 37 ASP B O 1
ATOM 3105 N N . GLY B 1 38 ? -0.951 -15.719 -11.297 1 96.06 38 GLY B N 1
ATOM 3106 C CA . GLY B 1 38 ? 0.196 -14.836 -11.164 1 96.06 38 GLY B CA 1
ATOM 3107 C C . GLY B 1 38 ? 1.462 -15.555 -10.742 1 96.06 38 GLY B C 1
ATOM 3108 O O . GLY B 1 38 ? 1.416 -16.469 -9.914 1 96.06 38 GLY B O 1
ATOM 3109 N N . PHE B 1 39 ? 2.604 -15.172 -11.328 1 93.25 39 PHE B N 1
ATOM 3110 C CA . PHE B 1 39 ? 3.871 -15.805 -10.984 1 93.25 39 PHE B CA 1
ATOM 3111 C C . PHE B 1 39 ? 4.938 -14.758 -10.695 1 93.25 39 PHE B C 1
ATOM 3113 O O . PHE B 1 39 ? 5.082 -13.789 -11.438 1 93.25 39 PHE B O 1
ATOM 3120 N N . GLU B 1 40 ? 5.637 -14.93 -9.648 1 94.06 40 GLU B N 1
ATOM 3121 C CA . GLU B 1 40 ? 6.793 -14.094 -9.336 1 94.06 40 GLU B CA 1
ATOM 3122 C C . GLU B 1 40 ? 8.031 -14.57 -10.086 1 94.06 40 GLU B C 1
ATOM 3124 O O . GLU B 1 40 ? 8.516 -15.68 -9.859 1 94.06 40 GLU B O 1
ATOM 3129 N N . PRO B 1 41 ? 8.57 -13.75 -10.961 1 95.38 41 PRO B N 1
ATOM 3130 C CA . PRO B 1 41 ? 9.844 -14.133 -11.57 1 95.38 41 PRO B CA 1
ATOM 3131 C C . PRO B 1 41 ? 11 -14.141 -10.57 1 95.38 41 PRO B C 1
ATOM 3133 O O . PRO B 1 41 ? 11.461 -13.07 -10.156 1 95.38 41 PRO B O 1
ATOM 3136 N N . SER B 1 42 ? 11.492 -15.266 -10.148 1 90.69 42 SER B N 1
ATOM 3137 C CA . SER B 1 42 ? 12.461 -15.305 -9.062 1 90.69 42 SER B CA 1
ATOM 3138 C C . SER B 1 42 ? 13.555 -16.344 -9.336 1 90.69 42 SER B C 1
ATOM 3140 O O . SER B 1 42 ? 14.258 -16.766 -8.414 1 90.69 42 SER B O 1
ATOM 3142 N N . GLY B 1 43 ? 13.797 -16.766 -10.547 1 90.5 43 GLY B N 1
ATOM 3143 C CA . GLY B 1 43 ? 14.844 -17.734 -10.852 1 90.5 43 GLY B CA 1
ATOM 3144 C C . GLY B 1 43 ? 14.422 -18.766 -11.875 1 90.5 43 GLY B C 1
ATOM 3145 O O . GLY B 1 43 ? 13.508 -18.531 -12.672 1 90.5 43 GLY B O 1
ATOM 3146 N N . ARG B 1 44 ? 15.188 -19.875 -11.836 1 93.12 44 ARG B N 1
ATOM 3147 C CA . ARG B 1 44 ? 14.93 -20.922 -12.812 1 93.12 44 ARG B CA 1
ATOM 3148 C C . ARG B 1 44 ? 13.602 -21.625 -12.523 1 93.12 44 ARG B C 1
ATOM 3150 O O . ARG B 1 44 ? 13.227 -21.797 -11.367 1 93.12 44 ARG B O 1
ATOM 3157 N N . MET B 1 45 ? 13 -22 -13.57 1 95.25 45 MET B N 1
ATOM 3158 C CA . MET B 1 45 ? 11.68 -22.625 -13.461 1 95.25 45 MET B CA 1
ATOM 3159 C C . MET B 1 45 ? 11.797 -24.125 -13.25 1 95.25 45 MET B C 1
ATOM 3161 O O . MET B 1 45 ? 12.547 -24.797 -13.953 1 95.25 45 MET B O 1
ATOM 3165 N N . HIS B 1 46 ? 11.102 -24.562 -12.234 1 95.62 46 HIS B N 1
ATOM 3166 C CA . HIS B 1 46 ? 11.062 -26.016 -12.047 1 95.62 46 HIS B CA 1
ATOM 3167 C C . HIS B 1 46 ? 9.859 -26.625 -12.75 1 95.62 46 HIS B C 1
ATOM 3169 O O . HIS B 1 46 ? 9.016 -25.906 -13.297 1 95.62 46 HIS B O 1
ATOM 3175 N N . ILE B 1 47 ? 9.727 -27.969 -12.766 1 96.25 47 ILE B N 1
ATOM 3176 C CA . ILE B 1 47 ? 8.781 -28.719 -13.57 1 96.25 47 ILE B CA 1
ATOM 3177 C C . ILE B 1 47 ? 7.359 -28.453 -13.094 1 96.25 47 ILE B C 1
ATOM 3179 O O . ILE B 1 47 ? 6.414 -28.484 -13.891 1 96.25 47 ILE B O 1
ATOM 3183 N N . ALA B 1 48 ? 7.148 -28.172 -11.781 1 94.75 48 ALA B N 1
ATOM 3184 C CA . ALA B 1 48 ? 5.82 -27.828 -11.281 1 94.75 48 ALA B CA 1
ATOM 3185 C C . ALA B 1 48 ? 5.293 -26.562 -11.93 1 94.75 48 ALA B C 1
ATOM 3187 O O . ALA B 1 48 ? 4.148 -26.516 -12.383 1 94.75 48 ALA B O 1
ATOM 3188 N N . GLN B 1 49 ? 6.094 -25.578 -12.062 1 94.5 49 GLN B N 1
ATOM 3189 C CA . GLN B 1 49 ? 5.738 -24.297 -12.648 1 94.5 49 GLN B CA 1
ATOM 3190 C C . GLN B 1 49 ? 5.672 -24.375 -14.172 1 94.5 49 GLN B C 1
ATOM 3192 O O . GLN B 1 49 ? 4.984 -23.578 -14.812 1 94.5 49 GLN B O 1
ATOM 3197 N N . GLY B 1 50 ? 6.449 -25.266 -14.719 1 96.12 50 GLY B N 1
ATOM 3198 C CA . GLY B 1 50 ? 6.508 -25.375 -16.172 1 96.12 50 GLY B CA 1
ATOM 3199 C C . GLY B 1 50 ? 5.508 -26.375 -16.734 1 96.12 50 GLY B C 1
ATOM 3200 O O . GLY B 1 50 ? 4.426 -25.984 -17.172 1 96.12 50 GLY B O 1
ATOM 3201 N N . VAL B 1 51 ? 5.789 -27.641 -16.469 1 97.19 51 VAL B N 1
ATOM 3202 C CA . VAL B 1 51 ? 5.043 -28.719 -17.109 1 97.19 51 VAL B CA 1
ATOM 3203 C C . VAL B 1 51 ? 3.645 -28.812 -16.5 1 97.19 51 VAL B C 1
ATOM 3205 O O . VAL B 1 51 ? 2.65 -28.859 -17.234 1 97.19 51 VAL B O 1
ATOM 3208 N N . MET B 1 52 ? 3.578 -28.812 -15.203 1 95.94 52 MET B N 1
ATOM 3209 C CA . MET B 1 52 ? 2.271 -28.938 -14.562 1 95.94 52 MET B CA 1
ATOM 3210 C C . MET B 1 52 ? 1.388 -27.734 -14.898 1 95.94 52 MET B C 1
ATOM 3212 O O . MET B 1 52 ? 0.195 -27.906 -15.164 1 95.94 52 MET B O 1
ATOM 3216 N N . LYS B 1 53 ? 1.954 -26.562 -14.883 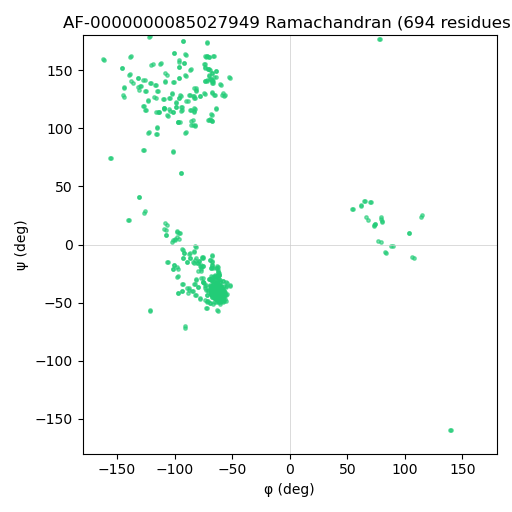1 96.69 53 LYS B N 1
ATOM 3217 C CA . LYS B 1 53 ? 1.188 -25.375 -15.242 1 96.69 53 LYS B CA 1
ATOM 3218 C C . LYS B 1 53 ? 0.717 -25.453 -16.703 1 96.69 53 LYS B C 1
ATOM 3220 O O . LYS B 1 53 ? -0.424 -25.109 -17 1 96.69 53 LYS B O 1
ATOM 3225 N N . CYS B 1 54 ? 1.568 -25.891 -17.547 1 97.62 54 CYS B N 1
ATOM 3226 C CA . CYS B 1 54 ? 1.195 -26.062 -18.938 1 97.62 54 CYS B CA 1
ATOM 3227 C C . CYS B 1 54 ? 0.01 -27 -19.078 1 97.62 54 CYS B C 1
ATOM 3229 O O . CYS B 1 54 ? -0.941 -26.719 -19.812 1 97.62 54 CYS B O 1
ATOM 3231 N N . LEU B 1 55 ? 0.072 -28.109 -18.359 1 97.31 55 LEU B N 1
ATOM 3232 C CA . LEU B 1 55 ? -1.022 -29.078 -18.375 1 97.31 55 LEU B CA 1
ATOM 3233 C C . LEU B 1 55 ? -2.332 -28.422 -17.953 1 97.31 55 LEU B C 1
ATOM 3235 O O . LEU B 1 55 ? -3.35 -28.562 -18.641 1 97.31 55 LEU B O 1
ATOM 3239 N N . ASN B 1 56 ? -2.283 -27.703 -16.875 1 97.62 56 ASN B N 1
ATOM 3240 C CA . ASN B 1 56 ? -3.479 -27.078 -16.328 1 97.62 56 ASN B CA 1
ATOM 3241 C C . ASN B 1 56 ? -4.043 -26.016 -17.266 1 97.62 56 ASN B C 1
ATOM 3243 O O . ASN B 1 56 ? -5.254 -25.969 -17.5 1 97.62 56 ASN B O 1
ATOM 3247 N N . VAL B 1 57 ? -3.191 -25.203 -17.828 1 98.12 57 VAL B N 1
ATOM 3248 C CA . VAL B 1 57 ? -3.604 -24.125 -18.719 1 98.12 57 VAL B CA 1
ATOM 3249 C C . VAL B 1 57 ? -4.227 -24.719 -19.984 1 98.12 57 VAL B C 1
ATOM 3251 O O . VAL B 1 57 ? -5.273 -24.25 -20.438 1 98.12 57 VAL B O 1
ATOM 3254 N N . ASN B 1 58 ? -3.598 -25.75 -20.516 1 97.69 58 ASN B N 1
ATOM 3255 C CA . ASN B 1 58 ? -4.121 -26.375 -21.719 1 97.69 58 ASN B CA 1
ATOM 3256 C C . ASN B 1 58 ? -5.496 -26.984 -21.484 1 97.69 58 ASN B C 1
ATOM 3258 O O . ASN B 1 58 ? -6.371 -26.922 -22.344 1 97.69 58 ASN B O 1
ATOM 3262 N N . LYS B 1 59 ? -5.695 -27.578 -20.328 1 97.56 59 LYS B N 1
ATOM 3263 C CA . LYS B 1 59 ? -7.008 -28.125 -20 1 97.56 59 LYS B CA 1
ATOM 3264 C C . LYS B 1 59 ? -8.062 -27.031 -19.938 1 97.56 59 LYS B C 1
ATOM 3266 O O . LYS B 1 59 ? -9.148 -27.172 -20.5 1 97.56 59 LYS B O 1
ATOM 3271 N N . LEU B 1 60 ? -7.742 -25.922 -19.359 1 98.38 60 LEU B N 1
ATOM 3272 C CA . LEU B 1 60 ? -8.688 -24.828 -19.172 1 98.38 60 LEU B CA 1
ATOM 3273 C C . LEU B 1 60 ? -8.984 -24.156 -20.516 1 98.38 60 LEU B C 1
ATOM 3275 O O . LEU B 1 60 ? -10.141 -23.828 -20.797 1 98.38 60 LEU B O 1
ATOM 3279 N N . THR B 1 61 ? -7.938 -23.938 -21.297 1 98 61 THR B N 1
ATOM 3280 C CA . THR B 1 61 ? -8.164 -23.312 -22.594 1 98 61 THR B CA 1
ATOM 3281 C C . THR B 1 61 ? -8.961 -24.234 -23.516 1 98 61 THR B C 1
ATOM 3283 O O . THR B 1 61 ? -9.812 -23.766 -24.281 1 98 61 THR B O 1
ATOM 3286 N N . LYS B 1 62 ? -8.68 -25.547 -23.422 1 97.5 62 LYS B N 1
ATOM 3287 C CA . LYS B 1 62 ? -9.461 -26.516 -24.172 1 97.5 62 LYS B CA 1
ATOM 3288 C C . LYS B 1 62 ? -10.93 -26.484 -23.75 1 97.5 62 LYS B C 1
ATOM 3290 O O . LYS B 1 62 ? -11.82 -26.688 -24.594 1 97.5 62 LYS B O 1
ATOM 3295 N N . ALA B 1 63 ? -11.148 -26.141 -22.516 1 97.56 63 ALA B N 1
ATOM 3296 C CA . ALA B 1 63 ? -12.508 -26.062 -22 1 97.56 63 ALA B CA 1
ATOM 3297 C C . ALA B 1 63 ? -13.172 -24.734 -22.359 1 97.56 63 ALA B C 1
ATOM 3299 O O . ALA B 1 63 ? -14.312 -24.484 -21.984 1 97.56 63 ALA B O 1
ATOM 3300 N N . GLY B 1 64 ? -12.43 -23.875 -23.047 1 97.31 64 GLY B N 1
ATOM 3301 C CA . GLY B 1 64 ? -13.031 -22.656 -23.562 1 97.31 64 GLY B CA 1
ATOM 3302 C C . GLY B 1 64 ? -12.664 -21.422 -22.75 1 97.31 64 GLY B C 1
ATOM 3303 O O . GLY B 1 64 ? -13.172 -20.328 -23.016 1 97.31 64 GLY B O 1
ATOM 3304 N N . CYS B 1 65 ? -11.758 -21.531 -21.859 1 98.44 65 CYS B N 1
ATOM 3305 C CA . CYS B 1 65 ? -11.367 -20.406 -21.016 1 98.44 65 CYS B CA 1
ATOM 3306 C C . CYS B 1 65 ? -10.289 -19.578 -21.703 1 98.44 65 CYS B C 1
ATOM 3308 O O . CYS B 1 65 ? -9.586 -20.062 -22.578 1 98.44 65 CYS B O 1
ATOM 3310 N N . HIS B 1 66 ? -10.273 -18.328 -21.406 1 98.75 66 HIS B N 1
ATOM 3311 C CA . HIS B 1 66 ? -9.148 -17.438 -21.688 1 98.75 66 HIS B CA 1
ATOM 3312 C C . HIS B 1 66 ? -8.227 -17.328 -20.469 1 98.75 66 HIS B C 1
ATOM 3314 O O . HIS B 1 66 ? -8.68 -17.078 -19.359 1 98.75 66 HIS B O 1
ATOM 3320 N N . PHE B 1 67 ? -6.957 -17.562 -20.734 1 98.62 67 PHE B N 1
ATOM 3321 C CA . PHE B 1 67 ? -6.043 -17.625 -19.609 1 98.62 67 PHE B CA 1
ATOM 3322 C C . PHE B 1 67 ? -5.117 -16.406 -19.594 1 98.62 67 PHE B C 1
ATOM 3324 O O . PHE B 1 67 ? -4.414 -16.156 -20.578 1 98.62 67 PHE B O 1
ATOM 3331 N N . LYS B 1 68 ? -5.09 -15.688 -18.469 1 98.56 68 LYS B N 1
ATOM 3332 C CA . LYS B 1 68 ? -4.203 -14.547 -18.266 1 98.56 68 LYS B CA 1
ATOM 3333 C C . LYS B 1 68 ? -3.053 -14.898 -17.328 1 98.56 68 LYS B C 1
ATOM 3335 O O . LYS B 1 68 ? -3.268 -15.148 -16.141 1 98.56 68 LYS B O 1
ATOM 3340 N N . PHE B 1 69 ? -1.897 -14.945 -17.906 1 98.19 69 PHE B N 1
ATOM 3341 C CA . PHE B 1 69 ? -0.694 -15.055 -17.094 1 98.19 69 PHE B CA 1
ATOM 3342 C C . PHE B 1 69 ? -0.254 -13.68 -16.594 1 98.19 69 PHE B C 1
ATOM 3344 O O . PHE B 1 69 ? 0.117 -12.82 -17.391 1 98.19 69 PHE B O 1
ATOM 3351 N N . TRP B 1 70 ? -0.332 -13.516 -15.32 1 98.06 70 TRP B N 1
ATOM 3352 C CA . TRP B 1 70 ? 0.098 -12.281 -14.672 1 98.06 70 TRP B CA 1
ATOM 3353 C C . TRP B 1 70 ? 1.568 -12.359 -14.273 1 98.06 70 TRP B C 1
ATOM 3355 O O . TRP B 1 70 ? 1.92 -13.031 -13.297 1 98.06 70 TRP B O 1
ATOM 3365 N N . VAL B 1 71 ? 2.445 -11.82 -15.109 1 97.81 71 VAL B N 1
ATOM 3366 C CA . VAL B 1 71 ? 3.863 -11.766 -14.773 1 97.81 71 VAL B CA 1
ATOM 3367 C C . VAL B 1 71 ? 4.09 -10.742 -13.656 1 97.81 71 VAL B C 1
ATOM 3369 O O . VAL B 1 71 ? 4.113 -9.531 -13.906 1 97.81 71 VAL B O 1
ATOM 3372 N N . ALA B 1 72 ? 4.344 -11.18 -12.539 1 97.69 72 ALA B N 1
ATOM 3373 C CA . ALA B 1 72 ? 4.27 -10.375 -11.328 1 97.69 72 ALA B CA 1
ATOM 3374 C C . ALA B 1 72 ? 5.633 -9.781 -10.977 1 97.69 72 ALA B C 1
ATOM 3376 O O . ALA B 1 72 ? 6.148 -10.016 -9.875 1 97.69 72 ALA B O 1
ATOM 3377 N N . ASP B 1 73 ? 6.168 -8.977 -11.852 1 97.44 73 ASP B N 1
ATOM 3378 C CA . ASP B 1 73 ? 7.496 -8.398 -11.641 1 97.44 73 ASP B CA 1
ATOM 3379 C C . ASP B 1 73 ? 7.5 -7.43 -10.469 1 97.44 73 ASP B C 1
ATOM 3381 O O . ASP B 1 73 ? 8.438 -7.422 -9.664 1 97.44 73 ASP B O 1
ATOM 3385 N N . TRP B 1 74 ? 6.441 -6.629 -10.234 1 96.19 74 TRP B N 1
ATOM 3386 C CA . TRP B 1 74 ? 6.348 -5.727 -9.094 1 96.19 74 TRP B CA 1
ATOM 3387 C C . TRP B 1 74 ? 6.234 -6.508 -7.789 1 96.19 74 TRP B C 1
ATOM 3389 O O . TRP B 1 74 ? 6.75 -6.078 -6.754 1 96.19 74 TRP B O 1
ATOM 3399 N N . PHE B 1 75 ? 5.551 -7.57 -7.879 1 97.44 75 PHE B N 1
ATOM 3400 C CA . PHE B 1 75 ? 5.383 -8.383 -6.68 1 97.44 75 PHE B CA 1
ATOM 3401 C C . PHE B 1 75 ? 6.703 -9.023 -6.273 1 97.44 75 PHE B C 1
ATOM 3403 O O . PHE B 1 75 ? 7.035 -9.07 -5.086 1 97.44 75 PHE B O 1
ATOM 3410 N N . ALA B 1 76 ? 7.395 -9.523 -7.324 1 96.19 76 ALA B N 1
ATOM 3411 C CA . ALA B 1 76 ? 8.734 -10.039 -7.047 1 96.19 76 ALA B CA 1
ATOM 3412 C C . ALA B 1 76 ? 9.617 -8.961 -6.426 1 96.19 76 ALA B C 1
ATOM 3414 O O . ALA B 1 76 ? 10.391 -9.242 -5.5 1 96.19 76 ALA B O 1
ATOM 3415 N N . LEU B 1 77 ? 9.484 -7.773 -6.941 1 95.06 77 LEU B N 1
ATOM 3416 C CA . LEU B 1 77 ? 10.234 -6.641 -6.41 1 95.06 77 LEU B CA 1
ATOM 3417 C C . LEU B 1 77 ? 9.875 -6.387 -4.949 1 95.06 77 LEU B C 1
ATOM 3419 O O . LEU B 1 77 ? 10.766 -6.238 -4.105 1 95.06 77 LEU B O 1
ATOM 3423 N N . MET B 1 78 ? 8.602 -6.363 -4.621 1 94.5 78 MET B N 1
ATOM 3424 C CA . MET B 1 78 ? 8.117 -6.082 -3.273 1 94.5 78 MET B CA 1
ATOM 3425 C C . MET B 1 78 ? 8.562 -7.172 -2.299 1 94.5 78 MET B C 1
ATOM 3427 O O . MET B 1 78 ? 8.703 -6.914 -1.102 1 94.5 78 MET B O 1
ATOM 3431 N N . ASN B 1 79 ? 8.781 -8.352 -2.867 1 92.88 79 ASN B N 1
ATOM 3432 C CA . ASN B 1 79 ? 9.242 -9.469 -2.053 1 92.88 79 ASN B CA 1
ATOM 3433 C C . ASN B 1 79 ? 10.758 -9.617 -2.113 1 92.88 79 ASN B C 1
ATOM 3435 O O . ASN B 1 79 ? 11.297 -10.648 -1.721 1 92.88 79 ASN B O 1
ATOM 3439 N N . ASN B 1 80 ? 11.492 -8.648 -2.686 1 90.88 80 ASN B N 1
ATOM 3440 C CA . ASN B 1 80 ? 12.945 -8.5 -2.729 1 90.88 80 ASN B CA 1
ATOM 3441 C C . ASN B 1 80 ? 13.602 -9.672 -3.457 1 90.88 80 ASN B C 1
ATOM 3443 O O . ASN B 1 80 ? 14.68 -10.125 -3.064 1 90.88 80 ASN B O 1
ATOM 3447 N N . LYS B 1 81 ? 12.914 -10.156 -4.418 1 91.81 81 LYS B N 1
ATOM 3448 C CA . LYS B 1 81 ? 13.531 -11.203 -5.238 1 91.81 81 LYS B CA 1
ATOM 3449 C C . LYS B 1 81 ? 14.648 -10.633 -6.098 1 91.81 81 LYS B C 1
ATOM 3451 O O . LYS B 1 81 ? 14.648 -9.445 -6.422 1 91.81 81 LYS B O 1
ATOM 3456 N N . MET B 1 82 ? 15.625 -11.469 -6.398 1 92.88 82 MET B N 1
ATOM 3457 C CA . MET B 1 82 ? 16.766 -11.086 -7.219 1 92.88 82 MET B CA 1
ATOM 3458 C C . MET B 1 82 ? 17.453 -9.844 -6.652 1 92.88 82 MET B C 1
ATOM 3460 O O . MET B 1 82 ? 17.891 -8.969 -7.41 1 92.88 82 MET B O 1
ATOM 3464 N N . GLY B 1 83 ? 17.391 -9.68 -5.332 1 88.69 83 GLY B N 1
ATOM 3465 C CA . GLY B 1 83 ? 18.031 -8.562 -4.656 1 88.69 83 GLY B CA 1
ATOM 3466 C C . GLY B 1 83 ? 17.312 -7.242 -4.887 1 88.69 83 GLY B C 1
ATOM 3467 O O . GLY B 1 83 ? 17.922 -6.176 -4.793 1 88.69 83 GLY B O 1
ATOM 3468 N N . GLY B 1 84 ? 16.109 -7.355 -5.34 1 89.75 84 GLY B N 1
ATOM 3469 C CA . GLY B 1 84 ? 15.352 -6.141 -5.59 1 89.75 84 GLY B CA 1
ATOM 3470 C C . GLY B 1 84 ? 15.727 -5.457 -6.891 1 89.75 84 GLY B C 1
ATOM 3471 O O . GLY B 1 84 ? 15.508 -4.254 -7.051 1 89.75 84 GLY B O 1
ATOM 3472 N N . ASP B 1 85 ? 16.281 -6.164 -7.781 1 93.94 85 ASP B N 1
ATOM 3473 C CA . ASP B 1 85 ? 16.656 -5.637 -9.086 1 93.94 85 ASP B CA 1
ATOM 3474 C C . ASP B 1 85 ? 15.578 -5.91 -10.133 1 93.94 85 ASP B C 1
ATOM 3476 O O . ASP B 1 85 ? 15.492 -7.016 -10.664 1 93.94 85 ASP B O 1
ATOM 3480 N N . LEU B 1 86 ? 14.867 -4.918 -10.492 1 94.25 86 LEU B N 1
ATOM 3481 C CA . LEU B 1 86 ? 13.711 -5.062 -11.375 1 94.25 86 LEU B CA 1
ATOM 3482 C C . LEU B 1 86 ? 14.141 -5.574 -12.75 1 94.25 86 LEU B C 1
ATOM 3484 O O . LEU B 1 86 ? 13.43 -6.371 -13.367 1 94.25 86 LEU B O 1
ATOM 3488 N N . LYS B 1 87 ? 15.25 -5.117 -13.242 1 96 87 LYS B N 1
ATOM 3489 C CA . LYS B 1 87 ? 15.734 -5.555 -14.547 1 96 87 LYS B CA 1
ATOM 3490 C C . LYS B 1 87 ? 16.031 -7.051 -14.555 1 96 87 LYS B C 1
ATOM 3492 O O . LYS B 1 87 ? 15.68 -7.754 -15.508 1 96 87 LYS B O 1
ATOM 3497 N N . LYS B 1 88 ? 16.641 -7.516 -13.516 1 96.75 88 LYS B N 1
ATOM 3498 C CA . LYS B 1 88 ? 16.906 -8.945 -13.391 1 96.75 88 LYS B CA 1
ATOM 3499 C C . LYS B 1 88 ? 15.594 -9.734 -13.297 1 96.75 88 LYS B C 1
ATOM 3501 O O . LYS B 1 88 ? 15.445 -10.781 -13.938 1 96.75 88 LYS B O 1
ATOM 3506 N N . ILE B 1 89 ? 14.688 -9.172 -12.523 1 97.19 89 ILE B N 1
ATOM 3507 C CA . ILE B 1 89 ? 13.375 -9.797 -12.352 1 97.19 89 ILE B CA 1
ATOM 3508 C C . ILE B 1 89 ? 12.68 -9.922 -13.703 1 97.19 89 ILE B C 1
ATOM 3510 O O . ILE B 1 89 ? 12.125 -10.977 -14.031 1 97.19 89 ILE B O 1
ATOM 3514 N N . GLN B 1 90 ? 12.742 -8.922 -14.484 1 97.5 90 GLN B N 1
ATOM 3515 C CA . GLN B 1 90 ? 12.078 -8.906 -15.781 1 97.5 90 GLN B CA 1
ATOM 3516 C C . GLN B 1 90 ? 12.742 -9.867 -16.75 1 97.5 90 GLN B C 1
ATOM 3518 O O . GLN B 1 90 ? 12.07 -10.5 -17.578 1 97.5 90 GLN B O 1
ATOM 3523 N N . LYS B 1 91 ? 14.047 -9.992 -16.656 1 97.38 91 LYS B N 1
ATOM 3524 C CA . LYS B 1 91 ? 14.75 -10.984 -17.469 1 97.38 91 LYS B CA 1
ATOM 3525 C C . LYS B 1 91 ? 14.305 -12.398 -17.109 1 97.38 91 LYS B C 1
ATOM 3527 O O . LYS B 1 91 ? 14.117 -13.242 -18 1 97.38 91 LYS B O 1
ATOM 3532 N N . VAL B 1 92 ? 14.172 -12.602 -15.852 1 97.06 92 VAL B N 1
ATOM 3533 C CA . VAL B 1 92 ? 13.695 -13.906 -15.406 1 97.06 92 VAL B CA 1
ATOM 3534 C C . VAL B 1 92 ? 12.281 -14.148 -15.922 1 97.06 92 VAL B C 1
ATOM 3536 O O . VAL B 1 92 ? 11.945 -15.266 -16.328 1 97.06 92 VAL B O 1
ATOM 3539 N N . GLY B 1 93 ? 11.445 -13.133 -15.875 1 97.5 93 GLY B N 1
ATOM 3540 C CA . GLY B 1 93 ? 10.109 -13.25 -16.438 1 97.5 93 GLY B CA 1
ATOM 3541 C C . GLY B 1 93 ? 10.109 -13.625 -17.906 1 97.5 93 GLY B C 1
ATOM 3542 O O . GLY B 1 93 ? 9.305 -14.453 -18.344 1 97.5 93 GLY B O 1
ATOM 3543 N N . GLN B 1 94 ? 10.984 -13.023 -18.672 1 97.69 94 GLN B N 1
ATOM 3544 C CA . GLN B 1 94 ? 11.117 -13.359 -20.078 1 97.69 94 GLN B CA 1
ATOM 3545 C C . GLN B 1 94 ? 11.516 -14.82 -20.266 1 97.69 94 GLN B C 1
ATOM 3547 O O . GLN B 1 94 ? 10.969 -15.508 -21.141 1 97.69 94 GLN B O 1
ATOM 3552 N N . TYR B 1 95 ? 12.414 -15.219 -19.438 1 97.62 95 TYR B N 1
ATOM 3553 C CA . TYR B 1 95 ? 12.836 -16.609 -19.453 1 97.62 95 TYR B CA 1
ATOM 3554 C C . TYR B 1 95 ? 11.664 -17.547 -19.188 1 97.62 95 TYR B C 1
ATOM 3556 O O . TYR B 1 95 ? 11.484 -18.547 -19.906 1 97.62 95 TYR B O 1
ATOM 3564 N N . MET B 1 96 ? 10.844 -17.234 -18.234 1 97 96 MET B N 1
ATOM 3565 C CA . MET B 1 96 ? 9.703 -18.078 -17.906 1 97 96 MET B CA 1
ATOM 3566 C C . MET B 1 96 ? 8.742 -18.172 -19.078 1 97 96 MET B C 1
ATOM 3568 O O . MET B 1 96 ? 8.242 -19.266 -19.391 1 97 96 MET B O 1
ATOM 3572 N N . VAL B 1 97 ? 8.492 -17.078 -19.734 1 96.25 97 VAL B N 1
ATOM 3573 C CA . VAL B 1 97 ? 7.605 -17.047 -20.891 1 96.25 97 VAL B CA 1
ATOM 3574 C C . VAL B 1 97 ? 8.172 -17.953 -22 1 96.25 97 VAL B C 1
ATOM 3576 O O . VAL B 1 97 ? 7.434 -18.719 -22.625 1 96.25 97 VAL B O 1
ATOM 3579 N N . GLU B 1 98 ? 9.484 -17.906 -22.203 1 96.94 98 GLU B N 1
ATOM 3580 C CA . GLU B 1 98 ? 10.133 -18.75 -23.203 1 96.94 98 GLU B CA 1
ATOM 3581 C C . GLU B 1 98 ? 9.977 -20.234 -22.859 1 96.94 98 GLU B C 1
ATOM 3583 O O . GLU B 1 98 ? 9.781 -21.062 -23.75 1 96.94 98 GLU B O 1
ATOM 3588 N N . VAL B 1 99 ? 10.047 -20.516 -21.625 1 97.81 99 VAL B N 1
ATOM 3589 C CA . VAL B 1 99 ? 9.922 -21.891 -21.188 1 97.81 99 VAL B CA 1
ATOM 3590 C C . VAL B 1 99 ? 8.531 -22.422 -21.531 1 97.81 99 VAL B C 1
ATOM 3592 O O . VAL B 1 99 ? 8.383 -23.516 -22.078 1 97.81 99 VAL B O 1
ATOM 3595 N N . TRP B 1 100 ? 7.496 -21.641 -21.219 1 97.12 100 TRP B N 1
ATOM 3596 C CA . TRP B 1 100 ? 6.125 -22.078 -21.453 1 97.12 100 TRP B CA 1
ATOM 3597 C C . TRP B 1 100 ? 5.844 -22.203 -22.938 1 97.12 100 TRP B C 1
ATOM 3599 O O . TRP B 1 100 ? 5.133 -23.125 -23.359 1 97.12 100 TRP B O 1
ATOM 3609 N N . LYS B 1 101 ? 6.43 -21.375 -23.719 1 95.06 101 LYS B N 1
ATOM 3610 C CA . LYS B 1 101 ? 6.316 -21.516 -25.156 1 95.06 101 LYS B CA 1
ATOM 3611 C C . LYS B 1 101 ? 6.996 -22.797 -25.656 1 95.06 101 LYS B C 1
ATOM 3613 O O . LYS B 1 101 ? 6.422 -23.547 -26.453 1 95.06 101 LYS B O 1
ATOM 3618 N N . ALA B 1 102 ? 8.117 -23.047 -25.125 1 97.19 102 ALA B N 1
ATOM 3619 C CA . ALA B 1 102 ? 8.977 -24.141 -25.594 1 97.19 102 ALA B CA 1
ATOM 3620 C C . ALA B 1 102 ? 8.414 -25.5 -25.188 1 97.19 102 ALA B C 1
ATOM 3622 O O . ALA B 1 102 ? 8.57 -26.484 -25.906 1 97.19 102 ALA B O 1
ATOM 3623 N N . VAL B 1 103 ? 7.805 -25.547 -24.031 1 96.81 103 VAL B N 1
ATOM 3624 C CA . VAL B 1 103 ? 7.348 -26.844 -23.516 1 96.81 103 VAL B CA 1
ATOM 3625 C C . VAL B 1 103 ? 6.09 -27.281 -24.266 1 96.81 103 VAL B C 1
ATOM 3627 O O . VAL B 1 103 ? 5.723 -28.453 -24.234 1 96.81 103 VAL B O 1
ATOM 3630 N N . GLY B 1 104 ? 5.379 -26.328 -24.953 1 93.12 104 GLY B N 1
ATOM 3631 C CA . GLY B 1 104 ? 4.266 -26.734 -25.797 1 93.12 104 GLY B CA 1
ATOM 3632 C C . GLY B 1 104 ? 2.926 -26.234 -25.297 1 93.12 104 GLY B C 1
ATOM 3633 O O . GLY B 1 104 ? 1.887 -26.828 -25.578 1 93.12 104 GLY B O 1
ATOM 3634 N N . MET B 1 105 ? 2.947 -25.172 -24.531 1 96.38 105 MET B N 1
ATOM 3635 C CA . MET B 1 105 ? 1.682 -24.578 -24.109 1 96.38 105 MET B CA 1
ATOM 3636 C C . MET B 1 105 ? 0.906 -24.031 -25.297 1 96.38 105 MET B C 1
ATOM 3638 O O . MET B 1 105 ? 1.481 -23.391 -26.188 1 96.38 105 MET B O 1
ATOM 3642 N N . ASP B 1 106 ? -0.341 -24.422 -25.391 1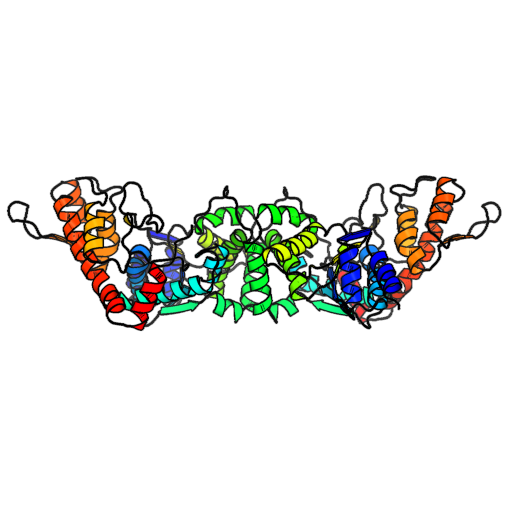 96.38 106 ASP B N 1
ATOM 3643 C CA . ASP B 1 106 ? -1.207 -23.812 -26.391 1 96.38 106 ASP B CA 1
ATOM 3644 C C . ASP B 1 106 ? -1.485 -22.359 -26.062 1 96.38 106 ASP B C 1
ATOM 3646 O O . ASP B 1 106 ? -2.244 -22.062 -25.141 1 96.38 106 ASP B O 1
ATOM 3650 N N . LEU B 1 107 ? -0.988 -21.484 -26.859 1 96.62 107 LEU B N 1
ATOM 3651 C CA . LEU B 1 107 ? -1.02 -20.062 -26.516 1 96.62 107 LEU B CA 1
ATOM 3652 C C . LEU B 1 107 ? -2.193 -19.359 -27.203 1 96.62 107 LEU B C 1
ATOM 3654 O O . LEU B 1 107 ? -2.354 -18.156 -27.078 1 96.62 107 LEU B O 1
ATOM 3658 N N . SER B 1 108 ? -3.043 -20.125 -27.859 1 96.88 108 SER B N 1
ATOM 3659 C CA . SER B 1 108 ? -4.102 -19.531 -28.672 1 96.88 108 SER B CA 1
ATOM 3660 C C . SER B 1 108 ? -5.066 -18.719 -27.812 1 96.88 108 SER B C 1
ATOM 3662 O O . SER B 1 108 ? -5.68 -17.766 -28.281 1 96.88 108 SER B O 1
ATOM 3664 N N . ARG B 1 109 ? -5.223 -19.062 -26.547 1 97.81 109 ARG B N 1
ATOM 3665 C CA . ARG B 1 109 ? -6.133 -18.375 -25.641 1 97.81 109 ARG B CA 1
ATOM 3666 C C . ARG B 1 109 ? -5.406 -17.922 -24.375 1 97.81 109 ARG B C 1
ATOM 3668 O O . ARG B 1 109 ? -5.996 -17.891 -23.297 1 97.81 109 ARG B O 1
ATOM 3675 N N . VAL B 1 110 ? -4.105 -17.703 -24.562 1 98.12 110 VAL B N 1
ATOM 3676 C CA . VAL B 1 110 ? -3.271 -17.312 -23.422 1 98.12 110 VAL B CA 1
ATOM 3677 C C . VAL B 1 110 ? -2.707 -15.914 -23.641 1 98.12 110 VAL B C 1
ATOM 3679 O O . VAL B 1 110 ? -2.357 -15.547 -24.766 1 98.12 110 VAL B O 1
ATOM 3682 N N . GLU B 1 111 ? -2.73 -15.141 -22.609 1 97.38 111 GLU B N 1
ATOM 3683 C CA . GLU B 1 111 ? -2.125 -13.812 -22.609 1 97.38 111 GLU B CA 1
ATOM 3684 C C . GLU B 1 111 ? -1.126 -13.664 -21.469 1 97.38 111 GLU B C 1
ATOM 3686 O O . GLU B 1 111 ? -1.409 -14.047 -20.328 1 97.38 111 GLU B O 1
ATOM 3691 N N . PHE B 1 112 ? 0.057 -13.141 -21.797 1 97.44 112 PHE B N 1
ATOM 3692 C CA . PHE B 1 112 ? 1.035 -12.773 -20.781 1 97.44 112 PHE B CA 1
ATOM 3693 C C . PHE B 1 112 ? 0.98 -11.273 -20.5 1 97.44 112 PHE B C 1
ATOM 3695 O O . PHE B 1 112 ? 1.116 -10.461 -21.422 1 97.44 112 PHE B O 1
ATOM 3702 N N . ILE B 1 113 ? 0.736 -10.891 -19.281 1 98 113 ILE B N 1
ATOM 3703 C CA . ILE B 1 113 ? 0.574 -9.492 -18.891 1 98 113 ILE B CA 1
ATOM 3704 C C . ILE B 1 113 ? 1.574 -9.133 -17.797 1 98 113 ILE B C 1
ATOM 3706 O O . ILE B 1 113 ? 1.61 -9.781 -16.75 1 98 113 ILE B O 1
ATOM 3710 N N . TRP B 1 114 ? 2.342 -8.156 -18.047 1 97.81 114 TRP B N 1
ATOM 3711 C CA . TRP B 1 114 ? 3.314 -7.699 -17.047 1 97.81 114 TRP B CA 1
ATOM 3712 C C . TRP B 1 114 ? 2.664 -6.77 -16.031 1 97.81 114 TRP B C 1
ATOM 3714 O O . TRP B 1 114 ? 2.072 -5.75 -16.406 1 97.81 114 TRP B O 1
ATOM 3724 N N . SER B 1 115 ? 2.793 -7.066 -14.773 1 97.62 115 SER B N 1
ATOM 3725 C CA . SER B 1 115 ? 2.088 -6.332 -13.727 1 97.62 115 SER B CA 1
ATOM 3726 C C . SER B 1 115 ? 2.535 -4.879 -13.672 1 97.62 115 SER B C 1
ATOM 3728 O O . SER B 1 115 ? 1.705 -3.969 -13.602 1 97.62 115 SER B O 1
ATOM 3730 N N . SER B 1 116 ? 3.855 -4.629 -13.719 1 95.69 116 SER B N 1
ATOM 3731 C CA . SER B 1 116 ? 4.367 -3.264 -13.641 1 95.69 116 SER B CA 1
ATOM 3732 C C . SER B 1 116 ? 3.812 -2.396 -14.766 1 95.69 116 SER B C 1
ATOM 3734 O O . SER B 1 116 ? 3.334 -1.287 -14.523 1 95.69 116 SER B O 1
ATOM 3736 N N . GLU B 1 117 ? 3.783 -2.953 -15.961 1 96 117 GLU B N 1
ATOM 3737 C CA . GLU B 1 117 ? 3.32 -2.207 -17.125 1 96 117 GLU B CA 1
ATOM 3738 C C . GLU B 1 117 ? 1.82 -1.938 -17.047 1 96 117 GLU B C 1
ATOM 3740 O O . GLU B 1 117 ? 1.377 -0.806 -17.25 1 96 117 GLU B O 1
ATOM 3745 N N . GLU B 1 118 ? 1.072 -2.947 -16.797 1 97.06 118 GLU B N 1
ATOM 3746 C CA . GLU B 1 118 ? -0.384 -2.84 -16.812 1 97.06 118 GLU B CA 1
ATOM 3747 C C . GLU B 1 118 ? -0.887 -1.947 -15.688 1 97.06 118 GLU B C 1
ATOM 3749 O O . GLU B 1 118 ? -1.796 -1.138 -15.883 1 97.06 118 GLU B O 1
ATOM 3754 N N . ILE B 1 119 ? -0.321 -2.066 -14.492 1 96.5 119 ILE B N 1
ATOM 3755 C CA . ILE B 1 119 ? -0.724 -1.252 -13.352 1 96.5 119 ILE B CA 1
ATOM 3756 C C . ILE B 1 119 ? -0.386 0.213 -13.617 1 96.5 119 ILE B C 1
ATOM 3758 O O . ILE B 1 119 ? -1.187 1.104 -13.328 1 96.5 119 ILE B O 1
ATOM 3762 N N . ASN B 1 120 ? 0.79 0.445 -14.188 1 93.5 120 ASN B N 1
ATOM 3763 C CA . ASN B 1 120 ? 1.184 1.817 -14.484 1 93.5 120 ASN B CA 1
ATOM 3764 C C . ASN B 1 120 ? 0.276 2.441 -15.547 1 93.5 120 ASN B C 1
ATOM 3766 O O . ASN B 1 120 ? -0.028 3.635 -15.477 1 93.5 120 ASN B O 1
ATOM 3770 N N . LYS B 1 121 ? -0.142 1.633 -16.469 1 94.31 121 LYS B N 1
ATOM 3771 C CA . LYS B 1 121 ? -1 2.121 -17.547 1 94.31 121 LYS B CA 1
ATOM 3772 C C . LYS B 1 121 ? -2.395 2.461 -17.031 1 94.31 121 LYS B C 1
ATOM 3774 O O . LYS B 1 121 ? -3.051 3.367 -17.547 1 94.31 121 LYS B O 1
ATOM 3779 N N . ARG B 1 122 ? -2.816 1.768 -16.016 1 95.69 122 ARG B N 1
ATOM 3780 C CA . ARG B 1 122 ? -4.188 1.905 -15.523 1 95.69 122 ARG B CA 1
ATOM 3781 C C . ARG B 1 122 ? -4.215 2.113 -14.016 1 95.69 122 ARG B C 1
ATOM 3783 O O . ARG B 1 122 ? -5.039 1.524 -13.312 1 95.69 122 ARG B O 1
ATOM 3790 N N . GLY B 1 123 ? -3.262 2.932 -13.578 1 93.5 123 GLY B N 1
ATOM 3791 C CA . GLY B 1 123 ? -3.148 3.197 -12.156 1 93.5 123 GLY B CA 1
ATOM 3792 C C . GLY B 1 123 ? -4.414 3.777 -11.555 1 93.5 123 GLY B C 1
ATOM 3793 O O . GLY B 1 123 ? -4.754 3.482 -10.406 1 93.5 123 GLY B O 1
ATOM 3794 N N . HIS B 1 124 ? -5.203 4.547 -12.273 1 93.19 124 HIS B N 1
ATOM 3795 C CA . HIS B 1 124 ? -6.406 5.227 -11.805 1 93.19 124 HIS B CA 1
ATOM 3796 C C . HIS B 1 124 ? -7.508 4.23 -11.477 1 93.19 124 HIS B C 1
ATOM 3798 O O . HIS B 1 124 ? -8.445 4.555 -10.742 1 93.19 124 HIS B O 1
ATOM 3804 N N . GLU B 1 125 ? -7.371 3.035 -12.031 1 95.81 125 GLU B N 1
ATOM 3805 C CA . GLU B 1 125 ? -8.312 1.958 -11.734 1 95.81 125 GLU B CA 1
ATOM 3806 C C . GLU B 1 125 ? -7.77 1.033 -10.648 1 95.81 125 GLU B C 1
ATOM 3808 O O . GLU B 1 125 ? -8.5 0.644 -9.734 1 95.81 125 GLU B O 1
ATOM 3813 N N . TYR B 1 126 ? -6.531 0.745 -10.742 1 97.62 126 TYR B N 1
ATOM 3814 C CA . TYR B 1 126 ? -5.898 -0.294 -9.93 1 97.62 126 TYR B CA 1
ATOM 3815 C C . TYR B 1 126 ? -5.785 0.14 -8.477 1 97.62 126 TYR B C 1
ATOM 3817 O O . TYR B 1 126 ? -6.191 -0.591 -7.57 1 97.62 126 TYR B O 1
ATOM 3825 N N . TRP B 1 127 ? -5.312 1.288 -8.211 1 96.69 127 TRP B N 1
ATOM 3826 C CA . TRP B 1 127 ? -4.902 1.642 -6.855 1 96.69 127 TRP B CA 1
ATOM 3827 C C . TRP B 1 127 ? -6.105 2.006 -5.996 1 96.69 127 TRP B C 1
ATOM 3829 O O . TRP B 1 127 ? -6.141 1.695 -4.805 1 96.69 127 TRP B O 1
ATOM 3839 N N . PRO B 1 128 ? -7.156 2.697 -6.57 1 95.44 128 PRO B N 1
ATOM 3840 C CA . PRO B 1 128 ? -8.375 2.826 -5.77 1 95.44 128 PRO B CA 1
ATOM 3841 C C . PRO B 1 128 ? -8.922 1.479 -5.305 1 95.44 128 PRO B C 1
ATOM 3843 O O . PRO B 1 128 ? -9.43 1.366 -4.188 1 95.44 128 PRO B O 1
ATOM 3846 N N . LEU B 1 129 ? -8.805 0.486 -6.145 1 97.75 129 LEU B N 1
ATOM 3847 C CA . LEU B 1 129 ? -9.234 -0.858 -5.781 1 97.75 129 LEU B CA 1
ATOM 3848 C C . LEU B 1 129 ? -8.391 -1.416 -4.645 1 97.75 129 LEU B C 1
ATOM 3850 O O . LEU B 1 129 ? -8.922 -1.962 -3.676 1 97.75 129 LEU B O 1
ATOM 3854 N N . VAL B 1 130 ? -7.09 -1.27 -4.73 1 98.31 130 VAL B N 1
ATOM 3855 C CA . VAL B 1 130 ? -6.168 -1.727 -3.701 1 98.31 130 VAL B CA 1
ATOM 3856 C C . VAL B 1 130 ? -6.5 -1.052 -2.371 1 98.31 130 VAL B C 1
ATOM 3858 O O . VAL B 1 130 ? -6.598 -1.717 -1.339 1 98.31 130 VAL B O 1
ATOM 3861 N N . LEU B 1 131 ? -6.707 0.226 -2.443 1 97.19 131 LEU B N 1
ATOM 3862 C CA . LEU B 1 131 ? -6.965 0.981 -1.222 1 97.19 131 LEU B CA 1
ATOM 3863 C C . LEU B 1 131 ? -8.297 0.58 -0.604 1 97.19 131 LEU B C 1
ATOM 3865 O O . LEU B 1 131 ? -8.43 0.521 0.621 1 97.19 131 LEU B O 1
ATOM 3869 N N . ASP B 1 132 ? -9.305 0.341 -1.428 1 97.31 132 ASP B N 1
ATOM 3870 C CA . ASP B 1 132 ? -10.602 -0.094 -0.917 1 97.31 132 ASP B CA 1
ATOM 3871 C C . ASP B 1 132 ? -10.484 -1.438 -0.2 1 97.31 132 ASP B C 1
ATOM 3873 O O . ASP B 1 132 ? -11.047 -1.619 0.882 1 97.31 132 ASP B O 1
ATOM 3877 N N . ILE B 1 133 ? -9.75 -2.318 -0.79 1 98.5 133 ILE B N 1
ATOM 3878 C CA . ILE B 1 133 ? -9.531 -3.629 -0.185 1 98.5 133 ILE B CA 1
ATOM 3879 C C . ILE B 1 133 ? -8.781 -3.473 1.132 1 98.5 133 ILE B C 1
ATOM 3881 O O . ILE B 1 133 ? -9.133 -4.098 2.135 1 98.5 133 ILE B O 1
ATOM 3885 N N . ALA B 1 134 ? -7.773 -2.67 1.124 1 98.25 134 ALA B N 1
ATOM 3886 C CA . ALA B 1 134 ? -6.977 -2.438 2.324 1 98.25 134 ALA B CA 1
ATOM 3887 C C . ALA B 1 134 ? -7.828 -1.854 3.447 1 98.25 134 ALA B C 1
ATOM 3889 O O . ALA B 1 134 ? -7.652 -2.205 4.617 1 98.25 134 ALA B O 1
ATOM 3890 N N . ARG B 1 135 ? -8.734 -0.958 3.119 1 96.94 135 ARG B N 1
ATOM 3891 C CA . ARG B 1 135 ? -9.586 -0.294 4.105 1 96.94 135 ARG B CA 1
ATOM 3892 C C . ARG B 1 135 ? -10.57 -1.275 4.723 1 96.94 135 ARG B C 1
ATOM 3894 O O . ARG B 1 135 ? -10.93 -1.146 5.898 1 96.94 135 ARG B O 1
ATOM 3901 N N . ARG B 1 136 ? -10.953 -2.236 3.99 1 97 136 ARG B N 1
ATOM 3902 C CA . ARG B 1 136 ? -12.031 -3.131 4.406 1 97 136 ARG B CA 1
ATOM 3903 C C . ARG B 1 136 ? -11.477 -4.355 5.129 1 97 136 ARG B C 1
ATOM 3905 O O . ARG B 1 136 ? -12.234 -5.199 5.602 1 97 136 ARG B O 1
ATOM 3912 N N . ASN B 1 137 ? -10.141 -4.461 5.184 1 97.69 137 ASN B N 1
ATOM 3913 C CA . ASN B 1 137 ? -9.539 -5.613 5.852 1 97.69 137 ASN B CA 1
ATOM 3914 C C . ASN B 1 137 ? -8.648 -5.188 7.016 1 97.69 137 ASN B C 1
ATOM 3916 O O . ASN B 1 137 ? -7.906 -4.211 6.914 1 97.69 137 ASN B O 1
ATOM 3920 N N . LYS B 1 138 ? -8.75 -5.934 8.102 1 97.12 138 LYS B N 1
ATOM 3921 C CA . LYS B 1 138 ? -7.895 -5.688 9.258 1 97.12 138 LYS B CA 1
ATOM 3922 C C . LYS B 1 138 ? -6.453 -6.094 8.961 1 97.12 138 LYS B C 1
ATOM 3924 O O . LYS B 1 138 ? -6.207 -7.031 8.195 1 97.12 138 LYS B O 1
ATOM 3929 N N . LEU B 1 139 ? -5.543 -5.438 9.594 1 96.31 139 LEU B N 1
ATOM 3930 C CA . LEU B 1 139 ? -4.125 -5.746 9.43 1 96.31 139 LEU B CA 1
ATOM 3931 C C . LEU B 1 139 ? -3.84 -7.199 9.805 1 96.31 139 LEU B C 1
ATOM 3933 O O . LEU B 1 139 ? -3.068 -7.879 9.125 1 96.31 139 LEU B O 1
ATOM 3937 N N . ALA B 1 140 ? -4.48 -7.652 10.82 1 95.75 140 ALA B N 1
ATOM 3938 C CA . ALA B 1 140 ? -4.27 -9.023 11.281 1 95.75 140 ALA B CA 1
ATOM 3939 C C . ALA B 1 140 ? -4.617 -10.031 10.188 1 95.75 140 ALA B C 1
ATOM 3941 O O . ALA B 1 140 ? -3.928 -11.039 10.023 1 95.75 140 ALA B O 1
ATOM 3942 N N . ARG B 1 141 ? -5.664 -9.781 9.477 1 96.56 141 ARG B N 1
ATOM 3943 C CA . ARG B 1 141 ? -6.09 -10.656 8.391 1 96.56 141 ARG B CA 1
ATOM 3944 C C . ARG B 1 141 ? -5.062 -10.664 7.262 1 96.56 141 ARG B C 1
ATOM 3946 O O . ARG B 1 141 ? -4.734 -11.719 6.719 1 96.56 141 ARG B O 1
ATOM 3953 N N . ILE B 1 142 ? -4.555 -9.516 6.941 1 97.5 142 ILE B N 1
ATOM 3954 C CA . ILE B 1 142 ? -3.572 -9.391 5.871 1 97.5 142 ILE B CA 1
ATOM 3955 C C . ILE B 1 142 ? -2.266 -10.055 6.289 1 97.5 142 ILE B C 1
ATOM 3957 O O . ILE B 1 142 ? -1.599 -10.695 5.473 1 97.5 142 ILE B O 1
ATOM 3961 N N . LEU B 1 143 ? -1.896 -9.938 7.52 1 96.5 143 LEU B N 1
ATOM 3962 C CA . LEU B 1 143 ? -0.695 -10.578 8.047 1 96.5 143 LEU B CA 1
ATOM 3963 C C . LEU B 1 143 ? -0.764 -12.094 7.863 1 96.5 143 LEU B C 1
ATOM 3965 O O . LEU B 1 143 ? 0.226 -12.719 7.48 1 96.5 143 LEU B O 1
ATOM 3969 N N . ARG B 1 144 ? -1.896 -12.633 8.039 1 96.06 144 ARG B N 1
ATOM 3970 C CA . ARG B 1 144 ? -2.064 -14.07 7.855 1 96.06 144 ARG B CA 1
ATOM 3971 C C . ARG B 1 144 ? -1.911 -14.453 6.387 1 96.06 144 ARG B C 1
ATOM 3973 O O . ARG B 1 144 ? -1.45 -15.555 6.07 1 96.06 144 ARG B O 1
ATOM 3980 N N . CYS B 1 145 ? -2.258 -13.562 5.531 1 97.19 145 CYS B N 1
ATOM 3981 C CA . CYS B 1 145 ? -2.191 -13.828 4.102 1 97.19 145 CYS B CA 1
ATOM 3982 C C . CYS B 1 145 ? -0.751 -13.781 3.604 1 97.19 145 CYS B C 1
ATOM 3984 O O . CYS B 1 145 ? -0.456 -14.227 2.494 1 97.19 145 CYS B O 1
ATOM 3986 N N . THR B 1 146 ? 0.228 -13.297 4.391 1 95.56 146 THR B N 1
ATOM 3987 C CA . THR B 1 146 ? 1.604 -13.156 3.926 1 95.56 146 THR B CA 1
ATOM 3988 C C . THR B 1 146 ? 2.234 -14.523 3.684 1 95.56 146 THR B C 1
ATOM 3990 O O . THR B 1 146 ? 3.277 -14.625 3.033 1 95.56 146 THR B O 1
ATOM 3993 N N . GLN B 1 147 ? 1.604 -15.602 4.066 1 93.94 147 GLN B N 1
ATOM 3994 C CA . GLN B 1 147 ? 2.082 -16.953 3.826 1 93.94 147 GLN B CA 1
ATOM 3995 C C . GLN B 1 147 ? 2.131 -17.266 2.332 1 93.94 147 GLN B C 1
ATOM 3997 O O . GLN B 1 147 ? 2.904 -18.125 1.896 1 93.94 147 GLN B O 1
ATOM 4002 N N . ILE B 1 148 ? 1.395 -16.5 1.595 1 94.19 148 ILE B N 1
ATOM 4003 C CA . ILE B 1 148 ? 1.323 -16.734 0.156 1 94.19 148 ILE B CA 1
ATOM 4004 C C . ILE B 1 148 ? 2.674 -16.422 -0.485 1 94.19 148 ILE B C 1
ATOM 4006 O O . ILE B 1 148 ? 2.939 -16.844 -1.616 1 94.19 148 ILE B O 1
ATOM 4010 N N . MET B 1 149 ? 3.48 -15.695 0.246 1 91.81 149 MET B N 1
ATOM 4011 C CA . MET B 1 149 ? 4.805 -15.375 -0.273 1 91.81 149 MET B CA 1
ATOM 4012 C C . MET B 1 149 ? 5.887 -16.125 0.485 1 91.81 149 MET B C 1
ATOM 4014 O O . MET B 1 149 ? 7.074 -15.82 0.359 1 91.81 149 MET B O 1
ATOM 4018 N N . GLY B 1 150 ? 5.465 -17.141 1.276 1 86.31 150 GLY B N 1
ATOM 4019 C CA . GLY B 1 150 ? 6.41 -17.969 2.018 1 86.31 150 GLY B CA 1
ATOM 4020 C C . GLY B 1 150 ? 6.891 -17.312 3.299 1 86.31 150 GLY B C 1
ATOM 4021 O O . GLY B 1 150 ? 7.957 -17.656 3.814 1 86.31 150 GLY B O 1
ATOM 4022 N N . ARG B 1 151 ? 6.117 -16.328 3.76 1 86.94 151 ARG B N 1
ATOM 4023 C CA . ARG B 1 151 ? 6.457 -15.641 5.004 1 86.94 151 ARG B CA 1
ATOM 4024 C C . ARG B 1 151 ? 5.516 -16.047 6.129 1 86.94 151 ARG B C 1
ATOM 4026 O O . ARG B 1 151 ? 4.336 -16.312 5.895 1 86.94 151 ARG B O 1
ATOM 4033 N N . SER B 1 152 ? 6.176 -16.062 7.273 1 86.44 152 SER B N 1
ATOM 4034 C CA . SER B 1 152 ? 5.352 -16.297 8.453 1 86.44 152 SER B CA 1
ATOM 4035 C C . SER B 1 152 ? 5.043 -14.984 9.18 1 86.44 152 SER B C 1
ATOM 4037 O O . SER B 1 152 ? 5.715 -13.977 8.969 1 86.44 152 SER B O 1
ATOM 4039 N N . GLU B 1 153 ? 4.086 -15.023 10.047 1 83.19 153 GLU B N 1
ATOM 4040 C CA . GLU B 1 153 ? 3.674 -13.852 10.812 1 83.19 153 GLU B CA 1
ATOM 4041 C C . GLU B 1 153 ? 4.773 -13.406 11.773 1 83.19 153 GLU B C 1
ATOM 4043 O O . GLU B 1 153 ? 4.793 -12.25 12.211 1 83.19 153 GLU B O 1
ATOM 4048 N N . THR B 1 154 ? 5.617 -14.273 12.039 1 83.94 154 THR B N 1
ATOM 4049 C CA . THR B 1 154 ? 6.641 -13.992 13.039 1 83.94 154 THR B CA 1
ATOM 4050 C C . THR B 1 154 ? 7.898 -13.43 12.383 1 83.94 154 THR B C 1
ATOM 4052 O O . THR B 1 154 ? 8.805 -12.945 13.062 1 83.94 154 THR B O 1
ATOM 4055 N N . ASP B 1 155 ? 7.945 -13.523 11.07 1 88.38 155 ASP B N 1
ATOM 4056 C CA . ASP B 1 155 ? 9.109 -12.992 10.367 1 88.38 155 ASP B CA 1
ATOM 4057 C C . ASP B 1 155 ? 9.172 -11.469 10.477 1 88.38 155 ASP B C 1
ATOM 4059 O O . ASP B 1 155 ? 8.156 -10.812 10.719 1 88.38 155 ASP B O 1
ATOM 4063 N N . GLU B 1 156 ? 10.414 -11.039 10.492 1 92.5 156 GLU B N 1
ATOM 4064 C CA . GLU B 1 156 ? 10.562 -9.602 10.312 1 92.5 156 GLU B CA 1
ATOM 4065 C C . GLU B 1 156 ? 10.188 -9.18 8.891 1 92.5 156 GLU B C 1
ATOM 4067 O O . GLU B 1 156 ? 10.945 -9.43 7.949 1 92.5 156 GLU B O 1
ATOM 4072 N N . LEU B 1 157 ? 9.094 -8.555 8.781 1 94.62 157 LEU B N 1
ATOM 4073 C CA . LEU B 1 157 ? 8.547 -8.227 7.469 1 94.62 157 LEU B CA 1
ATOM 4074 C C . LEU B 1 157 ? 8.914 -6.805 7.062 1 94.62 157 LEU B C 1
ATOM 4076 O O . LEU B 1 157 ? 9 -5.914 7.914 1 94.62 157 LEU B O 1
ATOM 4080 N N . ALA B 1 158 ? 9.164 -6.629 5.797 1 95.75 158 ALA B N 1
ATOM 4081 C CA . ALA B 1 158 ? 9.117 -5.285 5.223 1 95.75 158 ALA B CA 1
ATOM 4082 C C . ALA B 1 158 ? 7.68 -4.801 5.078 1 95.75 158 ALA B C 1
ATOM 4084 O O . ALA B 1 158 ? 6.746 -5.605 5.02 1 95.75 158 ALA B O 1
ATOM 4085 N N . ALA B 1 159 ? 7.477 -3.484 5.059 1 97 159 ALA B N 1
ATOM 4086 C CA . ALA B 1 159 ? 6.137 -2.92 4.891 1 97 159 ALA B CA 1
ATOM 4087 C C . ALA B 1 159 ? 5.523 -3.354 3.564 1 97 159 ALA B C 1
ATOM 4089 O O . ALA B 1 159 ? 4.309 -3.551 3.471 1 97 159 ALA B O 1
ATOM 4090 N N . SER B 1 160 ? 6.375 -3.539 2.562 1 97 160 SER B N 1
ATOM 4091 C CA . SER B 1 160 ? 5.91 -3.914 1.23 1 97 160 SER B CA 1
ATOM 4092 C C . SER B 1 160 ? 5.207 -5.266 1.251 1 97 160 SER B C 1
ATOM 4094 O O . SER B 1 160 ? 4.344 -5.535 0.413 1 97 160 SER B O 1
ATOM 4096 N N . GLN B 1 161 ? 5.539 -6.066 2.17 1 96 161 GLN B N 1
ATOM 4097 C CA . GLN B 1 161 ? 4.961 -7.402 2.25 1 96 161 GLN B CA 1
ATOM 4098 C C . GLN B 1 161 ? 3.533 -7.355 2.793 1 96 161 GLN B C 1
ATOM 4100 O O . GLN B 1 161 ? 2.801 -8.344 2.713 1 96 161 GLN B O 1
ATOM 4105 N N . ILE B 1 162 ? 3.076 -6.223 3.33 1 96.75 162 ILE B N 1
ATOM 4106 C CA . ILE B 1 162 ? 1.674 -5.984 3.656 1 96.75 162 ILE B CA 1
ATOM 4107 C C . ILE B 1 162 ? 0.921 -5.539 2.404 1 96.75 162 ILE B C 1
ATOM 4109 O O . ILE B 1 162 ? -0.245 -5.895 2.215 1 96.75 162 ILE B O 1
ATOM 4113 N N . PHE B 1 163 ? 1.571 -4.801 1.529 1 98.12 163 PHE B N 1
ATOM 4114 C CA . PHE B 1 163 ? 0.991 -4.375 0.261 1 98.12 163 PHE B CA 1
ATOM 4115 C C . PHE B 1 163 ? 0.684 -5.574 -0.625 1 98.12 163 PHE B C 1
ATOM 4117 O O . PHE B 1 163 ? -0.342 -5.602 -1.308 1 98.12 163 PHE B O 1
ATOM 4124 N N . TYR B 1 164 ? 1.44 -6.555 -0.506 1 97.75 164 TYR B N 1
ATOM 4125 C CA . TYR B 1 164 ? 1.486 -7.68 -1.437 1 97.75 164 TYR B CA 1
ATOM 4126 C C . TYR B 1 164 ? 0.154 -8.422 -1.465 1 97.75 164 TYR B C 1
ATOM 4128 O O . TYR B 1 164 ? -0.499 -8.492 -2.508 1 97.75 164 TYR B O 1
ATOM 4136 N N . PRO B 1 165 ? -0.365 -8.922 -0.309 1 98.25 165 PRO B N 1
ATOM 4137 C CA . PRO B 1 165 ? -1.634 -9.648 -0.373 1 98.25 165 PRO B CA 1
ATOM 4138 C C . PRO B 1 165 ? -2.797 -8.773 -0.828 1 98.25 165 PRO B C 1
ATOM 4140 O O . PRO B 1 165 ? -3.697 -9.25 -1.525 1 98.25 165 PRO B O 1
ATOM 4143 N N . VAL B 1 166 ? -2.779 -7.535 -0.438 1 98.69 166 VAL B N 1
ATOM 4144 C CA . VAL B 1 166 ? -3.838 -6.609 -0.825 1 98.69 166 VAL B CA 1
ATOM 4145 C C . VAL B 1 166 ? -3.828 -6.418 -2.34 1 98.69 166 VAL B C 1
ATOM 4147 O O . VAL B 1 166 ? -4.875 -6.48 -2.986 1 98.69 166 VAL B O 1
ATOM 4150 N N . MET B 1 167 ? -2.67 -6.207 -2.859 1 98.69 167 MET B N 1
ATOM 4151 C CA . MET B 1 167 ? -2.523 -6.027 -4.301 1 98.69 167 MET B CA 1
ATOM 4152 C C . MET B 1 167 ? -2.898 -7.301 -5.051 1 98.69 167 MET B C 1
ATOM 4154 O O . MET B 1 167 ? -3.557 -7.242 -6.09 1 98.69 167 MET B O 1
ATOM 4158 N N . GLN B 1 168 ? -2.438 -8.422 -4.52 1 98.69 168 GLN B N 1
ATOM 4159 C CA . GLN B 1 168 ? -2.779 -9.672 -5.188 1 98.69 168 GLN B CA 1
ATOM 4160 C C . GLN B 1 168 ? -4.289 -9.883 -5.227 1 98.69 168 GLN B C 1
ATOM 4162 O O . GLN B 1 168 ? -4.832 -10.359 -6.223 1 98.69 168 GLN B O 1
ATOM 4167 N N . CYS B 1 169 ? -4.949 -9.578 -4.141 1 98.75 169 CYS B N 1
ATOM 4168 C CA . CYS B 1 169 ? -6.406 -9.617 -4.133 1 98.75 169 CYS B CA 1
ATOM 4169 C C . CYS B 1 169 ? -6.98 -8.688 -5.199 1 98.75 169 CYS B C 1
ATOM 4171 O O . CYS B 1 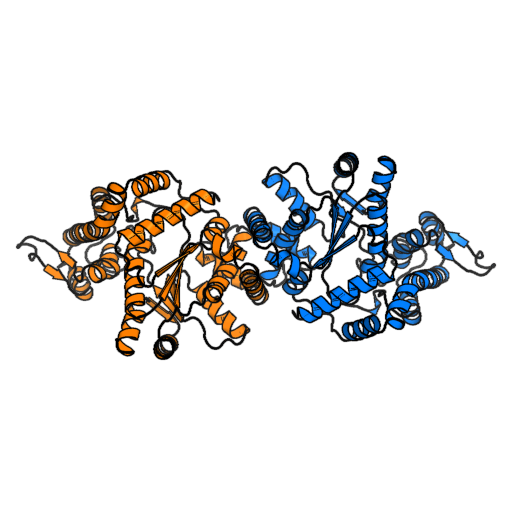169 ? -7.898 -9.07 -5.93 1 98.75 169 CYS B O 1
ATOM 4173 N N . ALA B 1 170 ? -6.426 -7.508 -5.328 1 98.75 170 ALA B N 1
ATOM 4174 C CA . ALA B 1 170 ? -6.879 -6.523 -6.312 1 98.75 170 ALA B CA 1
ATOM 4175 C C . ALA B 1 170 ? -6.688 -7.043 -7.734 1 98.75 170 ALA B C 1
ATOM 4177 O O . ALA B 1 170 ? -7.496 -6.758 -8.617 1 98.75 170 ALA B O 1
ATOM 4178 N N . ASP B 1 171 ? -5.617 -7.805 -7.969 1 98.75 171 ASP B N 1
ATOM 4179 C CA . ASP B 1 171 ? -5.316 -8.336 -9.289 1 98.75 171 ASP B CA 1
ATOM 4180 C C . ASP B 1 171 ? -6.48 -9.164 -9.828 1 98.75 171 ASP B C 1
ATOM 4182 O O . ASP B 1 171 ? -6.789 -9.117 -11.023 1 98.75 171 ASP B O 1
ATOM 4186 N N . ILE B 1 172 ? -7.07 -9.914 -8.961 1 98.62 172 ILE B N 1
ATOM 4187 C CA . ILE B 1 172 ? -8.156 -10.805 -9.352 1 98.62 172 ILE B CA 1
ATOM 4188 C C . ILE B 1 172 ? -9.281 -10 -9.992 1 98.62 172 ILE B C 1
ATOM 4190 O O . ILE B 1 172 ? -9.773 -10.367 -11.062 1 98.62 172 ILE B O 1
ATOM 4194 N N . PHE B 1 173 ? -9.578 -8.883 -9.453 1 98.62 173 PHE B N 1
ATOM 4195 C CA . PHE B 1 173 ? -10.664 -8.039 -9.945 1 98.62 173 PHE B CA 1
ATOM 4196 C C . PHE B 1 173 ? -10.195 -7.164 -11.102 1 98.62 173 PHE B C 1
ATOM 4198 O O . PHE B 1 173 ? -10.922 -6.98 -12.078 1 98.62 173 PHE B O 1
ATOM 4205 N N . PHE B 1 174 ? -9.023 -6.648 -11.031 1 98.62 174 PHE B N 1
ATOM 4206 C CA . PHE B 1 174 ? -8.438 -5.773 -12.039 1 98.62 174 PHE B CA 1
ATOM 4207 C C . PHE B 1 174 ? -8.336 -6.488 -13.375 1 98.62 174 PHE B C 1
ATOM 4209 O O . PHE B 1 174 ? -8.578 -5.887 -14.43 1 98.62 174 PHE B O 1
ATOM 4216 N N . LEU B 1 175 ? -8.008 -7.789 -13.312 1 98.38 175 LEU B N 1
ATOM 4217 C CA . LEU B 1 175 ? -7.828 -8.586 -14.516 1 98.38 175 LEU B CA 1
ATOM 4218 C C . LEU B 1 175 ? -9.156 -9.172 -14.984 1 98.38 175 LEU B C 1
ATOM 4220 O O . LEU B 1 175 ? -9.227 -9.797 -16.047 1 98.38 175 LEU B O 1
ATOM 4224 N N . GLY B 1 176 ? -10.195 -9.023 -14.195 1 98.06 176 GLY B N 1
ATOM 4225 C CA . GLY B 1 176 ? -11.484 -9.609 -14.539 1 98.06 176 GLY B CA 1
ATOM 4226 C C . GLY B 1 176 ? -11.492 -11.125 -14.438 1 98.06 176 GLY B C 1
ATOM 4227 O O . GLY B 1 176 ? -12.133 -11.797 -15.25 1 98.06 176 GLY B O 1
ATOM 4228 N N . ALA B 1 177 ? -10.797 -11.656 -13.469 1 98.38 177 ALA B N 1
ATOM 4229 C CA . ALA B 1 177 ? -10.664 -13.102 -13.336 1 98.38 177 ALA B CA 1
ATOM 4230 C C . ALA B 1 177 ? -11.961 -13.727 -12.82 1 98.38 177 ALA B C 1
ATOM 4232 O O . ALA B 1 177 ? -12.555 -13.234 -11.852 1 98.38 177 ALA B O 1
ATOM 4233 N N . ASP B 1 178 ? -12.414 -14.742 -13.492 1 98.69 178 ASP B N 1
ATOM 4234 C CA . ASP B 1 178 ? -13.539 -15.547 -13.039 1 98.69 178 ASP B CA 1
ATOM 4235 C C . ASP B 1 178 ? -13.07 -16.75 -12.227 1 98.69 178 ASP B C 1
ATOM 4237 O O . ASP B 1 178 ? -13.758 -17.188 -11.305 1 98.69 178 ASP B O 1
ATOM 4241 N N . ILE B 1 179 ? -11.93 -17.266 -12.625 1 98.75 179 ILE B N 1
ATOM 4242 C CA . ILE B 1 179 ? -11.352 -18.453 -11.984 1 98.75 179 ILE B CA 1
ATOM 4243 C C . ILE B 1 179 ? -9.914 -18.156 -11.562 1 98.75 179 ILE B C 1
ATOM 4245 O O . ILE B 1 179 ? -9.086 -17.781 -12.391 1 98.75 179 ILE B O 1
ATOM 4249 N N . CYS B 1 180 ? -9.703 -18.25 -10.297 1 98.62 180 CYS B N 1
ATOM 4250 C CA . CYS B 1 180 ? -8.336 -18.219 -9.789 1 98.62 180 CYS B CA 1
ATOM 4251 C C . CYS B 1 180 ? -7.695 -19.609 -9.844 1 98.62 180 CYS B C 1
ATOM 4253 O O . CYS B 1 180 ? -7.969 -20.453 -8.992 1 98.62 180 CYS B O 1
ATOM 4255 N N . GLN B 1 181 ? -6.871 -19.797 -10.797 1 98.31 181 GLN B N 1
ATOM 4256 C CA . GLN B 1 181 ? -6.195 -21.078 -10.93 1 98.31 181 GLN B CA 1
ATOM 4257 C C . GLN B 1 181 ? -4.766 -21 -10.406 1 98.31 181 GLN B C 1
ATOM 4259 O O . GLN B 1 181 ? -3.812 -20.922 -11.188 1 98.31 181 GLN B O 1
ATOM 4264 N N . LEU B 1 182 ? -4.613 -21.078 -9.125 1 97.62 182 LEU B N 1
ATOM 4265 C CA . LEU B 1 182 ? -3.334 -21.016 -8.43 1 97.62 182 LEU B CA 1
ATOM 4266 C C . LEU B 1 182 ? -3.1 -22.266 -7.598 1 97.62 182 LEU B C 1
ATOM 4268 O O . LEU B 1 182 ? -3.918 -23.188 -7.617 1 97.62 182 LEU B O 1
ATOM 4272 N N . GLY B 1 183 ? -1.964 -22.328 -6.945 1 96.94 183 GLY B N 1
ATOM 4273 C CA . GLY B 1 183 ? -1.688 -23.422 -6.035 1 96.94 183 GLY B CA 1
ATOM 4274 C C . GLY B 1 183 ? -2.477 -23.344 -4.742 1 96.94 183 GLY B C 1
ATOM 4275 O O . GLY B 1 183 ? -2.982 -22.281 -4.387 1 96.94 183 GLY B O 1
ATOM 4276 N N . VAL B 1 184 ? -2.557 -24.438 -4.078 1 96.69 184 VAL B N 1
ATOM 4277 C CA . VAL B 1 184 ? -3.289 -24.516 -2.818 1 96.69 184 VAL B CA 1
ATOM 4278 C C . VAL B 1 184 ? -2.658 -23.562 -1.8 1 96.69 184 VAL B C 1
ATOM 4280 O O . VAL B 1 184 ? -3.346 -23.031 -0.922 1 96.69 184 VAL B O 1
ATOM 4283 N N . ASP B 1 185 ? -1.432 -23.281 -1.935 1 94.56 185 ASP B N 1
ATOM 4284 C CA . ASP B 1 185 ? -0.731 -22.406 -1.003 1 94.56 185 ASP B CA 1
ATOM 4285 C C . ASP B 1 185 ? -1.214 -20.969 -1.138 1 94.56 185 ASP B C 1
ATOM 4287 O O . ASP B 1 185 ? -0.934 -20.125 -0.277 1 94.56 185 ASP B O 1
ATOM 4291 N N . GLN B 1 186 ? -1.939 -20.641 -2.178 1 97.12 186 GLN B N 1
ATOM 4292 C CA . GLN B 1 186 ? -2.436 -19.281 -2.402 1 97.12 186 GLN B CA 1
ATOM 4293 C C . GLN B 1 186 ? -3.879 -19.141 -1.928 1 97.12 186 GLN B C 1
ATOM 4295 O O . GLN B 1 186 ? -4.516 -18.109 -2.158 1 97.12 186 GLN B O 1
ATOM 4300 N N . ARG B 1 187 ? -4.367 -20.109 -1.227 1 97 187 ARG B N 1
ATOM 4301 C CA . ARG B 1 187 ? -5.77 -20.188 -0.829 1 97 187 ARG B CA 1
ATOM 4302 C C . ARG B 1 187 ? -6.18 -18.969 -0.014 1 97 187 ARG B C 1
ATOM 4304 O O . ARG B 1 187 ? -7.277 -18.438 -0.197 1 97 187 ARG B O 1
ATOM 4311 N N . LYS B 1 188 ? -5.348 -18.516 0.844 1 97.31 188 LYS B N 1
ATOM 4312 C CA . LYS B 1 188 ? -5.711 -17.453 1.784 1 97.31 188 LYS B CA 1
ATOM 4313 C C . LYS B 1 188 ? -6.078 -16.172 1.051 1 97.31 188 LYS B C 1
ATOM 4315 O O . LYS B 1 188 ? -7.082 -15.531 1.369 1 97.31 188 LYS B O 1
ATOM 4320 N N . VAL B 1 189 ? -5.336 -15.773 0.063 1 98.06 189 VAL B N 1
ATOM 4321 C CA . VAL B 1 189 ? -5.617 -14.531 -0.652 1 98.06 189 VAL B CA 1
ATOM 4322 C C . VAL B 1 189 ? -6.809 -14.734 -1.587 1 98.06 189 VAL B C 1
ATOM 4324 O O . VAL B 1 189 ? -7.582 -13.805 -1.828 1 98.06 189 VAL B O 1
ATOM 4327 N N . ASN B 1 190 ? -6.961 -15.953 -2.113 1 98.12 190 ASN B N 1
ATOM 4328 C CA . ASN B 1 190 ? -8.133 -16.25 -2.93 1 98.12 190 ASN B CA 1
ATOM 4329 C C . ASN B 1 190 ? -9.422 -16.125 -2.121 1 98.12 190 ASN B C 1
ATOM 4331 O O . ASN B 1 190 ? -10.414 -15.594 -2.609 1 98.12 190 ASN B O 1
ATOM 4335 N N . MET B 1 191 ? -9.32 -16.625 -0.883 1 98.25 191 MET B N 1
ATOM 4336 C CA . MET B 1 191 ? -10.469 -16.5 0.007 1 98.25 191 MET B CA 1
ATOM 4337 C C . MET B 1 191 ? -10.703 -15.039 0.381 1 98.25 191 MET B C 1
ATOM 4339 O O . MET B 1 191 ? -11.852 -14.617 0.532 1 98.25 191 MET B O 1
ATOM 4343 N N . LEU B 1 192 ? -9.656 -14.32 0.532 1 98.62 192 LEU B N 1
ATOM 4344 C CA . LEU B 1 192 ? -9.766 -12.891 0.786 1 98.62 192 LEU B CA 1
ATOM 4345 C C . LEU B 1 192 ? -10.57 -12.203 -0.312 1 98.62 192 LEU B C 1
ATOM 4347 O O . LEU B 1 192 ? -11.398 -11.328 -0.03 1 98.62 192 LEU B O 1
ATOM 4351 N N . ALA B 1 193 ? -10.328 -12.57 -1.56 1 98.62 193 ALA B N 1
ATOM 4352 C CA . ALA B 1 193 ? -11.039 -12 -2.701 1 98.62 193 ALA B CA 1
ATOM 4353 C C . ALA B 1 193 ? -12.531 -12.312 -2.625 1 98.62 193 ALA B C 1
ATOM 4355 O O . ALA B 1 193 ? -13.367 -11.453 -2.92 1 98.62 193 ALA B O 1
ATOM 4356 N N . ARG B 1 194 ? -12.859 -13.523 -2.225 1 98.56 194 ARG B N 1
ATOM 4357 C CA . ARG B 1 194 ? -14.273 -13.891 -2.115 1 98.56 194 ARG B CA 1
ATOM 4358 C C . ARG B 1 194 ? -14.945 -13.125 -0.981 1 98.56 194 ARG B C 1
ATOM 4360 O O . ARG B 1 194 ? -16.094 -12.695 -1.116 1 98.56 194 ARG B O 1
ATOM 4367 N N . GLU B 1 195 ? -14.258 -12.977 0.14 1 98.38 195 GLU B N 1
ATOM 4368 C CA . GLU B 1 195 ? -14.773 -12.195 1.261 1 98.38 195 GLU B CA 1
ATOM 4369 C C . GLU B 1 195 ? -14.984 -10.742 0.869 1 98.38 195 GLU B C 1
ATOM 4371 O O . GLU B 1 195 ? -15.961 -10.117 1.276 1 98.38 195 GLU B O 1
ATOM 4376 N N . TYR B 1 196 ? -14.086 -10.211 0.105 1 98.5 196 TYR B N 1
ATOM 4377 C CA . TYR B 1 196 ? -14.219 -8.844 -0.39 1 98.5 196 TYR B CA 1
ATOM 4378 C C . TYR B 1 196 ? -15.492 -8.688 -1.206 1 98.5 196 TYR B C 1
ATOM 4380 O O . TYR B 1 196 ? -16.172 -7.66 -1.112 1 98.5 196 TYR B O 1
ATOM 4388 N N . CYS B 1 197 ? -15.828 -9.688 -2.002 1 98.44 197 CYS B N 1
ATOM 4389 C CA . CYS B 1 197 ? -17.062 -9.656 -2.773 1 98.44 197 CYS B CA 1
ATOM 4390 C C . CYS B 1 197 ? -18.281 -9.523 -1.857 1 98.44 197 CYS B C 1
ATOM 4392 O O . CYS B 1 197 ? -19.25 -8.859 -2.201 1 98.44 197 CYS B O 1
ATOM 4394 N N . GLU B 1 198 ? -18.172 -10.219 -0.725 1 97.94 198 GLU B N 1
ATOM 4395 C CA . GLU B 1 198 ? -19.266 -10.086 0.245 1 97.94 198 GLU B CA 1
ATOM 4396 C C . GLU B 1 198 ? -19.359 -8.656 0.762 1 97.94 198 GLU B C 1
ATOM 4398 O O . GLU B 1 198 ? -20.469 -8.109 0.871 1 97.94 198 GLU B O 1
ATOM 4403 N N . ASP B 1 199 ? -18.234 -8.07 1.06 1 96 199 ASP B N 1
ATOM 4404 C CA . ASP B 1 199 ? -18.172 -6.711 1.597 1 96 199 ASP B CA 1
ATOM 4405 C C . ASP B 1 199 ? -18.812 -5.715 0.627 1 96 199 ASP B C 1
ATOM 4407 O O . ASP B 1 199 ? -19.484 -4.773 1.049 1 96 199 ASP B O 1
ATOM 4411 N N . ILE B 1 200 ? -18.594 -5.906 -0.661 1 96.69 200 ILE B N 1
ATOM 4412 C CA . ILE B 1 200 ? -19.062 -4.914 -1.628 1 96.69 200 ILE B CA 1
ATOM 4413 C C . ILE B 1 200 ? -20.344 -5.398 -2.297 1 96.69 200 ILE B C 1
ATOM 4415 O O . ILE B 1 200 ? -20.797 -4.805 -3.277 1 96.69 200 ILE B O 1
ATOM 4419 N N . LYS B 1 201 ? -20.859 -6.562 -1.857 1 97.12 201 LYS B N 1
ATOM 4420 C CA . LYS B 1 201 ? -22.125 -7.137 -2.303 1 97.12 201 LYS B CA 1
ATOM 4421 C C . LYS B 1 201 ? -22.078 -7.496 -3.785 1 97.12 201 LYS B C 1
ATOM 4423 O O . LYS B 1 201 ? -23.016 -7.23 -4.523 1 97.12 201 LYS B O 1
ATOM 4428 N N . ARG B 1 202 ? -20.922 -7.957 -4.117 1 96.44 202 ARG B N 1
ATOM 4429 C CA . ARG B 1 202 ? -20.766 -8.5 -5.465 1 96.44 202 ARG B CA 1
ATOM 4430 C C . ARG B 1 202 ? -21.234 -9.953 -5.523 1 96.44 202 ARG B C 1
ATOM 4432 O O . ARG B 1 202 ? -20.766 -10.789 -4.758 1 96.44 202 ARG B O 1
ATOM 4439 N N . LYS B 1 203 ? -22.078 -10.242 -6.43 1 93.69 203 LYS B N 1
ATOM 4440 C CA . LYS B 1 203 ? -22.688 -11.562 -6.5 1 93.69 203 LYS B CA 1
ATOM 4441 C C . LYS B 1 203 ? -21.75 -12.586 -7.109 1 93.69 203 LYS B C 1
ATOM 4443 O O . LYS B 1 203 ? -21.578 -13.688 -6.582 1 93.69 203 LYS B O 1
ATOM 4448 N N . ASN B 1 204 ? -21.125 -12.188 -8.219 1 94.69 204 ASN B N 1
ATOM 4449 C CA . ASN B 1 204 ? -20.234 -13.117 -8.883 1 94.69 204 ASN B CA 1
ATOM 4450 C C . ASN B 1 204 ? -18.844 -13.125 -8.234 1 94.69 204 ASN B C 1
ATOM 4452 O O . ASN B 1 204 ? -18.031 -12.227 -8.477 1 94.69 204 ASN B O 1
ATOM 4456 N N . LYS B 1 205 ? -18.609 -14.141 -7.449 1 97.94 205 LYS B N 1
ATOM 4457 C CA . LYS B 1 205 ? -17.328 -14.312 -6.797 1 97.94 205 LYS B CA 1
ATOM 4458 C C . LYS B 1 205 ? -16.375 -15.141 -7.66 1 97.94 205 LYS B C 1
ATOM 4460 O O . LYS B 1 205 ? -16.812 -16.016 -8.414 1 97.94 205 LYS B O 1
ATOM 4465 N N . PRO B 1 206 ? -15.125 -14.82 -7.605 1 98.38 206 PRO B N 1
ATOM 4466 C CA . PRO B 1 206 ? -14.195 -15.695 -8.328 1 98.38 206 PRO B CA 1
ATOM 4467 C C . PRO B 1 206 ? -14.227 -17.141 -7.824 1 98.38 206 PRO B C 1
ATOM 4469 O O . PRO B 1 206 ? -14.336 -17.375 -6.617 1 98.38 206 PRO B O 1
ATOM 4472 N N . VAL B 1 207 ? -14.203 -18.047 -8.734 1 98.62 207 VAL B N 1
ATOM 4473 C CA . VAL B 1 207 ? -14.086 -19.453 -8.398 1 98.62 207 VAL B CA 1
ATOM 4474 C C . VAL B 1 207 ? -12.625 -19.812 -8.141 1 98.62 207 VAL B C 1
ATOM 4476 O O . VAL B 1 207 ? -11.742 -19.391 -8.891 1 98.62 207 VAL B O 1
ATOM 4479 N N . ILE B 1 208 ? -12.414 -20.547 -7.078 1 98.56 208 ILE B N 1
ATOM 4480 C CA . ILE B 1 208 ? -11.055 -20.938 -6.719 1 98.56 208 ILE B CA 1
ATOM 4481 C C . ILE B 1 208 ? -10.789 -22.375 -7.141 1 98.56 208 ILE B C 1
ATOM 4483 O O . ILE B 1 208 ? -11.469 -23.297 -6.676 1 98.56 208 ILE B O 1
ATOM 4487 N N . LEU B 1 209 ? -9.914 -22.547 -8.055 1 98.31 209 LEU B N 1
ATOM 4488 C CA . LEU B 1 209 ? -9.438 -23.859 -8.5 1 98.31 209 LEU B CA 1
ATOM 4489 C C . LEU B 1 209 ? -7.953 -24.016 -8.188 1 98.31 209 LEU B C 1
ATOM 4491 O O . LEU B 1 209 ? -7.098 -23.656 -9 1 98.31 209 LEU B O 1
ATOM 4495 N N . SER B 1 210 ? -7.668 -24.641 -7.043 1 98.06 210 SER B N 1
ATOM 4496 C CA . SER B 1 210 ? -6.293 -24.75 -6.559 1 98.06 210 SER B CA 1
ATOM 4497 C C . SER B 1 210 ? -5.664 -26.078 -6.957 1 98.06 210 SER B C 1
ATOM 4499 O O . SER B 1 210 ? -6.195 -27.141 -6.641 1 98.06 210 SER B O 1
ATOM 4501 N N . HIS B 1 211 ? -4.57 -25.953 -7.562 1 97.38 211 HIS B N 1
ATOM 4502 C CA . HIS B 1 211 ? -3.9 -27.188 -7.953 1 97.38 211 HIS B CA 1
ATOM 4503 C C . HIS B 1 211 ? -2.947 -27.656 -6.863 1 97.38 211 HIS B C 1
ATOM 4505 O O . HIS B 1 211 ? -2.604 -26.906 -5.957 1 97.38 211 HIS B O 1
ATOM 4511 N N . HIS B 1 212 ? -2.584 -28.891 -7.004 1 95.88 212 HIS B N 1
ATOM 4512 C CA . HIS B 1 212 ? -1.683 -29.562 -6.074 1 95.88 212 HIS B CA 1
ATOM 4513 C C . HIS B 1 212 ? -0.268 -29 -6.176 1 95.88 212 HIS B C 1
ATOM 4515 O O . HIS B 1 212 ? 0.197 -28.672 -7.27 1 95.88 212 HIS B O 1
ATOM 4521 N N . MET B 1 213 ? 0.364 -28.906 -4.992 1 94.75 213 MET B N 1
ATOM 4522 C CA . MET B 1 213 ? 1.775 -28.531 -4.973 1 94.75 213 MET B CA 1
ATOM 4523 C C . MET B 1 213 ? 2.666 -29.766 -5.152 1 94.75 213 MET B C 1
ATOM 4525 O O . MET B 1 213 ? 2.701 -30.641 -4.289 1 94.75 213 MET B O 1
ATOM 4529 N N . LEU B 1 214 ? 3.396 -29.828 -6.203 1 95.38 214 LEU B N 1
ATOM 4530 C CA . LEU B 1 214 ? 4.246 -30.984 -6.48 1 95.38 214 LEU B CA 1
ATOM 4531 C C . LEU B 1 214 ? 5.383 -31.078 -5.465 1 95.38 214 LEU B C 1
ATOM 4533 O O . LEU B 1 214 ? 6.031 -30.078 -5.156 1 95.38 214 LEU B O 1
ATOM 4537 N N . MET B 1 215 ? 5.703 -32.281 -5.047 1 95.25 215 MET B N 1
ATOM 4538 C CA . MET B 1 215 ? 6.711 -32.531 -4.02 1 95.25 215 MET B CA 1
ATOM 4539 C C . MET B 1 215 ? 8.117 -32.312 -4.574 1 95.25 215 MET B C 1
ATOM 4541 O O . MET B 1 215 ? 8.352 -32.5 -5.77 1 95.25 215 MET B O 1
ATOM 4545 N N . GLY B 1 216 ? 9.008 -31.938 -3.637 1 95.88 216 GLY B N 1
ATOM 4546 C CA . GLY B 1 216 ? 10.414 -32.062 -3.965 1 95.88 216 GLY B CA 1
ATOM 4547 C C . GLY B 1 216 ? 10.906 -33.5 -4 1 95.88 216 GLY B C 1
ATOM 4548 O O . GLY B 1 216 ? 10.195 -34.406 -3.582 1 95.88 216 GLY B O 1
ATOM 4549 N N . LEU B 1 217 ? 12.094 -33.656 -4.418 1 97.19 217 LEU B N 1
ATOM 4550 C CA . LEU B 1 217 ? 12.586 -35 -4.676 1 97.19 217 LEU B CA 1
ATOM 4551 C C . LEU B 1 217 ? 13.078 -35.656 -3.391 1 97.19 217 LEU B C 1
ATOM 4553 O O . LEU B 1 217 ? 13.242 -36.875 -3.332 1 97.19 217 LEU B O 1
ATOM 4557 N N . LYS B 1 218 ? 13.289 -34.844 -2.361 1 95.44 218 LYS B N 1
ATOM 4558 C CA . LYS B 1 218 ? 13.844 -35.375 -1.116 1 95.44 218 LYS B CA 1
ATOM 4559 C C . LYS B 1 218 ? 12.742 -35.688 -0.12 1 95.44 218 LYS B C 1
ATOM 4561 O O . LYS B 1 218 ? 11.633 -35.156 -0.205 1 95.44 218 LYS B O 1
ATOM 4566 N N . GLN B 1 219 ? 13.078 -36.562 0.775 1 94 219 GLN B N 1
ATOM 4567 C CA . GLN B 1 219 ? 12.117 -36.969 1.791 1 94 219 GLN B CA 1
ATOM 4568 C C . GLN B 1 219 ? 11.594 -35.781 2.582 1 94 219 GLN B C 1
ATOM 4570 O O . GLN B 1 219 ? 12.375 -34.938 3.031 1 94 219 GLN B O 1
ATOM 4575 N N . GLY B 1 220 ? 10.305 -35.75 2.637 1 90.69 220 GLY B N 1
ATOM 4576 C CA . GLY B 1 220 ? 9.711 -34.75 3.533 1 90.69 220 GLY B CA 1
ATOM 4577 C C . GLY B 1 220 ? 9.484 -33.406 2.881 1 90.69 220 GLY B C 1
ATOM 4578 O O . GLY B 1 220 ? 8.953 -32.5 3.506 1 90.69 220 GLY B O 1
ATOM 4579 N N . GLN B 1 221 ? 9.828 -33.219 1.639 1 90.06 221 GLN B N 1
ATOM 4580 C CA . GLN B 1 221 ? 9.609 -31.953 0.932 1 90.06 221 GLN B CA 1
ATOM 4581 C C . GLN B 1 221 ? 8.211 -31.891 0.326 1 90.06 221 GLN B C 1
ATOM 4583 O O . GLN B 1 221 ? 7.961 -32.469 -0.735 1 90.06 221 GLN B O 1
ATOM 4588 N N . GLU B 1 222 ? 7.41 -31.094 0.97 1 85.5 222 GLU B N 1
ATOM 4589 C CA . GLU B 1 222 ? 6.004 -31.047 0.574 1 85.5 222 GLU B CA 1
ATOM 4590 C C . GLU B 1 222 ? 5.82 -30.219 -0.699 1 85.5 222 GLU B C 1
ATOM 4592 O O . GLU B 1 222 ? 4.789 -30.344 -1.37 1 85.5 222 GLU B O 1
ATOM 4597 N N . LYS B 1 223 ? 6.773 -29.422 -0.963 1 85 223 LYS B N 1
ATOM 4598 C CA . LYS B 1 223 ? 6.754 -28.656 -2.209 1 85 223 LYS B CA 1
ATOM 4599 C C . LYS B 1 223 ? 8.164 -28.453 -2.752 1 85 223 LYS B C 1
ATOM 4601 O O . LYS B 1 223 ? 9.133 -28.453 -1.991 1 85 223 LYS B O 1
ATOM 4606 N N . MET B 1 224 ? 8.164 -28.344 -3.963 1 85.5 224 MET B N 1
ATOM 4607 C CA . MET B 1 224 ? 9.453 -28.109 -4.605 1 85.5 224 MET B CA 1
ATOM 4608 C C . MET B 1 224 ? 10 -26.734 -4.238 1 85.5 224 MET B C 1
ATOM 4610 O O . MET B 1 224 ? 9.227 -25.781 -4.031 1 85.5 224 MET B O 1
ATOM 4614 N N . SER B 1 225 ? 11.398 -26.734 -4.031 1 79.56 225 SER B N 1
ATOM 4615 C CA . SER B 1 225 ? 12.039 -25.469 -3.68 1 79.56 225 SER B CA 1
ATOM 4616 C C . SER B 1 225 ? 13.203 -25.172 -4.609 1 79.56 225 SER B C 1
ATOM 4618 O O . SER B 1 225 ? 13.945 -26.062 -4.996 1 79.56 225 SER B O 1
ATOM 4620 N N . LYS B 1 226 ? 13.305 -23.891 -4.934 1 79.81 226 LYS B N 1
ATOM 4621 C CA . LYS B 1 226 ? 14.398 -23.438 -5.789 1 79.81 226 LYS B CA 1
ATOM 4622 C C . LYS B 1 226 ? 15.695 -23.312 -4.996 1 79.81 226 LYS B C 1
ATOM 4624 O O . LYS B 1 226 ? 16.781 -23.281 -5.578 1 79.81 226 LYS B O 1
ATOM 4629 N N . SER B 1 227 ? 15.578 -23.328 -3.686 1 77.06 227 SER B N 1
ATOM 4630 C CA . SER B 1 227 ? 16.719 -23.078 -2.822 1 77.06 227 SER B CA 1
ATOM 4631 C C . SER B 1 227 ? 17.641 -24.297 -2.734 1 77.06 227 SER B C 1
ATOM 4633 O O . SER B 1 227 ? 18.812 -24.172 -2.393 1 77.06 227 SER B O 1
ATOM 4635 N N . ASP B 1 228 ? 17.094 -25.469 -3.131 1 82.25 228 ASP B N 1
ATOM 4636 C CA . ASP B 1 228 ? 17.875 -26.688 -3.201 1 82.25 228 ASP B CA 1
ATOM 4637 C C . ASP B 1 228 ? 17.844 -27.297 -4.605 1 82.25 228 ASP B C 1
ATOM 4639 O O . ASP B 1 228 ? 17 -28.141 -4.906 1 82.25 228 ASP B O 1
ATOM 4643 N N . PRO B 1 229 ? 18.828 -26.984 -5.336 1 83.44 229 PRO B N 1
ATOM 4644 C CA . PRO B 1 229 ? 18.781 -27.375 -6.746 1 83.44 229 PRO B CA 1
ATOM 4645 C C . PRO B 1 229 ? 18.734 -28.891 -6.941 1 83.44 229 PRO B C 1
ATOM 4647 O O . PRO B 1 229 ? 18.219 -29.375 -7.953 1 83.44 229 PRO B O 1
ATOM 4650 N N . GLU B 1 230 ? 19.156 -29.609 -6 1 88.44 230 GLU B N 1
ATOM 4651 C CA . GLU B 1 230 ? 19.188 -31.062 -6.137 1 88.44 230 GLU B CA 1
ATOM 4652 C C . GLU B 1 230 ? 17.812 -31.656 -5.828 1 88.44 230 GLU B C 1
ATOM 4654 O O . GLU B 1 230 ? 17.562 -32.812 -6.152 1 88.44 230 GLU B O 1
ATOM 4659 N N . SER B 1 231 ? 17.016 -30.875 -5.289 1 91.38 231 SER B N 1
ATOM 4660 C CA . SER B 1 231 ? 15.711 -31.391 -4.855 1 91.38 231 SER B CA 1
ATOM 4661 C C . SER B 1 231 ? 14.625 -31.047 -5.867 1 91.38 231 SER B C 1
ATOM 4663 O O . SER B 1 231 ? 13.453 -31.359 -5.652 1 91.38 231 SER B O 1
ATOM 4665 N N . ALA B 1 232 ? 15.016 -30.453 -6.973 1 94.25 232 ALA B N 1
ATOM 4666 C CA . ALA B 1 232 ? 14.023 -30.031 -7.961 1 94.25 232 ALA B CA 1
ATOM 4667 C C . ALA B 1 232 ? 14.508 -30.328 -9.383 1 94.25 232 ALA B C 1
ATOM 4669 O O . ALA B 1 232 ? 15.711 -30.344 -9.648 1 94.25 232 ALA B O 1
ATOM 4670 N N . ILE B 1 233 ? 13.578 -30.641 -10.195 1 96.56 233 ILE B N 1
ATOM 4671 C CA . ILE B 1 233 ? 13.867 -30.766 -11.625 1 96.56 233 ILE B CA 1
ATOM 4672 C C . ILE B 1 233 ? 13.555 -29.438 -12.32 1 96.56 233 ILE B C 1
ATOM 4674 O O . ILE B 1 233 ? 12.414 -28.984 -12.32 1 96.56 233 ILE B O 1
ATOM 4678 N N . PHE B 1 234 ? 14.586 -28.875 -12.891 1 96.5 234 PHE B N 1
ATOM 4679 C CA . PHE B 1 234 ? 14.383 -27.625 -13.609 1 96.5 234 PHE B CA 1
ATOM 4680 C C . PHE B 1 234 ? 14.094 -27.875 -15.078 1 96.5 234 PHE B C 1
ATOM 4682 O O . PHE B 1 234 ? 14.508 -28.906 -15.625 1 96.5 234 PHE B O 1
ATOM 4689 N N . MET B 1 235 ? 13.445 -26.969 -15.719 1 97.56 235 MET B N 1
ATOM 4690 C CA . MET B 1 235 ? 12.891 -27.141 -17.062 1 97.56 235 MET B CA 1
ATOM 4691 C C . MET B 1 235 ? 14.008 -27.328 -18.078 1 97.56 235 MET B C 1
ATOM 4693 O O . MET B 1 235 ? 13.82 -27.984 -19.109 1 97.56 235 MET B O 1
ATOM 4697 N N . GLU B 1 236 ? 15.164 -26.766 -17.781 1 96.38 236 GLU B N 1
ATOM 4698 C CA . GLU B 1 236 ? 16.25 -26.812 -18.75 1 96.38 236 GLU B CA 1
ATOM 4699 C C . GLU B 1 236 ? 17.344 -27.781 -18.297 1 96.38 236 GLU B C 1
ATOM 4701 O O . GLU B 1 236 ? 18.422 -27.812 -18.891 1 96.38 236 GLU B O 1
ATOM 4706 N N . ASP B 1 237 ? 17.125 -28.516 -17.266 1 96.81 237 ASP B N 1
ATOM 4707 C CA . ASP B 1 237 ? 18.109 -29.5 -16.812 1 96.81 237 ASP B CA 1
ATOM 4708 C C . ASP B 1 237 ? 18.531 -30.422 -17.953 1 96.81 237 ASP B C 1
ATOM 4710 O O . ASP B 1 237 ? 17.703 -30.844 -18.75 1 96.81 237 ASP B O 1
ATOM 4714 N N . SER B 1 238 ? 19.766 -30.781 -17.969 1 97.25 238 SER B N 1
ATOM 4715 C CA . SER B 1 238 ? 20.234 -31.766 -18.938 1 97.25 238 SER B CA 1
ATOM 4716 C C . SER B 1 238 ? 19.688 -33.156 -18.609 1 97.25 238 SER B C 1
ATOM 4718 O O . SER B 1 238 ? 19.203 -33.406 -17.516 1 97.25 238 SER B O 1
ATOM 4720 N N . GLU B 1 239 ? 19.734 -34 -19.609 1 98.25 239 GLU B N 1
ATOM 4721 C CA . GLU B 1 239 ? 19.344 -35.375 -19.375 1 98.25 239 GLU B CA 1
ATOM 4722 C C . GLU B 1 239 ? 20.141 -36 -18.219 1 98.25 239 GLU B C 1
ATOM 4724 O O . GLU B 1 239 ? 19.594 -36.719 -17.391 1 98.25 239 GLU B O 1
ATOM 4729 N N . ALA B 1 240 ? 21.406 -35.719 -18.219 1 98.06 240 ALA B N 1
ATOM 4730 C CA . ALA B 1 240 ? 22.266 -36.25 -17.156 1 98.06 240 ALA B CA 1
ATOM 4731 C C . ALA B 1 240 ? 21.828 -35.719 -15.789 1 98.06 240 ALA B C 1
ATOM 4733 O O . ALA B 1 240 ? 21.797 -36.5 -14.82 1 98.06 240 ALA B O 1
ATOM 4734 N N . ASP B 1 241 ? 21.547 -34.469 -15.711 1 97.06 241 ASP B N 1
ATOM 4735 C CA . ASP B 1 241 ? 21.094 -33.875 -14.461 1 97.06 241 ASP B CA 1
ATOM 4736 C C . ASP B 1 241 ? 19.812 -34.531 -13.961 1 97.06 241 ASP B C 1
ATOM 4738 O O . ASP B 1 241 ? 19.703 -34.875 -12.781 1 97.06 241 ASP B O 1
ATOM 4742 N N . VAL B 1 242 ? 18.844 -34.719 -14.836 1 98.31 242 VAL B N 1
ATOM 4743 C CA . VAL B 1 242 ? 17.578 -35.344 -14.484 1 98.31 242 VAL B CA 1
ATOM 4744 C C . VAL B 1 242 ? 17.797 -36.75 -13.977 1 98.31 242 VAL B C 1
ATOM 4746 O O . VAL B 1 242 ? 17.25 -37.156 -12.953 1 98.31 242 VAL B O 1
ATOM 4749 N N . ASN B 1 243 ? 18.656 -37.5 -14.672 1 98.19 243 ASN B N 1
ATOM 4750 C CA . ASN B 1 243 ? 18.938 -38.875 -14.297 1 98.19 243 ASN B CA 1
ATOM 4751 C C . ASN B 1 243 ? 19.562 -38.938 -12.906 1 98.19 243 ASN B C 1
ATOM 4753 O O . ASN B 1 243 ? 19.172 -39.781 -12.094 1 98.19 243 ASN B O 1
ATOM 4757 N N . VAL B 1 244 ? 20.5 -38.062 -12.641 1 97.69 244 VAL B N 1
ATOM 4758 C CA . VAL B 1 244 ? 21.203 -38.094 -11.359 1 97.69 244 VAL B CA 1
ATOM 4759 C C . VAL B 1 244 ? 20.234 -37.688 -10.234 1 97.69 244 VAL B C 1
ATOM 4761 O O . VAL B 1 244 ? 20.219 -38.344 -9.188 1 97.69 244 VAL B O 1
ATOM 4764 N N . LYS B 1 245 ? 19.453 -36.688 -10.461 1 97.31 245 LYS B N 1
ATOM 4765 C CA . LYS B 1 245 ? 18.5 -36.219 -9.445 1 97.31 245 LYS B CA 1
ATOM 4766 C C . LYS B 1 245 ? 17.469 -37.281 -9.133 1 97.31 245 LYS B C 1
ATOM 4768 O O . LYS B 1 245 ? 17.141 -37.531 -7.965 1 97.31 245 LYS B O 1
ATOM 4773 N N . LEU B 1 246 ? 16.969 -38 -10.133 1 97.88 246 LEU B N 1
ATOM 4774 C CA . LEU B 1 246 ? 15.938 -39 -9.922 1 97.88 246 LEU B CA 1
ATOM 4775 C C . LEU B 1 246 ? 16.531 -40.25 -9.281 1 97.88 246 LEU B C 1
ATOM 4777 O O . LEU B 1 246 ? 15.867 -40.938 -8.5 1 97.88 246 LEU B O 1
ATOM 4781 N N . LYS B 1 247 ? 17.781 -40.5 -9.633 1 97.31 247 LYS B N 1
ATOM 4782 C CA . LYS B 1 247 ? 18.453 -41.625 -8.984 1 97.31 247 LYS B CA 1
ATOM 4783 C C . LYS B 1 247 ? 18.531 -41.438 -7.473 1 97.31 247 LYS B C 1
ATOM 4785 O O . LYS B 1 247 ? 18.406 -42.375 -6.707 1 97.31 247 LYS B O 1
ATOM 4790 N N . LYS B 1 248 ? 18.688 -40.25 -7.062 1 96.56 248 LYS B N 1
ATOM 4791 C CA . LYS B 1 248 ? 18.859 -39.906 -5.652 1 96.56 248 LYS B CA 1
ATOM 4792 C C . LYS B 1 248 ? 17.516 -39.594 -4.996 1 96.56 248 LYS B C 1
ATOM 4794 O O . LYS B 1 248 ? 17.438 -39.469 -3.773 1 96.56 248 LYS B O 1
ATOM 4799 N N . ALA B 1 249 ? 16.453 -39.531 -5.75 1 97.56 249 ALA B N 1
ATOM 4800 C CA . ALA B 1 249 ? 15.148 -39.125 -5.258 1 97.56 249 ALA B CA 1
ATOM 4801 C C . ALA B 1 249 ? 14.609 -40.156 -4.242 1 97.56 249 ALA B C 1
ATOM 4803 O O . ALA B 1 249 ? 14.859 -41.344 -4.355 1 97.56 249 ALA B O 1
ATOM 4804 N N . TYR B 1 250 ? 13.922 -39.656 -3.244 1 97.81 250 TYR B N 1
ATOM 4805 C CA . TYR B 1 250 ? 13.289 -40.5 -2.234 1 97.81 250 TYR B CA 1
ATOM 4806 C C . TYR B 1 250 ? 12.211 -41.375 -2.852 1 97.81 250 TYR B C 1
ATOM 4808 O O . TYR B 1 250 ? 11.234 -40.875 -3.408 1 97.81 250 TYR B O 1
ATOM 4816 N N . CYS B 1 251 ? 12.367 -42.688 -2.809 1 98.12 251 CYS B N 1
ATOM 4817 C CA . CYS B 1 251 ? 11.438 -43.688 -3.354 1 98.12 251 CYS B CA 1
ATOM 4818 C C . CYS B 1 251 ? 11.594 -45.031 -2.656 1 98.12 251 CYS B C 1
ATOM 4820 O O . CYS B 1 251 ? 12.062 -46 -3.262 1 98.12 251 CYS B O 1
ATOM 4822 N N . PRO B 1 252 ? 11.07 -45.062 -1.397 1 97.69 252 PRO B N 1
ATOM 4823 C CA . PRO B 1 252 ? 11.18 -46.344 -0.675 1 97.69 252 PRO B CA 1
ATOM 4824 C C . PRO B 1 252 ? 10.25 -47.406 -1.222 1 97.69 252 PRO B C 1
ATOM 4826 O O . PRO B 1 252 ? 9.109 -47.125 -1.602 1 97.69 252 PRO B O 1
ATOM 4829 N N . PRO B 1 253 ? 10.789 -48.625 -1.244 1 97.12 253 PRO B N 1
ATOM 4830 C CA . PRO B 1 253 ? 9.961 -49.719 -1.768 1 97.12 253 PRO B CA 1
ATOM 4831 C C . PRO B 1 253 ? 8.656 -49.875 -0.992 1 97.12 253 PRO B C 1
ATOM 4833 O O . PRO B 1 253 ? 8.664 -49.906 0.242 1 97.12 253 PRO B O 1
ATOM 4836 N N . GLY B 1 254 ? 7.605 -49.938 -1.74 1 97.19 254 GLY B N 1
ATOM 4837 C CA . GLY B 1 254 ? 6.309 -50.25 -1.172 1 97.19 254 GLY B CA 1
ATOM 4838 C C . GLY B 1 254 ? 5.66 -49.094 -0.433 1 97.19 254 GLY B C 1
ATOM 4839 O O . GLY B 1 254 ? 4.605 -49.281 0.183 1 97.19 254 GLY B O 1
ATOM 4840 N N . ILE B 1 255 ? 6.227 -48.031 -0.431 1 97.06 255 ILE B N 1
ATOM 4841 C CA . ILE B 1 255 ? 5.676 -46.875 0.27 1 97.06 255 ILE B CA 1
ATOM 4842 C C . ILE B 1 255 ? 5.188 -45.844 -0.743 1 97.06 255 ILE B C 1
ATOM 4844 O O . ILE B 1 255 ? 5.988 -45.281 -1.495 1 97.06 255 ILE B O 1
ATOM 4848 N N . VAL B 1 256 ? 3.922 -45.562 -0.748 1 96.75 256 VAL B N 1
ATOM 4849 C CA . VAL B 1 256 ? 3.309 -44.656 -1.719 1 96.75 256 VAL B CA 1
ATOM 4850 C C . VAL B 1 256 ? 3.248 -43.25 -1.147 1 96.75 256 VAL B C 1
ATOM 4852 O O . VAL B 1 256 ? 3.521 -42.281 -1.854 1 96.75 256 VAL B O 1
ATOM 4855 N N . GLU B 1 257 ? 2.912 -43.156 0.21 1 95.19 257 GLU B N 1
ATOM 4856 C CA . GLU B 1 257 ? 2.74 -41.844 0.854 1 95.19 257 GLU B CA 1
ATOM 4857 C C . GLU B 1 257 ? 4.062 -41.094 0.929 1 95.19 257 GLU B C 1
ATOM 4859 O O . GLU B 1 257 ? 5.082 -41.656 1.337 1 95.19 257 GLU B O 1
ATOM 4864 N N . GLY B 1 258 ? 3.971 -39.844 0.478 1 95.56 258 GLY B N 1
ATOM 4865 C CA . GLY B 1 258 ? 5.148 -39 0.572 1 95.56 258 GLY B CA 1
ATOM 4866 C C . GLY B 1 258 ? 6.227 -39.344 -0.43 1 95.56 258 GLY B C 1
ATOM 4867 O O . GLY B 1 258 ? 7.398 -39.031 -0.233 1 95.56 258 GLY B O 1
ATOM 4868 N N . ASN B 1 259 ? 5.859 -40.094 -1.483 1 97.31 259 ASN B N 1
ATOM 4869 C CA . ASN B 1 259 ? 6.801 -40.562 -2.5 1 97.31 259 ASN B CA 1
ATOM 4870 C C . ASN B 1 259 ? 6.789 -39.625 -3.725 1 97.31 259 ASN B C 1
ATOM 4872 O O . ASN B 1 259 ? 5.887 -39.719 -4.559 1 97.31 259 ASN B O 1
ATOM 4876 N N . PRO B 1 260 ? 7.82 -38.812 -3.877 1 97.38 260 PRO B N 1
ATOM 4877 C CA . PRO B 1 260 ? 7.805 -37.844 -4.973 1 97.38 260 PRO B CA 1
ATOM 4878 C C . PRO B 1 260 ? 7.805 -38.5 -6.348 1 97.38 260 PRO B C 1
ATOM 4880 O O . PRO B 1 260 ? 7.203 -38 -7.289 1 97.38 260 PRO B O 1
ATOM 4883 N N . CYS B 1 261 ? 8.43 -39.625 -6.504 1 98.19 261 CYS B N 1
ATOM 4884 C CA . CYS B 1 261 ? 8.477 -40.281 -7.797 1 98.19 261 CYS B CA 1
ATOM 4885 C C . CYS B 1 261 ? 7.086 -40.688 -8.25 1 98.19 261 CYS B C 1
ATOM 4887 O O . CYS B 1 261 ? 6.711 -40.469 -9.406 1 98.19 261 CYS B O 1
ATOM 4889 N N . LEU B 1 262 ? 6.395 -41.25 -7.328 1 98.12 262 LEU B N 1
ATOM 4890 C CA . LEU B 1 262 ? 5.027 -41.656 -7.652 1 98.12 262 LEU B CA 1
ATOM 4891 C C . LEU B 1 262 ? 4.156 -40.438 -7.914 1 98.12 262 LEU B C 1
ATOM 4893 O O . LEU B 1 262 ? 3.289 -40.469 -8.789 1 98.12 262 LEU B O 1
ATOM 4897 N N . GLU B 1 263 ? 4.414 -39.469 -7.188 1 96.44 263 GLU B N 1
ATOM 4898 C CA . GLU B 1 263 ? 3.664 -38.219 -7.371 1 96.44 263 GLU B CA 1
ATOM 4899 C C . GLU B 1 263 ? 3.875 -37.656 -8.766 1 96.44 263 GLU B C 1
ATOM 4901 O O . GLU B 1 263 ? 2.926 -37.188 -9.406 1 96.44 263 GLU B O 1
ATOM 4906 N N . TYR B 1 264 ? 5.082 -37.625 -9.219 1 98 264 TYR B N 1
ATOM 4907 C CA . TYR B 1 264 ? 5.398 -37.094 -10.547 1 98 264 TYR B CA 1
ATOM 4908 C C . TYR B 1 264 ? 4.73 -37.938 -11.633 1 98 264 TYR B C 1
ATOM 4910 O O . TYR B 1 264 ? 4.316 -37.406 -12.664 1 98 264 TYR B O 1
ATOM 4918 N N . ILE B 1 265 ? 4.656 -39.188 -11.398 1 98.44 265 ILE B N 1
ATOM 4919 C CA . ILE B 1 265 ? 3.963 -40.062 -12.336 1 98.44 265 ILE B CA 1
ATOM 4920 C C . ILE B 1 265 ? 2.482 -39.688 -12.391 1 98.44 265 ILE B C 1
ATOM 4922 O O . ILE B 1 265 ? 1.91 -39.562 -13.477 1 98.44 265 ILE B O 1
ATOM 4926 N N . LYS B 1 266 ? 1.909 -39.469 -11.234 1 97.62 266 LYS B N 1
ATOM 4927 C CA . LYS B 1 266 ? 0.482 -39.188 -11.086 1 97.62 266 LYS B CA 1
ATOM 4928 C C . LYS B 1 266 ? 0.114 -37.844 -11.703 1 97.62 266 LYS B C 1
ATOM 4930 O O . LYS B 1 266 ? -0.869 -37.719 -12.438 1 97.62 266 LYS B O 1
ATOM 4935 N N . TYR B 1 267 ? 0.931 -36.812 -11.484 1 96.88 267 TYR B N 1
ATOM 4936 C CA . TYR B 1 267 ? 0.493 -35.469 -11.789 1 96.88 267 TYR B CA 1
ATOM 4937 C C . TYR B 1 267 ? 1.173 -34.938 -13.047 1 96.88 267 TYR B C 1
ATOM 4939 O O . TYR B 1 267 ? 0.73 -33.938 -13.625 1 96.88 267 TYR B O 1
ATOM 4947 N N . VAL B 1 268 ? 2.229 -35.562 -13.5 1 97.38 268 VAL B N 1
ATOM 4948 C CA . VAL B 1 268 ? 2.977 -35.031 -14.625 1 97.38 268 VAL B CA 1
ATOM 4949 C C . VAL B 1 268 ? 3.002 -36.062 -15.766 1 97.38 268 VAL B C 1
ATOM 4951 O O . VAL B 1 268 ? 2.391 -35.844 -16.812 1 97.38 268 VAL B O 1
ATOM 4954 N N . VAL B 1 269 ? 3.479 -37.25 -15.523 1 98.31 269 VAL B N 1
ATOM 4955 C CA . VAL B 1 269 ? 3.822 -38.188 -16.594 1 98.31 269 VAL B CA 1
ATOM 4956 C C . VAL B 1 269 ? 2.547 -38.719 -17.234 1 98.31 269 VAL B C 1
ATOM 4958 O O . VAL B 1 269 ? 2.369 -38.625 -18.453 1 98.31 269 VAL B O 1
ATOM 4961 N N . ILE B 1 270 ? 1.692 -39.25 -16.438 1 98 270 ILE B N 1
ATOM 4962 C CA . ILE B 1 270 ? 0.51 -39.875 -17.016 1 98 270 ILE B CA 1
ATOM 4963 C C . ILE B 1 270 ? -0.384 -38.812 -17.641 1 98 270 ILE B C 1
ATOM 4965 O O . ILE B 1 270 ? -0.834 -38.969 -18.781 1 98 270 ILE B O 1
ATOM 4969 N N . PRO B 1 271 ? -0.565 -37.75 -16.984 1 96.62 271 PRO B N 1
ATOM 4970 C CA . PRO B 1 271 ? -1.374 -36.719 -17.641 1 96.62 271 PRO B CA 1
ATOM 4971 C C . PRO B 1 271 ? -0.732 -36.188 -18.906 1 96.62 271 PRO B C 1
ATOM 4973 O O . PRO B 1 271 ? -1.438 -35.812 -19.859 1 96.62 271 PRO B O 1
ATOM 4976 N N . TRP B 1 272 ? 0.551 -36.125 -18.984 1 97.25 272 TRP B N 1
ATOM 4977 C CA . TRP B 1 272 ? 1.244 -35.531 -20.125 1 97.25 272 TRP B CA 1
ATOM 4978 C C . TRP B 1 272 ? 1.354 -36.531 -21.266 1 97.25 272 TRP B C 1
ATOM 4980 O O . TRP B 1 272 ? 1.078 -36.219 -22.422 1 97.25 272 TRP B O 1
ATOM 4990 N N . CYS B 1 273 ? 1.711 -37.812 -20.875 1 96.81 273 CYS B N 1
ATOM 4991 C CA . CYS B 1 273 ? 2.064 -38.812 -21.875 1 96.81 273 CYS B CA 1
ATOM 4992 C C . CYS B 1 273 ? 0.898 -39.75 -22.141 1 96.81 273 CYS B C 1
ATOM 4994 O O . CYS B 1 273 ? 0.904 -40.5 -23.125 1 96.81 273 CYS B O 1
ATOM 4996 N N . GLY B 1 274 ? -0.035 -39.781 -21.281 1 96.62 274 GLY B N 1
ATOM 4997 C CA . GLY B 1 274 ? -1.156 -40.688 -21.391 1 96.62 274 GLY B CA 1
ATOM 4998 C C . GLY B 1 274 ? -0.855 -42.094 -20.828 1 96.62 274 GLY B C 1
ATOM 4999 O O . GLY B 1 274 ? -1.742 -42.938 -20.75 1 96.62 274 GLY B O 1
ATOM 5000 N N . LYS B 1 275 ? 0.399 -42.281 -20.484 1 98.06 275 LYS B N 1
ATOM 5001 C CA . LYS B 1 275 ? 0.821 -43.562 -19.922 1 98.06 275 LYS B CA 1
ATOM 5002 C C . LYS B 1 275 ? 2.154 -43.406 -19.203 1 98.06 275 LYS B C 1
ATOM 5004 O O . LYS B 1 275 ? 2.898 -42.469 -19.422 1 98.06 275 LYS B O 1
ATOM 5009 N N . PHE B 1 276 ? 2.432 -44.312 -18.344 1 98.56 276 PHE B N 1
ATOM 5010 C CA . PHE B 1 276 ? 3.734 -44.562 -17.719 1 98.56 276 PHE B CA 1
ATOM 5011 C C . PHE B 1 276 ? 4.309 -45.906 -18.156 1 98.56 276 PHE B C 1
ATOM 5013 O O . PHE B 1 276 ? 3.76 -46.938 -17.828 1 98.56 276 PHE B O 1
ATOM 5020 N N . SER B 1 277 ? 5.387 -45.875 -18.875 1 98.44 277 SER B N 1
ATOM 5021 C CA . SER B 1 277 ? 5.965 -47.062 -19.469 1 98.44 277 SER B CA 1
ATOM 5022 C C . SER B 1 277 ? 7.211 -47.5 -18.719 1 98.44 277 SER B C 1
ATOM 5024 O O . SER B 1 277 ? 8.156 -46.75 -18.562 1 98.44 277 SER B O 1
ATOM 5026 N N . VAL B 1 278 ? 7.176 -48.719 -18.344 1 97.38 278 VAL B N 1
ATOM 5027 C CA . VAL B 1 278 ? 8.305 -49.312 -17.641 1 97.38 278 VAL B CA 1
ATOM 5028 C C . VAL B 1 278 ? 8.922 -50.438 -18.5 1 97.38 278 VAL B C 1
ATOM 5030 O O . VAL B 1 278 ? 8.203 -51.219 -19.094 1 97.38 278 VAL B O 1
ATOM 5033 N N . THR B 1 279 ? 10.188 -50.406 -18.625 1 94.12 279 THR B N 1
ATOM 5034 C CA . THR B 1 279 ? 10.93 -51.438 -19.344 1 94.12 279 THR B CA 1
ATOM 5035 C C . THR B 1 279 ? 11.727 -52.281 -18.359 1 94.12 279 THR B C 1
ATOM 5037 O O . THR B 1 279 ? 12.57 -51.781 -17.625 1 94.12 279 THR B O 1
ATOM 5040 N N . ARG B 1 280 ? 11.398 -53.5 -18.312 1 90.88 280 ARG B N 1
ATOM 5041 C CA . ARG B 1 280 ? 12.07 -54.438 -17.438 1 90.88 280 ARG B CA 1
ATOM 5042 C C . ARG B 1 280 ? 12.312 -55.781 -18.156 1 90.88 280 ARG B C 1
ATOM 5044 O O . ARG B 1 280 ? 11.766 -56.031 -19.234 1 90.88 280 ARG B O 1
ATOM 5051 N N . THR B 1 281 ? 13.203 -56.531 -17.625 1 88.38 281 THR B N 1
ATOM 5052 C CA . THR B 1 281 ? 13.445 -57.875 -18.172 1 88.38 281 THR B CA 1
ATOM 5053 C C . THR B 1 281 ? 12.227 -58.781 -17.969 1 88.38 281 THR B C 1
ATOM 5055 O O . THR B 1 281 ? 11.383 -58.5 -17.109 1 88.38 281 THR B O 1
ATOM 5058 N N . GLU B 1 282 ? 12.281 -59.812 -18.75 1 88.12 282 GLU B N 1
ATOM 5059 C CA . GLU B 1 282 ? 11.188 -60.781 -18.609 1 88.12 282 GLU B CA 1
ATOM 5060 C C . GLU B 1 282 ? 11.141 -61.375 -17.203 1 88.12 282 GLU B C 1
ATOM 5062 O O . GLU B 1 282 ? 10.062 -61.625 -16.672 1 88.12 282 GLU B O 1
ATOM 5067 N N . GLU B 1 283 ? 12.266 -61.594 -16.609 1 86.69 283 GLU B N 1
ATOM 5068 C CA . GLU B 1 283 ? 12.383 -62.156 -15.266 1 86.69 283 GLU B CA 1
ATOM 5069 C C . GLU B 1 283 ? 11.75 -61.25 -14.227 1 86.69 283 GLU B C 1
ATOM 5071 O O . GLU B 1 283 ? 11.234 -61.719 -13.203 1 86.69 283 GLU B O 1
ATOM 5076 N N . ASN B 1 284 ? 11.68 -59.969 -14.625 1 83.94 284 ASN B N 1
ATOM 5077 C CA . ASN B 1 284 ? 11.164 -59 -13.664 1 83.94 284 ASN B CA 1
ATOM 5078 C C . ASN B 1 284 ? 9.766 -58.5 -14.039 1 83.94 284 ASN B C 1
ATOM 5080 O O . ASN B 1 284 ? 9.328 -57.438 -13.594 1 83.94 284 ASN B O 1
ATOM 5084 N N . GLY B 1 285 ? 9.062 -59.312 -14.945 1 84.5 285 GLY B N 1
ATOM 5085 C CA . GLY B 1 285 ? 7.672 -59 -15.258 1 84.5 285 GLY B CA 1
ATOM 5086 C C . GLY B 1 285 ? 7.488 -58.406 -16.641 1 84.5 285 GLY B C 1
ATOM 5087 O O . GLY B 1 285 ? 6.355 -58.25 -17.109 1 84.5 285 GLY B O 1
ATOM 5088 N N . GLY B 1 286 ? 8.648 -58 -17.391 1 89.69 286 GLY B N 1
ATOM 5089 C CA . GLY B 1 286 ? 8.555 -57.5 -18.75 1 89.69 286 GLY B CA 1
ATOM 5090 C C . GLY B 1 286 ? 8.078 -56.062 -18.828 1 89.69 286 GLY B C 1
ATOM 5091 O O . GLY B 1 286 ? 7.738 -55.469 -17.812 1 89.69 286 GLY B O 1
ATOM 5092 N N . ASP B 1 287 ? 8.047 -55.594 -20.031 1 94.5 287 ASP B N 1
ATOM 5093 C CA . ASP B 1 287 ? 7.609 -54.219 -20.297 1 94.5 287 ASP B CA 1
ATOM 5094 C C . ASP B 1 287 ? 6.129 -54.031 -19.969 1 94.5 287 ASP B C 1
ATOM 5096 O O . ASP B 1 287 ? 5.32 -54.938 -20.203 1 94.5 287 ASP B O 1
ATOM 5100 N N . LYS B 1 288 ? 5.836 -52.938 -19.391 1 96.31 288 LYS B N 1
ATOM 5101 C CA . LYS B 1 288 ? 4.449 -52.656 -19.016 1 96.31 288 LYS B CA 1
ATOM 5102 C C . LYS B 1 288 ? 4.117 -51.188 -19.188 1 96.31 288 LYS B C 1
ATOM 5104 O O . LYS B 1 288 ? 4.922 -50.312 -18.859 1 96.31 288 LYS B O 1
ATOM 5109 N N . ASP B 1 289 ? 2.959 -50.938 -19.781 1 97.62 289 ASP B N 1
ATOM 5110 C CA . ASP B 1 289 ? 2.398 -49.594 -19.891 1 97.62 289 ASP B CA 1
ATOM 5111 C C . ASP B 1 289 ? 1.26 -49.406 -18.891 1 97.62 289 ASP B C 1
ATOM 5113 O O . ASP B 1 289 ? 0.264 -50.125 -18.922 1 97.62 289 ASP B O 1
ATOM 5117 N N . TYR B 1 290 ? 1.465 -48.531 -17.969 1 98.06 290 TYR B N 1
ATOM 5118 C CA . TYR B 1 290 ? 0.394 -48.125 -17.062 1 98.06 290 TYR B CA 1
ATOM 5119 C C . TYR B 1 290 ? -0.417 -46.969 -17.625 1 98.06 290 TYR B C 1
ATOM 5121 O O . TYR B 1 290 ? 0.125 -45.906 -17.875 1 98.06 290 TYR B O 1
ATOM 5129 N N . LEU B 1 291 ? -1.684 -47.094 -17.766 1 97.44 291 LEU B N 1
ATOM 5130 C CA . LEU B 1 291 ? -2.535 -46.062 -18.328 1 97.44 291 LEU B CA 1
ATOM 5131 C C . LEU B 1 291 ? -3.195 -45.219 -17.234 1 97.44 291 LEU B C 1
ATOM 5133 O O . LEU B 1 291 ? -3.691 -44.125 -17.484 1 97.44 291 LEU B O 1
ATOM 5137 N N . ALA B 1 292 ? -3.227 -45.844 -16.047 1 97.5 292 ALA B N 1
ATOM 5138 C CA . ALA B 1 292 ? -3.818 -45.156 -14.883 1 97.5 292 ALA B CA 1
ATOM 5139 C C . ALA B 1 292 ? -2.889 -45.25 -13.672 1 97.5 292 ALA B C 1
ATOM 5141 O O . ALA B 1 292 ? -2.23 -46.25 -13.445 1 97.5 292 ALA B O 1
ATOM 5142 N N . TYR B 1 293 ? -2.904 -44.156 -12.945 1 97.56 293 TYR B N 1
ATOM 5143 C CA . TYR B 1 293 ? -2.014 -44.062 -11.797 1 97.56 293 TYR B CA 1
ATOM 5144 C C . TYR B 1 293 ? -2.355 -45.156 -10.773 1 97.56 293 TYR B C 1
ATOM 5146 O O . TYR B 1 293 ? -1.466 -45.688 -10.117 1 97.56 293 TYR B O 1
ATOM 5154 N N . GLU B 1 294 ? -3.625 -45.438 -10.602 1 97.88 294 GLU B N 1
ATOM 5155 C CA . GLU B 1 294 ? -4.074 -46.438 -9.617 1 97.88 294 GLU B CA 1
ATOM 5156 C C . GLU B 1 294 ? -3.383 -47.781 -9.828 1 97.88 294 GLU B C 1
ATOM 5158 O O . GLU B 1 294 ? -3.111 -48.5 -8.867 1 97.88 294 GLU B O 1
ATOM 5163 N N . GLU B 1 295 ? -3.107 -48.062 -11.078 1 97.94 295 GLU B N 1
ATOM 5164 C CA . GLU B 1 295 ? -2.414 -49.312 -11.391 1 97.94 295 GLU B CA 1
ATOM 5165 C C . GLU B 1 295 ? -0.957 -49.25 -10.938 1 97.94 295 GLU B C 1
ATOM 5167 O O . GLU B 1 295 ? -0.414 -50.25 -10.461 1 97.94 295 GLU B O 1
ATOM 5172 N N . VAL B 1 296 ? -0.346 -48.125 -11.125 1 98.12 296 VAL B N 1
ATOM 5173 C CA . VAL B 1 296 ? 1.027 -47.938 -10.664 1 98.12 296 VAL B CA 1
ATOM 5174 C C . VAL B 1 296 ? 1.091 -48.125 -9.148 1 98.12 296 VAL B C 1
ATOM 5176 O O . VAL B 1 296 ? 1.938 -48.844 -8.633 1 98.12 296 VAL B O 1
ATOM 5179 N N . GLU B 1 297 ? 0.195 -47.406 -8.5 1 98.19 297 GLU B N 1
ATOM 5180 C CA . GLU B 1 297 ? 0.139 -47.438 -7.039 1 98.19 297 GLU B CA 1
ATOM 5181 C C . GLU B 1 297 ? -0.059 -48.844 -6.52 1 98.19 297 GLU B C 1
ATOM 5183 O O . GLU B 1 297 ? 0.616 -49.281 -5.578 1 98.19 297 GLU B O 1
ATOM 5188 N N . ALA B 1 298 ? -0.961 -49.594 -7.09 1 97.88 298 ALA B N 1
ATOM 5189 C CA . ALA B 1 298 ? -1.255 -50.938 -6.676 1 97.88 298 ALA B CA 1
ATOM 5190 C C . ALA B 1 298 ? -0.027 -51.844 -6.824 1 97.88 298 ALA B C 1
ATOM 5192 O O . ALA B 1 298 ? 0.324 -52.594 -5.902 1 97.88 298 ALA B O 1
ATOM 5193 N N . ASP B 1 299 ? 0.607 -51.781 -7.973 1 97.25 299 ASP B N 1
ATOM 5194 C CA . ASP B 1 299 ? 1.781 -52.594 -8.227 1 97.25 299 ASP B CA 1
ATOM 5195 C C . ASP B 1 299 ? 2.939 -52.219 -7.312 1 97.25 299 ASP B C 1
ATOM 5197 O O . ASP B 1 299 ? 3.729 -53.062 -6.895 1 97.25 299 ASP B O 1
ATOM 5201 N N . PHE B 1 300 ? 3.082 -50.938 -7.051 1 97.81 300 PHE B N 1
ATOM 5202 C CA . PHE B 1 300 ? 4.168 -50.469 -6.199 1 97.81 300 PHE B CA 1
ATOM 5203 C C . PHE B 1 300 ? 3.963 -50.938 -4.762 1 97.81 300 PHE B C 1
ATOM 5205 O O . PHE B 1 300 ? 4.906 -51.375 -4.109 1 97.81 300 PHE B O 1
ATOM 5212 N N . LEU B 1 301 ? 2.725 -50.844 -4.273 1 97.38 301 LEU B N 1
ATOM 5213 C CA . LEU B 1 301 ? 2.379 -51.281 -2.926 1 97.38 301 LEU B CA 1
ATOM 5214 C C . LEU B 1 301 ? 2.611 -52.781 -2.768 1 97.38 301 LEU B C 1
ATOM 5216 O O . LEU B 1 301 ? 3.039 -53.25 -1.705 1 97.38 301 LEU B O 1
ATOM 5220 N N . ALA B 1 302 ? 2.352 -53.5 -3.83 1 95.81 302 ALA B N 1
ATOM 5221 C CA . ALA B 1 302 ? 2.506 -54.969 -3.818 1 95.81 302 ALA B CA 1
ATOM 5222 C C . ALA B 1 302 ? 3.955 -55.375 -4.082 1 95.81 302 ALA B C 1
ATOM 5224 O O . ALA B 1 302 ? 4.285 -56.562 -4.086 1 95.81 302 ALA B O 1
ATOM 5225 N N . GLU B 1 303 ? 4.797 -54.406 -4.391 1 94.69 303 GLU B N 1
ATOM 5226 C CA . GLU B 1 303 ? 6.219 -54.562 -4.664 1 94.69 303 GLU B CA 1
ATOM 5227 C C . GLU B 1 303 ? 6.434 -55.375 -5.949 1 94.69 303 GLU B C 1
ATOM 5229 O O . GLU B 1 303 ? 7.445 -56.062 -6.102 1 94.69 303 GLU B O 1
ATOM 5234 N N . ALA B 1 304 ? 5.398 -55.312 -6.734 1 94.38 304 ALA B N 1
ATOM 5235 C CA . ALA B 1 304 ? 5.543 -55.844 -8.094 1 94.38 304 ALA B CA 1
ATOM 5236 C C . ALA B 1 304 ? 6.262 -54.844 -8.992 1 94.38 304 ALA B C 1
ATOM 5238 O O . ALA B 1 304 ? 6.766 -55.219 -10.055 1 94.38 304 ALA B O 1
ATOM 5239 N N . LEU B 1 305 ? 6.207 -53.688 -8.625 1 95.5 305 LEU B N 1
ATOM 5240 C CA . LEU B 1 305 ? 6.977 -52.594 -9.211 1 95.5 305 LEU B CA 1
ATOM 5241 C C . LEU B 1 305 ? 7.949 -52 -8.195 1 95.5 305 LEU B C 1
ATOM 5243 O O . LEU B 1 305 ? 7.543 -51.625 -7.094 1 95.5 305 LEU B O 1
ATOM 5247 N N . HIS B 1 306 ? 9.25 -51.938 -8.555 1 95.25 306 HIS B N 1
ATOM 5248 C CA . HIS B 1 306 ? 10.289 -51.531 -7.613 1 95.25 306 HIS B CA 1
ATOM 5249 C C . HIS B 1 306 ? 10.891 -50.188 -8.008 1 95.25 306 HIS B C 1
ATOM 5251 O O . HIS B 1 306 ? 10.867 -49.781 -9.18 1 95.25 306 HIS B O 1
ATOM 5257 N N . PRO B 1 307 ? 11.453 -49.5 -6.988 1 96.56 307 PRO B N 1
ATOM 5258 C CA . PRO B 1 307 ? 12.102 -48.219 -7.273 1 96.56 307 PRO B CA 1
ATOM 5259 C C . PRO B 1 307 ? 13.133 -48.312 -8.398 1 96.56 307 PRO B C 1
ATOM 5261 O O . PRO B 1 307 ? 13.297 -47.375 -9.164 1 96.56 307 PRO B O 1
ATOM 5264 N N . GLY B 1 308 ? 13.766 -49.375 -8.453 1 95.12 308 GLY B N 1
ATOM 5265 C CA . GLY B 1 308 ? 14.758 -49.594 -9.492 1 95.12 308 GLY B CA 1
ATOM 5266 C C . GLY B 1 308 ? 14.172 -49.562 -10.891 1 95.12 308 GLY B C 1
ATOM 5267 O O . GLY B 1 308 ? 14.883 -49.344 -11.867 1 95.12 308 GLY B O 1
ATOM 5268 N N . ASP B 1 309 ? 12.891 -49.875 -11.031 1 95.5 309 ASP B N 1
ATOM 5269 C CA . ASP B 1 309 ? 12.164 -49.781 -12.297 1 95.5 309 ASP B CA 1
ATOM 5270 C C . ASP B 1 309 ? 11.555 -48.375 -12.469 1 95.5 309 ASP B C 1
ATOM 5272 O O . ASP B 1 309 ? 11.586 -47.812 -13.562 1 95.5 309 ASP B O 1
ATOM 5276 N N . VAL B 1 310 ? 11.047 -47.906 -11.406 1 97.56 310 VAL B N 1
ATOM 5277 C CA . VAL B 1 310 ? 10.273 -46.656 -11.406 1 97.56 310 VAL B CA 1
ATOM 5278 C C . VAL B 1 310 ? 11.172 -45.469 -11.766 1 97.56 310 VAL B C 1
ATOM 5280 O O . VAL B 1 310 ? 10.836 -44.688 -12.648 1 97.56 310 VAL B O 1
ATOM 5283 N N . LYS B 1 311 ? 12.32 -45.344 -11.125 1 97.94 311 LYS B N 1
ATOM 5284 C CA . LYS B 1 311 ? 13.172 -44.156 -11.25 1 97.94 311 LYS B CA 1
ATOM 5285 C C . LYS B 1 311 ? 13.688 -44 -12.68 1 97.94 311 LYS B C 1
ATOM 5287 O O . LYS B 1 311 ? 13.555 -42.938 -13.281 1 97.94 311 LYS B O 1
ATOM 5292 N N . PRO B 1 312 ? 14.234 -45.062 -13.25 1 97.5 312 PRO B N 1
ATOM 5293 C CA . PRO B 1 312 ? 14.695 -44.906 -14.633 1 97.5 312 PRO B CA 1
ATOM 5294 C C . PRO B 1 312 ? 13.547 -44.625 -15.609 1 97.5 312 PRO B C 1
ATOM 5296 O O . PRO B 1 312 ? 13.711 -43.875 -16.562 1 97.5 312 PRO B O 1
ATOM 5299 N N . ALA B 1 313 ? 12.445 -45.312 -15.477 1 98.25 313 ALA B N 1
ATOM 5300 C CA . ALA B 1 313 ? 11.289 -45.062 -16.328 1 98.25 313 ALA B CA 1
ATOM 5301 C C . ALA B 1 313 ? 10.812 -43.625 -16.219 1 98.25 313 ALA B C 1
ATOM 5303 O O . ALA B 1 313 ? 10.508 -42.969 -17.219 1 98.25 313 ALA B O 1
ATOM 5304 N N . LEU B 1 314 ? 10.719 -43.188 -14.969 1 98.62 314 LEU B N 1
ATOM 5305 C CA . LEU B 1 314 ? 10.336 -41.781 -14.719 1 98.62 314 LEU B CA 1
ATOM 5306 C C . LEU B 1 314 ? 11.305 -40.844 -15.406 1 98.62 314 LEU B C 1
ATOM 5308 O O . LEU B 1 314 ? 10.875 -39.875 -16.047 1 98.62 314 LEU B O 1
ATOM 5312 N N . ALA B 1 315 ? 12.562 -41.062 -15.266 1 98.62 315 ALA B N 1
ATOM 5313 C CA . ALA B 1 315 ? 13.586 -40.219 -15.891 1 98.62 315 ALA B CA 1
ATOM 5314 C C . ALA B 1 315 ? 13.406 -40.156 -17.406 1 98.62 315 ALA B C 1
ATOM 5316 O O . ALA B 1 315 ? 13.516 -39.094 -18 1 98.62 315 ALA B O 1
ATOM 5317 N N . ARG B 1 316 ? 13.148 -41.281 -17.984 1 98.38 316 ARG B N 1
ATOM 5318 C CA . ARG B 1 316 ? 12.961 -41.344 -19.438 1 98.38 316 ARG B CA 1
ATOM 5319 C C . ARG B 1 316 ? 11.781 -40.469 -19.859 1 98.38 316 ARG B C 1
ATOM 5321 O O . ARG B 1 316 ? 11.883 -39.719 -20.828 1 98.38 316 ARG B O 1
ATOM 5328 N N . HIS B 1 317 ? 10.664 -40.625 -19.203 1 98.62 317 HIS B N 1
ATOM 5329 C CA . HIS B 1 317 ? 9.484 -39.844 -19.531 1 98.62 317 HIS B CA 1
ATOM 5330 C C . HIS B 1 317 ? 9.75 -38.344 -19.344 1 98.62 317 HIS B C 1
ATOM 5332 O O . HIS B 1 317 ? 9.406 -37.531 -20.219 1 98.62 317 HIS B O 1
ATOM 5338 N N . LEU B 1 318 ? 10.344 -38 -18.203 1 98.62 318 LEU B N 1
ATOM 5339 C CA . LEU B 1 318 ? 10.594 -36.594 -17.922 1 98.62 318 LEU B CA 1
ATOM 5340 C C . LEU B 1 318 ? 11.57 -36 -18.938 1 98.62 318 LEU B C 1
ATOM 5342 O O . LEU B 1 318 ? 11.414 -34.844 -19.359 1 98.62 318 LEU B O 1
ATOM 5346 N N . ASN B 1 319 ? 12.586 -36.75 -19.281 1 98.62 319 ASN B N 1
ATOM 5347 C CA . ASN B 1 319 ? 13.539 -36.281 -20.281 1 98.62 319 ASN B CA 1
ATOM 5348 C C . ASN B 1 319 ? 12.859 -36.031 -21.625 1 98.62 319 ASN B C 1
ATOM 5350 O O . ASN B 1 319 ? 13.203 -35.062 -22.328 1 98.62 319 ASN B O 1
ATOM 5354 N N . GLN B 1 320 ? 11.922 -36.844 -21.984 1 98.38 320 GLN B N 1
ATOM 5355 C CA . GLN B 1 320 ? 11.164 -36.625 -23.203 1 98.38 320 GLN B CA 1
ATOM 5356 C C . GLN B 1 320 ? 10.352 -35.344 -23.125 1 98.38 320 GLN B C 1
ATOM 5358 O O . GLN B 1 320 ? 10.289 -34.594 -24.094 1 98.38 320 GLN B O 1
ATOM 5363 N N . ILE B 1 321 ? 9.766 -35.125 -22.016 1 98.25 321 ILE B N 1
ATOM 5364 C CA . ILE B 1 321 ? 8.922 -33.969 -21.797 1 98.25 321 ILE B CA 1
ATOM 5365 C C . ILE B 1 321 ? 9.766 -32.688 -21.859 1 98.25 321 ILE B C 1
ATOM 5367 O O . ILE B 1 321 ? 9.328 -31.672 -22.422 1 98.25 321 ILE B O 1
ATOM 5371 N N . LEU B 1 322 ? 11.016 -32.719 -21.344 1 98.5 322 LEU B N 1
ATOM 5372 C CA . LEU B 1 322 ? 11.852 -31.547 -21.188 1 98.5 322 LEU B CA 1
ATOM 5373 C C . LEU B 1 322 ? 12.641 -31.266 -22.453 1 98.5 322 LEU B C 1
ATOM 5375 O O . LEU B 1 322 ? 13.18 -30.172 -22.625 1 98.5 322 LEU B O 1
ATOM 5379 N N . GLN B 1 323 ? 12.641 -32.219 -23.391 1 98.38 323 GLN B N 1
ATOM 5380 C CA . GLN B 1 323 ? 13.523 -32.125 -24.547 1 98.38 323 GLN B CA 1
ATOM 5381 C C . GLN B 1 323 ? 13.219 -30.891 -25.391 1 98.38 323 GLN B C 1
ATOM 5383 O O . GLN B 1 323 ? 14.133 -30.188 -25.828 1 98.38 323 GLN B O 1
ATOM 5388 N N . PRO B 1 324 ? 11.961 -30.594 -25.672 1 98.12 324 PRO B N 1
ATOM 5389 C CA . PRO B 1 324 ? 11.68 -29.391 -26.453 1 98.12 324 PRO B CA 1
ATOM 5390 C C . PRO B 1 324 ? 12.227 -28.125 -25.828 1 98.12 324 PRO B C 1
ATOM 5392 O O . PRO B 1 324 ? 12.625 -27.188 -26.531 1 98.12 324 PRO B O 1
ATOM 5395 N N . VAL B 1 325 ? 12.203 -28.047 -24.531 1 98.44 325 VAL B N 1
ATOM 5396 C CA . VAL B 1 325 ? 12.727 -26.875 -23.828 1 98.44 325 VAL B CA 1
ATOM 5397 C C . VAL B 1 325 ? 14.242 -26.812 -24 1 98.44 325 VAL B C 1
ATOM 5399 O O . VAL B 1 325 ? 14.789 -25.75 -24.312 1 98.44 325 VAL B O 1
ATOM 5402 N N . ARG B 1 326 ? 14.891 -27.969 -23.828 1 98.19 326 ARG B N 1
ATOM 5403 C CA . ARG B 1 326 ? 16.328 -28.031 -24.078 1 98.19 326 ARG B CA 1
ATOM 5404 C C . ARG B 1 326 ? 16.672 -27.578 -25.484 1 98.19 326 ARG B C 1
ATOM 5406 O O . ARG B 1 326 ? 17.578 -26.766 -25.688 1 98.19 326 ARG B O 1
ATOM 5413 N N . ASP B 1 327 ? 15.938 -28.094 -26.422 1 98.25 327 ASP B N 1
ATOM 5414 C CA . ASP B 1 327 ? 16.172 -27.75 -27.828 1 98.25 327 ASP B CA 1
ATOM 5415 C C . ASP B 1 327 ? 16.016 -26.25 -28.062 1 98.25 327 ASP B C 1
ATOM 5417 O O . ASP B 1 327 ? 16.812 -25.641 -28.766 1 98.25 327 ASP B O 1
ATOM 5421 N N . HIS B 1 328 ? 14.992 -25.688 -27.5 1 98.06 328 HIS B N 1
ATOM 5422 C CA . HIS B 1 328 ? 14.711 -24.266 -27.672 1 98.06 328 HIS B CA 1
ATOM 5423 C C . HIS B 1 328 ? 15.875 -23.422 -27.172 1 98.06 328 HIS B C 1
ATOM 5425 O O . HIS B 1 328 ? 16.328 -22.516 -27.875 1 98.06 328 HIS B O 1
ATOM 5431 N N . PHE B 1 329 ? 16.406 -23.719 -25.984 1 97.31 329 PHE B N 1
ATOM 5432 C CA . PHE B 1 329 ? 17.453 -22.891 -25.375 1 97.31 329 PHE B CA 1
ATOM 5433 C C . PHE B 1 329 ? 18.812 -23.203 -25.969 1 97.31 329 PHE B C 1
ATOM 5435 O O . PHE B 1 329 ? 19.766 -22.438 -25.812 1 97.31 329 PHE B O 1
ATOM 5442 N N . GLN B 1 330 ? 18.875 -24.312 -26.641 1 96.5 330 GLN B N 1
ATOM 5443 C CA . GLN B 1 330 ? 20.109 -24.672 -27.312 1 96.5 330 GLN B CA 1
ATOM 5444 C C . GLN B 1 330 ? 20.156 -24.109 -28.719 1 96.5 330 GLN B C 1
ATOM 5446 O O . GLN B 1 330 ? 21.203 -23.656 -29.188 1 96.5 330 GLN B O 1
ATOM 5451 N N . ASN B 1 331 ? 19.031 -24.078 -29.422 1 97.19 331 ASN B N 1
ATOM 5452 C CA . ASN B 1 331 ? 19.016 -23.812 -30.859 1 97.19 331 ASN B CA 1
ATOM 5453 C C . ASN B 1 331 ? 18.609 -22.375 -31.156 1 97.19 331 ASN B C 1
ATOM 5455 O O . ASN B 1 331 ? 18.828 -21.875 -32.25 1 97.19 331 ASN B O 1
ATOM 5459 N N . ASN B 1 332 ? 17.953 -21.672 -30.297 1 97 332 ASN B N 1
ATOM 5460 C CA . ASN B 1 332 ? 17.625 -20.266 -30.438 1 97 332 ASN B CA 1
ATOM 5461 C C . ASN B 1 332 ? 18.656 -19.375 -29.75 1 97 332 ASN B C 1
ATOM 5463 O O . ASN B 1 332 ? 18.734 -19.328 -28.531 1 97 332 ASN B O 1
ATOM 5467 N N . PRO B 1 333 ? 19.344 -18.609 -30.531 1 97.12 333 PRO B N 1
ATOM 5468 C CA . PRO B 1 333 ? 20.469 -17.844 -29.969 1 97.12 333 PRO B CA 1
ATOM 5469 C C . PRO B 1 333 ? 20.016 -16.859 -28.891 1 97.12 333 PRO B C 1
ATOM 5471 O O . PRO B 1 333 ? 20.703 -16.688 -27.875 1 97.12 333 PRO B O 1
ATOM 5474 N N . GLU B 1 334 ? 18.969 -16.234 -29.141 1 97.25 334 GLU B N 1
ATOM 5475 C CA . GLU B 1 334 ? 18.484 -15.266 -28.156 1 97.25 334 GLU B CA 1
ATOM 5476 C C . GLU B 1 334 ? 18.062 -15.961 -26.859 1 97.25 334 GLU B C 1
ATOM 5478 O O . GLU B 1 334 ? 18.375 -15.477 -25.766 1 97.25 334 GLU B O 1
ATOM 5483 N N . ALA B 1 335 ? 17.422 -17.062 -26.969 1 97.25 335 ALA B N 1
ATOM 5484 C CA . ALA B 1 335 ? 17 -17.828 -25.812 1 97.25 335 ALA B CA 1
ATOM 5485 C C . ALA B 1 335 ? 18.188 -18.391 -25.062 1 97.25 335 ALA B C 1
ATOM 5487 O O . ALA B 1 335 ? 18.203 -18.438 -23.828 1 97.25 335 ALA B O 1
ATOM 5488 N N . LYS B 1 336 ? 19.109 -18.844 -25.828 1 97.19 336 LYS B N 1
ATOM 5489 C CA . LYS B 1 336 ? 20.328 -19.391 -25.234 1 97.19 336 LYS B CA 1
ATOM 5490 C C . LYS B 1 336 ? 21.047 -18.344 -24.391 1 97.19 336 LYS B C 1
ATOM 5492 O O . LYS B 1 336 ? 21.453 -18.625 -23.25 1 97.19 336 LYS B O 1
ATOM 5497 N N . LYS B 1 337 ? 21.172 -17.156 -24.938 1 97.56 337 LYS B N 1
ATOM 5498 C CA . LYS B 1 337 ? 21.812 -16.062 -24.219 1 97.56 337 LYS B CA 1
ATOM 5499 C C . LYS B 1 337 ? 21.047 -15.711 -22.953 1 97.56 337 LYS B C 1
ATOM 5501 O O . LYS B 1 337 ? 21.641 -15.445 -21.906 1 97.56 337 LYS B O 1
ATOM 5506 N N . LEU B 1 338 ? 19.797 -15.703 -23.078 1 97.5 338 LEU B N 1
ATOM 5507 C CA . LEU B 1 338 ? 18.922 -15.414 -21.938 1 97.5 338 LEU B CA 1
ATOM 5508 C C . LEU B 1 338 ? 19.125 -16.438 -20.828 1 97.5 338 LEU B C 1
ATOM 5510 O O . LEU B 1 338 ? 19.297 -16.078 -19.672 1 97.5 338 LEU B O 1
ATOM 5514 N N . LEU B 1 339 ? 19.141 -17.688 -21.156 1 96.81 339 LEU B N 1
ATOM 5515 C CA . LEU B 1 339 ? 19.312 -18.75 -20.172 1 96.81 339 LEU B CA 1
ATOM 5516 C C . LEU B 1 339 ? 20.672 -18.625 -19.484 1 96.81 339 LEU B C 1
ATOM 5518 O O . LEU B 1 339 ? 20.781 -18.812 -18.266 1 96.81 339 LEU B O 1
ATOM 5522 N N . ASP B 1 340 ? 21.672 -18.344 -20.266 1 96.38 340 ASP B N 1
ATOM 5523 C CA . ASP B 1 340 ? 23 -18.156 -19.703 1 96.38 340 ASP B CA 1
ATOM 5524 C C . ASP B 1 340 ? 23.016 -17.031 -18.672 1 96.38 340 ASP B C 1
ATOM 5526 O O . ASP B 1 340 ? 23.688 -17.141 -17.641 1 96.38 340 ASP B O 1
ATOM 5530 N N . THR B 1 341 ? 22.328 -16.031 -19 1 96.19 341 THR B N 1
ATOM 5531 C CA . THR B 1 341 ? 22.219 -14.891 -18.094 1 96.19 341 THR B CA 1
ATOM 5532 C C . THR B 1 341 ? 21.5 -15.289 -16.797 1 96.19 341 THR B C 1
ATOM 5534 O O . THR B 1 341 ? 21.969 -14.961 -15.703 1 96.19 341 THR B O 1
ATOM 5537 N N . ILE B 1 342 ? 20.422 -16.047 -16.906 1 95 342 ILE B N 1
ATOM 5538 C CA . ILE B 1 342 ? 19.594 -16.422 -15.758 1 95 342 ILE B CA 1
ATOM 5539 C C . ILE B 1 342 ? 20.391 -17.375 -14.852 1 95 342 ILE B C 1
ATOM 5541 O O . ILE B 1 342 ? 20.297 -17.281 -13.625 1 95 342 ILE B O 1
ATOM 5545 N N . LYS B 1 343 ? 21.109 -18.266 -15.406 1 91.94 343 LYS B N 1
ATOM 5546 C CA . LYS B 1 343 ? 21.891 -19.25 -14.648 1 91.94 343 LYS B CA 1
ATOM 5547 C C . LYS B 1 343 ? 22.938 -18.578 -13.789 1 91.94 343 LYS B C 1
ATOM 5549 O O . LYS B 1 343 ? 23.406 -19.141 -12.797 1 91.94 343 LYS B O 1
ATOM 5554 N N . LYS B 1 344 ? 23.281 -17.359 -14.086 1 91.75 344 LYS B N 1
ATOM 5555 C CA . LYS B 1 344 ? 24.297 -16.625 -13.352 1 91.75 344 LYS B CA 1
ATOM 5556 C C . LYS B 1 344 ? 23.703 -15.867 -12.172 1 91.75 344 LYS B C 1
ATOM 5558 O O . LYS B 1 344 ? 24.422 -15.398 -11.297 1 91.75 344 LYS B O 1
ATOM 5563 N N . TYR B 1 345 ? 22.391 -15.797 -12.281 1 89.69 345 TYR B N 1
ATOM 5564 C CA . TYR B 1 345 ? 21.734 -15.055 -11.203 1 89.69 345 TYR B CA 1
ATOM 5565 C C . TYR B 1 345 ? 21.719 -15.859 -9.914 1 89.69 345 TYR B C 1
ATOM 5567 O O . TYR B 1 345 ? 21.547 -17.078 -9.93 1 89.69 345 TYR B O 1
ATOM 5575 N N . LYS B 1 346 ? 21.922 -15.266 -8.766 1 74.31 346 LYS B N 1
ATOM 5576 C CA . LYS B 1 346 ? 21.75 -15.875 -7.453 1 74.31 346 LYS B CA 1
ATOM 5577 C C . LYS B 1 346 ? 20.297 -15.875 -7.027 1 74.31 346 LYS B C 1
ATOM 5579 O O . LYS B 1 346 ? 19.594 -14.875 -7.195 1 74.31 346 LYS B O 1
ATOM 5584 N N . VAL B 1 347 ? 19.953 -17.031 -6.602 1 70.44 347 VAL B N 1
ATOM 5585 C CA . VAL B 1 347 ? 18.578 -17.125 -6.129 1 70.44 347 VAL B CA 1
ATOM 5586 C C . VAL B 1 347 ? 18.469 -16.516 -4.734 1 70.44 347 VAL B C 1
ATOM 5588 O O . VAL B 1 347 ? 19.297 -16.797 -3.859 1 70.44 347 VAL B O 1
ATOM 5591 N N . THR B 1 348 ? 17.578 -15.609 -4.5 1 67.94 348 THR B N 1
ATOM 5592 C CA . THR B 1 348 ? 17.375 -14.969 -3.205 1 67.94 348 THR B CA 1
ATOM 5593 C C . THR B 1 348 ? 16.078 -15.438 -2.564 1 67.94 348 THR B C 1
ATOM 5595 O O . THR B 1 348 ? 15.094 -15.703 -3.262 1 67.94 348 THR B O 1
ATOM 5598 N N . LYS B 1 349 ? 16.109 -15.656 -1.216 1 67.12 349 LYS B N 1
ATOM 5599 C CA . LYS B 1 349 ? 14.922 -16.047 -0.453 1 67.12 349 LYS B CA 1
ATOM 5600 C C . LYS B 1 349 ? 14.094 -14.812 -0.079 1 67.12 349 LYS B C 1
ATOM 5602 O O . LYS B 1 349 ? 14.633 -13.727 0.125 1 67.12 349 LYS B O 1
#

Nearest PDB structures (foldseek):
  7scq-assembly1_B  TM=9.966E-01  e=1.214E-48  Phaseolus vulgaris
  3vgj-assembly1_A  TM=9.841E-01  e=3.484E-44  Plasmodium falciparum 3D7
  9cll-assembly1_B  TM=9.738E-01  e=3.533E-42  Plasmodium falciparum 3D7
  2j5b-assembly1_B  TM=9.467E-01  e=9.672E-30  Acanthamoeba polyphaga mimivirus
  2j5b-assembly1_A  TM=9.418E-01  e=1.128E-29  Acanthamoeba polyphaga mimivirus

Solvent-accessible surface area (backbone atoms only — not comparable to full-atom values): 35905 Å² total; per-residue (Å²): 128,53,71,67,56,30,44,52,46,47,52,70,49,25,76,42,62,52,45,66,68,58,46,46,50,44,61,70,74,35,79,61,42,29,32,31,38,75,45,60,29,56,57,84,52,34,39,60,72,44,56,41,42,36,54,43,51,41,39,33,38,73,50,40,26,35,38,39,37,34,39,24,43,51,57,19,38,41,61,37,23,50,79,48,34,60,69,59,22,48,50,29,39,52,51,52,54,49,45,42,57,36,60,61,42,69,56,89,44,48,43,83,42,50,41,54,61,53,42,43,76,39,28,66,61,46,49,61,46,25,48,52,51,19,47,75,31,45,33,69,60,51,47,63,30,30,42,59,77,76,41,60,80,81,52,90,45,37,35,20,50,61,50,45,46,40,43,55,32,32,45,42,62,73,70,58,37,42,28,43,51,40,46,54,70,43,45,58,39,56,50,48,41,39,52,48,24,58,75,71,68,46,82,86,52,54,25,36,33,20,21,76,65,52,49,11,32,45,78,83,34,68,44,56,45,84,90,42,65,73,28,43,56,44,46,67,54,50,66,67,53,46,44,54,40,44,69,69,31,36,50,59,77,46,48,69,82,84,20,30,60,60,46,44,41,54,65,39,39,27,71,71,66,55,36,46,60,35,78,46,52,69,93,66,72,30,65,45,74,36,70,46,56,69,56,51,53,52,32,22,55,69,57,69,41,44,46,83,47,48,38,59,30,50,38,53,54,51,43,61,59,32,40,48,27,40,47,42,37,68,72,33,68,70,46,27,54,50,51,57,54,55,71,69,53,69,78,50,121,128,52,69,67,57,29,43,51,46,47,52,68,49,25,76,41,63,53,46,66,67,56,47,49,51,46,60,70,74,35,79,62,42,28,32,31,37,75,46,60,30,55,58,84,52,34,42,59,72,43,55,42,42,35,53,44,50,43,40,34,38,72,51,40,26,36,36,38,38,33,40,24,44,52,55,19,38,42,60,38,23,49,79,48,33,61,68,61,23,48,52,29,40,52,48,51,53,51,45,41,56,37,60,60,44,68,57,90,44,50,43,83,41,50,42,56,60,54,41,44,74,39,27,65,60,47,48,61,47,27,49,52,52,20,49,75,31,43,34,69,62,51,46,64,29,30,42,58,77,76,40,58,79,82,51,91,47,38,35,20,49,62,49,45,46,39,44,55,33,34,45,42,62,74,71,55,37,41,29,43,51,41,46,54,70,42,44,60,40,54,50,48,42,39,53,48,23,58,75,71,67,44,82,85,53,53,25,36,32,18,21,75,64,52,48,12,31,44,76,86,34,68,44,54,46,84,90,40,66,73,29,41,56,44,47,65,55,49,65,66,53,46,45,55,39,44,68,68,31,36,52,59,78,47,49,69,82,83,20,29,61,60,46,44,41,55,65,41,40,27,72,72,67,56,35,46,59,35,78,46,52,70,92,65,72,30,64,44,75,36,71,46,56,69,58,50,53,52,33,23,55,70,57,70,41,44,46,84,46,49,39,60,29,49,37,53,54,51,44,60,60,31,41,47,27,40,48,43,40,69,71,34,67,68,48,27,52,50,49,57,55,54,71,68,53,66,76,49,122

InterPro domains:
  IPR002305 Aminoacyl-tRNA synthetase, class Ic [PF00579] (34-323)
  IPR014729 Rossmann-like alpha/beta/alpha sandwich fold [G3DSA:3.40.50.620] (1-156)
  IPR014729 Rossmann-like alpha/beta/alpha sandwich fold [G3DSA:3.40.50.620] (157-349)
  IPR023617 Tyrosine-tRNA ligase, archaeal/eukaryotic-type [PIRSF006588] (4-347)
  IPR050489 Tyrosine--tRNA ligase [PTHR46264] (1-348)

pLDDT: mean 95.75, std 4.45, range [66.75, 98.81]

Radius of gyration: 33.37 Å; Cα contacts (8 Å, |Δi|>4): 1221; chains: 2; bounding box: 49×114×71 Å